Protein AF-A0A5C4THE7-F1 (afdb_monomer)

InterPro domains:
  IPR017853 Glycoside hydrolase superfamily [SSF51445] (5-187)

Radius of gyration: 26.02 Å; Cα contacts (8 Å, |Δi|>4): 575; chains: 1; bounding box: 60×61×73 Å

Solvent-accessible surface area (backbone atoms only — not comparable to full-atom values): 21462 Å² total; per-residue (Å²): 113,66,68,63,52,52,50,52,44,38,70,70,71,20,55,83,73,74,45,37,65,47,76,75,45,65,53,82,79,84,79,77,60,72,74,55,55,74,79,37,54,74,47,53,51,51,51,51,48,51,51,58,52,42,51,52,42,43,78,68,67,31,66,34,37,31,32,39,34,66,41,48,40,76,58,48,67,68,35,74,68,53,34,48,52,29,52,78,68,72,32,43,72,24,34,32,41,33,43,68,53,85,57,80,79,68,77,89,83,78,79,45,72,49,41,43,39,27,31,21,29,31,29,43,85,58,61,51,54,77,60,50,52,28,56,68,45,32,52,50,39,51,51,52,30,53,78,59,69,36,82,46,76,43,68,60,34,68,89,26,79,67,24,40,68,27,51,51,45,46,53,48,46,71,74,52,64,66,92,71,58,69,70,58,50,37,43,52,54,22,50,63,35,18,69,43,60,24,70,54,34,27,53,20,50,55,45,47,33,74,52,26,39,98,42,73,55,40,55,56,52,33,61,67,50,53,89,38,69,42,72,48,75,93,50,31,46,58,31,59,59,44,50,51,38,71,74,31,70,64,53,47,49,48,53,53,50,53,36,50,48,30,51,55,24,34,66,36,52,71,76,39,47,55,18,93,96,18,58,67,62,48,48,39,57,44,45,49,27,51,50,54,33,45,54,48,50,38,51,49,45,48,43,52,41,52,54,50,49,55,50,34,65,77,44,60,42,81,51,37,72,53,34,38,65,45,16,58,51,38,46,52,38,44,52,54,42,51,53,51,56,54,49,40,60,74,69,41,59,75,90,33,34,59,52,39,49,60,26,46,45,47,56,52,48,42,40,49,53,42,22,53,53,25,46,53,51,49,70,33,64,50,47,40,71,47,80,41,82,76,75,80,61,59,46,76,66,32,74,57,126

Structure (mmCIF, N/CA/C/O backbone):
data_AF-A0A5C4THE7-F1
#
_entry.id   AF-A0A5C4THE7-F1
#
loop_
_atom_site.group_PDB
_atom_site.id
_atom_site.type_symbol
_atom_site.label_atom_id
_atom_site.label_alt_id
_atom_site.label_comp_id
_atom_site.label_asym_id
_atom_site.label_entity_id
_atom_site.label_seq_id
_atom_site.pdbx_PDB_ins_code
_atom_site.Cartn_x
_atom_site.Cartn_y
_atom_site.Cartn_z
_atom_site.occupancy
_atom_site.B_iso_or_equiv
_atom_site.auth_seq_id
_atom_site.auth_comp_id
_atom_site.auth_asym_id
_atom_site.auth_atom_id
_atom_site.pdbx_PDB_model_num
ATOM 1 N N . MET A 1 1 ? -30.396 13.763 2.940 1.00 87.69 1 MET A N 1
ATOM 2 C CA . MET A 1 1 ? -29.861 12.734 2.013 1.00 87.69 1 MET A CA 1
ATOM 3 C C . MET A 1 1 ? -28.992 11.703 2.733 1.00 87.69 1 MET A C 1
ATOM 5 O O . MET A 1 1 ? -29.326 10.529 2.650 1.00 87.69 1 MET A O 1
ATOM 9 N N . LEU A 1 2 ? -27.951 12.119 3.471 1.00 93.69 2 LEU A N 1
ATOM 10 C CA . LEU A 1 2 ? -27.031 11.221 4.189 1.00 93.69 2 LEU A CA 1
ATOM 11 C C . LEU A 1 2 ? -27.734 10.240 5.143 1.00 93.69 2 LEU A C 1
ATOM 13 O O . LEU A 1 2 ? -27.579 9.039 4.975 1.00 93.69 2 LEU A O 1
ATOM 17 N N . LYS A 1 3 ? -28.597 10.717 6.053 1.00 96.69 3 LYS A N 1
ATOM 18 C CA . LYS A 1 3 ? -29.376 9.861 6.977 1.00 96.69 3 LYS A CA 1
ATOM 19 C C . LYS A 1 3 ? -30.116 8.710 6.273 1.00 96.69 3 LYS A C 1
ATOM 21 O O . LYS A 1 3 ? -30.054 7.569 6.707 1.00 96.69 3 LYS A O 1
ATOM 26 N N . ARG A 1 4 ? -30.728 8.977 5.112 1.00 97.06 4 ARG A N 1
ATOM 27 C CA . ARG A 1 4 ? -31.394 7.950 4.287 1.00 97.06 4 ARG A CA 1
ATOM 28 C C . ARG A 1 4 ? -30.413 6.904 3.746 1.00 97.06 4 ARG A C 1
ATOM 30 O O . ARG A 1 4 ? -30.766 5.732 3.669 1.00 97.06 4 ARG A O 1
ATOM 37 N N . ILE A 1 5 ? -29.210 7.324 3.347 1.00 96.81 5 ILE A N 1
ATOM 38 C CA . ILE A 1 5 ? -28.146 6.411 2.905 1.00 96.81 5 ILE A CA 1
ATOM 39 C C . ILE A 1 5 ? -27.699 5.550 4.086 1.00 96.81 5 ILE A C 1
ATOM 41 O O . ILE A 1 5 ? -27.717 4.330 3.964 1.00 96.81 5 ILE A O 1
ATOM 45 N N . LEU A 1 6 ? -27.393 6.172 5.230 1.00 97.31 6 LEU A N 1
ATOM 46 C CA . LEU A 1 6 ? -26.984 5.476 6.453 1.00 97.31 6 LEU A CA 1
ATOM 47 C C . LEU A 1 6 ? -28.017 4.428 6.867 1.00 97.31 6 LEU A C 1
ATOM 49 O O . LEU A 1 6 ? -27.664 3.266 7.030 1.00 97.31 6 LEU A O 1
ATOM 53 N N . LYS A 1 7 ? -29.302 4.795 6.922 1.00 97.56 7 LYS A N 1
ATOM 54 C CA . LYS A 1 7 ? -30.376 3.850 7.242 1.00 97.56 7 LYS A CA 1
ATOM 55 C C . LYS A 1 7 ? -30.423 2.667 6.281 1.00 97.56 7 LYS A C 1
ATOM 57 O O . LYS A 1 7 ? -30.523 1.528 6.714 1.00 97.56 7 LYS A O 1
ATOM 62 N N . ARG A 1 8 ? -30.306 2.915 4.974 1.00 97.94 8 ARG A N 1
ATOM 63 C CA . ARG A 1 8 ? -30.285 1.832 3.983 1.00 97.94 8 ARG A CA 1
ATOM 64 C C . ARG A 1 8 ? -29.081 0.907 4.173 1.00 97.94 8 ARG A C 1
ATOM 66 O O . ARG A 1 8 ? -29.224 -0.291 3.954 1.00 97.94 8 ARG A O 1
ATOM 73 N N . VAL A 1 9 ? -27.918 1.450 4.538 1.00 97.69 9 VAL A N 1
ATOM 74 C CA . VAL A 1 9 ? -26.720 0.649 4.831 1.00 97.69 9 VAL A CA 1
ATOM 75 C C . VAL A 1 9 ? -26.940 -0.201 6.079 1.00 97.69 9 VAL A C 1
ATOM 77 O O . VAL A 1 9 ? -26.742 -1.412 6.021 1.00 97.69 9 VAL A O 1
ATOM 80 N N . ILE A 1 10 ? -27.428 0.415 7.156 1.00 98.06 10 ILE A N 1
ATOM 81 C CA . ILE A 1 10 ? -27.739 -0.246 8.426 1.00 98.06 10 ILE A CA 1
ATOM 82 C C . ILE A 1 10 ? -28.718 -1.408 8.216 1.00 98.06 10 ILE A C 1
ATOM 84 O O . ILE A 1 10 ? -28.388 -2.556 8.519 1.00 98.06 10 ILE A O 1
ATOM 88 N N . ASP A 1 11 ? -29.883 -1.118 7.631 1.00 98.06 11 ASP A N 1
ATOM 89 C CA . ASP A 1 11 ? -30.988 -2.071 7.501 1.00 98.06 11 ASP A CA 1
ATOM 90 C C . ASP A 1 11 ? -30.642 -3.241 6.565 1.00 98.06 11 ASP A C 1
ATOM 92 O O . ASP A 1 11 ? -31.133 -4.351 6.752 1.00 98.06 11 ASP A O 1
ATOM 96 N N . ARG A 1 12 ? -29.822 -3.005 5.529 1.00 98.00 12 ARG A N 1
ATOM 97 C CA . ARG A 1 12 ? -29.560 -4.001 4.476 1.00 98.00 12 ARG A CA 1
ATOM 98 C C . ARG A 1 12 ? -28.246 -4.756 4.640 1.00 98.00 12 ARG A C 1
ATOM 100 O O . ARG A 1 12 ? -28.171 -5.906 4.212 1.00 98.00 12 ARG A O 1
ATOM 107 N N . TYR A 1 13 ? -27.213 -4.115 5.181 1.00 96.94 13 TYR A N 1
ATOM 108 C CA . TYR A 1 13 ? -25.845 -4.640 5.134 1.00 96.94 13 TYR A CA 1
ATOM 109 C C . TYR A 1 13 ? -25.183 -4.780 6.500 1.00 96.94 13 TYR A C 1
ATOM 111 O O . TYR A 1 13 ? -24.126 -5.397 6.564 1.00 96.94 13 TYR A O 1
ATOM 119 N N . MET A 1 14 ? -25.770 -4.247 7.576 1.00 97.38 14 MET A N 1
ATOM 120 C CA . MET A 1 14 ? -25.144 -4.300 8.901 1.00 97.38 14 MET A CA 1
ATOM 121 C C . MET A 1 14 ? -25.952 -5.129 9.892 1.00 97.38 14 MET A C 1
ATOM 123 O O . MET A 1 14 ? -25.526 -6.228 10.246 1.00 97.38 14 MET A O 1
ATOM 127 N N . LEU A 1 15 ? -27.145 -4.667 10.276 1.00 97.44 15 LEU A N 1
ATOM 128 C CA . LEU A 1 15 ? -27.967 -5.357 11.277 1.00 97.44 15 LEU A CA 1
ATOM 129 C C . LEU A 1 15 ? -28.300 -6.811 10.904 1.00 97.44 15 LEU A C 1
ATOM 131 O O . LEU A 1 15 ? -28.173 -7.665 11.782 1.00 97.44 15 LEU A O 1
ATOM 135 N N . PRO A 1 16 ? -28.633 -7.153 9.637 1.00 97.94 16 PRO A N 1
ATOM 136 C CA . PRO A 1 16 ? -28.879 -8.548 9.260 1.00 97.94 16 PRO A CA 1
ATOM 137 C C . PRO A 1 16 ? -27.679 -9.483 9.469 1.00 97.94 16 PRO A C 1
ATOM 139 O O . PRO A 1 16 ? -27.857 -10.696 9.516 1.00 97.94 16 PRO A O 1
ATOM 142 N N . TYR A 1 17 ? -26.471 -8.928 9.589 1.00 97.19 17 TYR A N 1
ATOM 143 C CA . TYR A 1 17 ? -25.219 -9.662 9.767 1.00 97.19 17 TYR A CA 1
ATOM 144 C C . TYR A 1 17 ? -24.620 -9.469 11.170 1.00 97.19 17 TYR A C 1
ATOM 146 O O . TYR A 1 17 ? -23.460 -9.804 11.392 1.00 97.19 17 TYR A O 1
ATOM 154 N N . GLY A 1 18 ? -25.389 -8.918 12.120 1.00 96.88 18 GLY A N 1
ATOM 155 C CA . GLY A 1 18 ? -24.949 -8.706 13.504 1.00 96.88 18 GLY A CA 1
ATOM 156 C C . GLY A 1 18 ? -23.956 -7.554 13.695 1.00 96.88 18 GLY A C 1
ATOM 157 O O . GLY A 1 18 ? -23.421 -7.385 14.786 1.00 96.88 18 GLY A O 1
ATOM 158 N N . GLN A 1 19 ? -23.709 -6.745 12.663 1.00 96.38 19 GLN A N 1
ATOM 159 C CA . GLN A 1 19 ? -22.846 -5.574 12.754 1.00 96.38 19 GLN A CA 1
ATOM 160 C C . GLN A 1 19 ? -23.631 -4.406 13.370 1.00 96.38 19 GLN A C 1
ATOM 162 O O . GLN A 1 19 ? -24.532 -3.849 12.742 1.00 96.38 19 GLN A O 1
ATOM 167 N N . ASN A 1 20 ? -23.266 -4.016 14.589 1.00 96.69 20 ASN A N 1
ATOM 168 C CA . ASN A 1 20 ? -23.919 -2.955 15.366 1.00 96.69 20 ASN A CA 1
ATOM 169 C C . ASN A 1 20 ? -22.995 -1.751 15.650 1.00 96.69 20 ASN A C 1
ATOM 171 O O . ASN A 1 20 ? -23.292 -0.921 16.499 1.00 96.69 20 ASN A O 1
ATOM 175 N N . TRP A 1 21 ? -21.872 -1.623 14.951 1.00 96.06 21 TRP A N 1
ATOM 176 C CA . TRP A 1 21 ? -20.915 -0.525 15.102 1.00 96.06 21 TRP A CA 1
ATOM 177 C C . TRP A 1 21 ? -20.669 0.127 13.740 1.00 96.06 21 TRP A C 1
ATOM 179 O O . TRP A 1 21 ? -20.548 -0.575 12.733 1.00 96.06 21 TRP A O 1
ATOM 189 N N . PHE A 1 22 ? -20.638 1.462 13.693 1.00 97.56 22 PHE A N 1
ATOM 190 C CA . PHE A 1 22 ? -20.592 2.228 12.443 1.00 97.56 22 PHE A CA 1
ATOM 191 C C . PHE A 1 22 ? -19.452 3.250 12.462 1.00 97.56 22 PHE A C 1
ATOM 193 O O . PHE A 1 22 ? -19.413 4.123 13.327 1.00 97.56 22 PHE A O 1
ATOM 200 N N . HIS A 1 23 ? -18.557 3.174 11.476 1.00 96.00 23 HIS A N 1
ATOM 201 C CA . HIS A 1 23 ? -17.497 4.161 11.282 1.00 96.00 23 HIS A CA 1
ATOM 202 C C . HIS A 1 23 ? -17.986 5.326 10.419 1.00 96.00 23 HIS A C 1
ATOM 204 O O . HIS A 1 23 ? -18.378 5.118 9.271 1.00 96.00 23 HIS A O 1
ATOM 210 N N . ILE A 1 24 ? -17.968 6.550 10.950 1.00 95.94 24 ILE A N 1
ATOM 211 C CA . ILE A 1 24 ? -18.461 7.745 10.237 1.00 95.94 24 ILE A CA 1
ATOM 212 C C . ILE A 1 24 ? -17.351 8.580 9.590 1.00 95.94 24 ILE A C 1
ATOM 214 O O . ILE A 1 24 ? -17.648 9.583 8.942 1.00 95.94 24 ILE A O 1
ATOM 218 N N . GLY A 1 25 ? -16.097 8.143 9.722 1.00 93.31 25 GLY A N 1
ATOM 219 C CA . GLY A 1 25 ? -14.932 8.789 9.119 1.00 93.31 25 GLY A CA 1
ATOM 220 C C . GLY A 1 25 ? -14.508 9.981 9.959 1.00 93.31 25 GLY A C 1
ATOM 221 O O . GLY A 1 25 ? -14.128 9.807 11.117 1.00 93.31 25 GLY A O 1
ATOM 222 N N . MET A 1 26 ? -14.685 11.168 9.376 1.00 93.50 26 MET A N 1
ATOM 223 C CA . MET A 1 26 ? -14.333 12.479 9.930 1.00 93.50 26 MET A CA 1
ATOM 224 C C . MET A 1 26 ? -12.835 12.806 9.910 1.00 93.50 26 MET A C 1
ATOM 226 O O . MET A 1 26 ? -12.445 13.758 10.567 1.00 93.50 26 MET A O 1
ATOM 230 N N . ASP A 1 27 ? -12.029 12.085 9.138 1.00 93.12 27 ASP A N 1
ATOM 231 C CA . ASP A 1 27 ? -10.605 12.339 8.890 1.00 93.12 27 ASP A CA 1
ATOM 232 C C . ASP A 1 27 ? -10.353 13.410 7.813 1.00 93.12 27 ASP A C 1
ATOM 234 O O . ASP A 1 27 ? -11.219 13.713 6.989 1.00 93.12 27 ASP A O 1
ATOM 238 N N . GLU A 1 28 ? -9.153 13.998 7.846 1.00 90.56 28 GLU A N 1
ATOM 239 C CA . GLU A 1 28 ? -8.559 14.844 6.793 1.00 90.56 28 GLU A CA 1
ATOM 240 C C . GLU A 1 28 ? -9.470 15.945 6.186 1.00 90.56 28 GLU A C 1
ATOM 242 O O . GLU A 1 28 ? -9.392 16.286 4.996 1.00 90.56 28 GLU A O 1
ATOM 247 N N . ILE A 1 29 ? -10.335 16.565 6.999 1.00 90.19 29 ILE A N 1
ATOM 248 C CA . ILE A 1 29 ? -11.268 17.606 6.543 1.00 90.19 29 ILE A CA 1
ATOM 249 C C . ILE A 1 29 ? -10.504 18.898 6.214 1.00 90.19 29 ILE A C 1
ATOM 251 O O . ILE A 1 29 ? -10.285 19.774 7.050 1.00 90.19 29 ILE A O 1
ATOM 255 N N . SER A 1 30 ? -10.143 19.048 4.941 1.00 85.75 30 SER A N 1
ATOM 256 C CA . SER A 1 30 ? -9.389 20.201 4.429 1.00 85.75 30 SER A CA 1
ATOM 257 C C . SER A 1 30 ? -10.259 21.365 3.939 1.00 85.75 30 SER A C 1
ATOM 259 O O . SER A 1 30 ? -9.752 22.464 3.701 1.00 85.75 30 SER A O 1
ATOM 261 N N . ARG A 1 31 ? -11.570 21.156 3.749 1.00 88.94 31 ARG A N 1
ATOM 262 C CA . ARG A 1 31 ? -12.488 22.170 3.207 1.00 88.94 31 ARG A CA 1
ATOM 263 C C . ARG A 1 31 ? -13.805 22.199 3.966 1.00 88.94 31 ARG A C 1
ATOM 265 O O . ARG A 1 31 ? -14.532 21.213 4.001 1.00 88.94 31 ARG A O 1
ATOM 272 N N . TRP A 1 32 ? -14.139 23.379 4.472 1.00 91.38 32 TRP A N 1
ATOM 273 C CA . TRP A 1 32 ? -15.380 23.657 5.188 1.00 91.38 32 TRP A CA 1
ATOM 274 C C . TRP A 1 32 ? -16.281 24.576 4.363 1.00 91.38 32 TRP A C 1
ATOM 276 O O . TRP A 1 32 ? -15.811 25.385 3.555 1.00 91.38 32 TRP A O 1
ATOM 286 N N . CYS A 1 33 ? -17.591 24.464 4.567 1.00 93.44 33 CYS A N 1
ATOM 287 C CA . CYS A 1 33 ? -18.556 25.354 3.938 1.00 93.44 33 CYS A CA 1
ATOM 288 C C . CYS A 1 33 ? -18.364 26.789 4.449 1.00 93.44 33 CYS A C 1
ATOM 290 O O . CYS A 1 33 ? -18.455 27.051 5.647 1.00 93.44 33 CYS A O 1
ATOM 292 N N . LYS A 1 34 ? -18.144 27.742 3.535 1.00 94.94 34 LYS A N 1
ATOM 293 C CA . LYS A 1 34 ? -17.938 29.157 3.891 1.00 94.94 34 LYS A CA 1
ATOM 294 C C . LYS A 1 34 ? -19.119 29.753 4.656 1.00 94.94 34 LYS A C 1
ATOM 296 O O . LYS A 1 34 ? -18.906 30.582 5.528 1.00 94.94 34 LYS A O 1
ATOM 301 N N . THR A 1 35 ? -20.344 29.354 4.320 1.00 96.38 35 THR A N 1
ATOM 302 C CA . THR A 1 35 ? -21.560 29.854 4.976 1.00 96.38 35 THR A CA 1
ATOM 303 C C . THR A 1 35 ? -21.694 29.320 6.397 1.00 96.38 35 THR A C 1
ATOM 305 O O . THR A 1 35 ? -22.093 30.063 7.287 1.00 96.38 35 THR A O 1
ATOM 308 N N . ASP A 1 36 ? -21.316 28.065 6.634 1.00 95.62 36 ASP A N 1
ATOM 309 C CA . ASP A 1 36 ? -21.368 27.475 7.974 1.00 95.62 36 ASP A CA 1
ATOM 310 C C . ASP A 1 36 ? -20.295 28.084 8.883 1.00 95.62 36 ASP A C 1
ATOM 312 O O . ASP A 1 36 ? -20.573 28.407 10.037 1.00 95.62 36 ASP A O 1
ATOM 316 N N . LEU A 1 37 ? -19.116 28.378 8.321 1.00 96.12 37 LEU A N 1
ATOM 317 C CA . LEU A 1 37 ? -18.036 29.082 9.018 1.00 96.12 37 LEU A CA 1
ATOM 318 C C . LEU A 1 37 ? -18.382 30.518 9.449 1.00 96.12 37 LEU A C 1
ATOM 320 O O . LEU A 1 37 ? -17.659 31.103 10.249 1.00 96.12 37 LEU A O 1
ATOM 324 N N . GLN A 1 38 ? -19.472 31.106 8.947 1.00 96.56 38 GLN A N 1
ATOM 325 C CA . GLN A 1 38 ? -19.956 32.403 9.438 1.00 96.56 38 GLN A CA 1
ATOM 326 C C . GLN A 1 38 ? -20.675 32.291 10.790 1.00 96.56 38 GLN A C 1
ATOM 328 O O . GLN A 1 38 ? -20.899 33.309 11.439 1.00 96.56 38 GLN A O 1
ATOM 333 N N . LYS A 1 39 ? -21.080 31.079 11.187 1.00 97.19 39 LYS A N 1
ATOM 334 C CA . LYS A 1 39 ? -21.905 30.819 12.377 1.00 97.19 39 LYS A CA 1
ATOM 335 C C . LYS A 1 39 ? -21.227 29.905 13.387 1.00 97.19 39 LYS A C 1
ATOM 337 O O . LYS A 1 39 ? -21.520 30.007 14.571 1.00 97.19 39 LYS A O 1
ATOM 342 N N . HIS A 1 40 ? -20.366 29.015 12.908 1.00 97.62 40 HIS A N 1
ATOM 343 C CA . HIS A 1 40 ? -19.728 27.981 13.703 1.00 97.62 40 HIS A CA 1
ATOM 344 C C . HIS A 1 40 ? -18.247 27.890 13.352 1.00 97.62 40 HIS A C 1
ATOM 346 O O . HIS A 1 40 ? -17.852 27.966 12.189 1.00 97.62 40 HIS A O 1
ATOM 352 N N . SER A 1 41 ? -17.423 27.675 14.363 1.00 96.62 41 SER A N 1
ATOM 353 C CA . SER A 1 41 ? -16.040 27.253 14.203 1.00 96.62 41 SER A CA 1
ATOM 354 C C . SER A 1 41 ? -15.960 25.833 13.611 1.00 96.62 41 SER A C 1
ATOM 356 O O . SER A 1 41 ? -16.900 25.046 13.747 1.00 96.62 41 SER A O 1
ATOM 358 N N . PRO A 1 42 ? -14.828 25.447 12.989 1.00 95.81 42 PRO A N 1
ATOM 359 C CA . PRO A 1 42 ? -14.604 24.068 12.544 1.00 95.81 42 PRO A CA 1
ATOM 360 C C . PRO A 1 42 ? -14.816 23.028 13.651 1.00 95.81 42 PRO A C 1
ATOM 362 O O . PRO A 1 42 ? -15.391 21.972 13.400 1.00 95.81 42 PRO A O 1
ATOM 365 N N . ARG A 1 43 ? -14.407 23.352 14.886 1.00 96.00 43 ARG A N 1
ATOM 366 C CA . ARG A 1 43 ? -14.645 22.520 16.069 1.00 96.00 43 ARG A CA 1
ATOM 367 C C . ARG A 1 43 ? -16.139 22.305 16.309 1.00 96.00 43 ARG A C 1
ATOM 369 O O . ARG A 1 43 ? -16.579 21.164 16.389 1.00 96.00 43 ARG A O 1
ATOM 376 N N . GLU A 1 44 ? -16.919 23.383 16.369 1.00 96.50 44 GLU A N 1
ATOM 377 C CA . GLU A 1 44 ? -18.370 23.292 16.575 1.00 96.50 44 GLU A CA 1
ATOM 378 C C . GLU A 1 44 ? -19.049 22.513 15.446 1.00 96.50 44 GLU A C 1
ATOM 380 O O . GLU A 1 44 ? -19.946 21.721 15.706 1.00 96.50 44 GLU A O 1
ATOM 385 N N . LEU A 1 45 ? -18.611 22.679 14.194 1.00 96.38 45 LEU A N 1
ATOM 386 C CA . LEU A 1 45 ? -19.142 21.904 13.069 1.00 96.38 45 LEU A CA 1
ATOM 387 C C . LEU A 1 45 ? -18.839 20.407 13.198 1.00 96.38 45 LEU A C 1
ATOM 389 O O . LEU A 1 45 ? -19.714 19.585 12.920 1.00 96.38 45 LEU A O 1
ATOM 393 N N . LEU A 1 46 ? -17.627 20.053 13.636 1.00 96.00 46 LEU A N 1
ATOM 394 C CA . LEU A 1 46 ? -17.234 18.671 13.904 1.00 96.00 46 LEU A CA 1
ATOM 395 C C . LEU A 1 46 ? -18.097 18.057 15.017 1.00 96.00 46 LEU A C 1
ATOM 397 O O . LEU A 1 46 ? -18.650 16.970 14.843 1.00 96.00 46 LEU A O 1
ATOM 401 N N . GLU A 1 47 ? -18.252 18.767 16.134 1.00 96.94 47 GLU A N 1
ATOM 402 C CA . GLU A 1 47 ? -19.047 18.329 17.286 1.00 96.94 47 GLU A CA 1
ATOM 403 C C . GLU A 1 47 ? -20.540 18.217 16.937 1.00 96.94 47 GLU A C 1
ATOM 405 O O . GLU A 1 47 ? -21.169 17.204 17.243 1.00 96.94 47 GLU A O 1
ATOM 410 N N . LEU A 1 48 ? -21.105 19.197 16.220 1.00 96.50 48 LEU A N 1
ATOM 411 C CA . LEU A 1 48 ? -22.489 19.156 15.735 1.00 96.50 48 LEU A CA 1
ATOM 412 C C . LEU A 1 48 ? -22.730 17.949 14.828 1.00 96.50 48 LEU A C 1
ATOM 414 O O . LEU A 1 48 ? -23.743 17.264 14.975 1.00 96.50 48 LEU A O 1
ATOM 418 N N . TYR A 1 49 ? -21.804 17.661 13.910 1.00 96.19 49 TYR A N 1
ATOM 419 C CA . TYR A 1 49 ? -21.908 16.496 13.036 1.00 96.19 49 TYR A CA 1
ATOM 420 C C . TYR A 1 49 ? -21.842 15.184 13.828 1.00 96.19 49 TYR A C 1
ATOM 422 O O . TYR A 1 49 ? -22.688 14.309 13.621 1.00 96.19 49 TYR A O 1
ATOM 430 N N . LEU A 1 50 ? -20.891 15.060 14.763 1.00 97.50 50 LEU A N 1
ATOM 431 C CA . LEU A 1 50 ? -20.764 13.891 15.636 1.00 97.50 50 LEU A CA 1
ATOM 432 C C . LEU A 1 50 ? -22.043 13.653 16.444 1.00 97.50 50 LEU A C 1
ATOM 434 O O . LEU A 1 50 ? -22.524 12.523 16.508 1.00 97.50 50 LEU A O 1
ATOM 438 N N . VAL A 1 51 ? -22.624 14.706 17.023 1.00 98.19 51 VAL A N 1
ATOM 439 C CA . VAL A 1 51 ? -23.862 14.611 17.807 1.00 98.19 51 VAL A CA 1
ATOM 440 C C . VAL A 1 51 ? -25.048 14.219 16.932 1.00 98.19 51 VAL A C 1
ATOM 442 O O . VAL A 1 51 ? -25.760 13.264 17.247 1.00 98.19 51 VAL A O 1
ATOM 445 N N . GLU A 1 52 ? -25.250 14.917 15.817 1.00 97.88 52 GLU A N 1
ATOM 446 C CA . GLU A 1 52 ? -26.399 14.719 14.932 1.00 97.88 52 GLU A CA 1
ATOM 447 C C . GLU A 1 52 ? -26.393 13.331 14.277 1.00 97.88 52 GLU A C 1
ATOM 449 O O . GLU A 1 52 ? -27.414 12.635 14.249 1.00 97.88 52 GLU A O 1
ATOM 454 N N . ILE A 1 53 ? -25.246 12.911 13.736 1.00 98.12 53 ILE A N 1
ATOM 455 C CA . ILE A 1 53 ? -25.107 11.606 13.085 1.00 98.12 53 ILE A CA 1
ATOM 456 C C . ILE A 1 53 ? -24.980 10.496 14.120 1.00 98.12 53 ILE A C 1
ATOM 458 O O . ILE A 1 53 ? -25.609 9.453 13.952 1.00 98.12 53 ILE A O 1
ATOM 462 N N . GLY A 1 54 ? -24.237 10.717 15.204 1.00 98.00 54 GLY A N 1
ATOM 463 C CA . GLY A 1 54 ? -24.065 9.724 16.255 1.00 98.00 54 GLY A CA 1
ATOM 464 C C . GLY A 1 54 ? -25.398 9.318 16.872 1.00 98.00 54 GLY A C 1
ATOM 465 O O . GLY A 1 54 ? -25.729 8.135 16.883 1.00 98.00 54 GLY A O 1
ATOM 466 N N . ARG A 1 55 ? -26.227 10.288 17.279 1.00 97.88 55 ARG A N 1
ATOM 467 C CA . ARG A 1 55 ? -27.574 10.005 17.803 1.00 97.88 55 ARG A CA 1
ATOM 468 C C . ARG A 1 55 ? -28.452 9.305 16.776 1.00 97.88 55 ARG A C 1
ATOM 470 O O . ARG A 1 55 ? -29.096 8.317 17.104 1.00 97.88 55 ARG A O 1
ATOM 477 N N . TYR A 1 56 ? -28.418 9.757 15.522 1.00 98.31 56 TYR A N 1
ATOM 478 C CA . TYR A 1 56 ? -29.178 9.109 14.457 1.00 98.31 56 TYR A CA 1
ATOM 479 C C . TYR A 1 56 ? -28.811 7.628 14.285 1.00 98.31 56 TYR A C 1
ATOM 481 O O . TYR A 1 56 ? -29.697 6.799 14.089 1.00 98.31 56 TYR A O 1
ATOM 489 N N . LEU A 1 57 ? -27.523 7.284 14.352 1.00 98.31 57 LEU A N 1
ATOM 490 C CA . LEU A 1 57 ? -27.059 5.899 14.254 1.00 98.31 57 LEU A CA 1
ATOM 491 C C . LEU A 1 57 ? -27.517 5.065 15.455 1.00 98.31 57 LEU A C 1
ATOM 493 O O . LEU A 1 57 ? -28.004 3.951 15.258 1.00 98.31 57 LEU A O 1
ATOM 497 N N . LEU A 1 58 ? -27.422 5.617 16.669 1.00 98.12 58 LEU A N 1
ATOM 498 C CA . LEU A 1 58 ? -27.894 4.961 17.892 1.00 98.12 58 LEU A CA 1
ATOM 499 C C . LEU A 1 58 ? -29.405 4.687 17.844 1.00 98.12 58 LEU A C 1
ATOM 501 O O . LEU A 1 58 ? -29.838 3.561 18.085 1.00 98.12 58 LEU A O 1
ATOM 505 N N . ASP A 1 59 ? -30.201 5.673 17.423 1.00 97.75 59 ASP A N 1
ATOM 506 C CA . ASP A 1 59 ? -31.656 5.544 17.260 1.00 97.75 59 ASP A CA 1
ATOM 507 C C . ASP A 1 59 ? -32.048 4.507 16.188 1.00 97.75 59 ASP A C 1
ATOM 509 O O . ASP A 1 59 ? -33.185 4.037 16.153 1.00 97.75 59 ASP A O 1
ATOM 513 N N . ASN A 1 60 ? -31.117 4.136 15.300 1.00 97.88 60 ASN A N 1
ATOM 514 C CA . ASN A 1 60 ? -31.307 3.117 14.263 1.00 97.88 60 ASN A CA 1
ATOM 515 C C . ASN A 1 60 ? -30.603 1.788 14.595 1.00 97.88 60 ASN A C 1
ATOM 517 O O . ASN A 1 60 ? -30.334 0.994 13.696 1.00 97.88 60 ASN A O 1
ATOM 521 N N . GLY A 1 61 ? -30.332 1.520 15.875 1.00 97.00 61 GLY A N 1
ATOM 522 C CA . GLY A 1 61 ? -29.888 0.207 16.349 1.00 97.00 61 GLY A CA 1
ATOM 523 C C . GLY A 1 61 ? -28.379 -0.027 16.302 1.00 97.00 61 GLY A C 1
ATOM 524 O O . GLY A 1 61 ? -27.943 -1.154 16.524 1.00 97.00 61 GLY A O 1
ATOM 525 N N . MET A 1 62 ? -27.573 1.003 16.029 1.00 98.31 62 MET A N 1
ATOM 526 C CA . MET A 1 62 ? -26.131 0.922 16.269 1.00 98.31 62 MET A CA 1
ATOM 527 C C . MET A 1 62 ? -25.840 1.103 17.764 1.00 98.31 62 MET A C 1
ATOM 529 O O . MET A 1 62 ? -26.499 1.866 18.461 1.00 98.31 62 MET A O 1
ATOM 533 N N . GLU A 1 63 ? -24.821 0.422 18.266 1.00 97.62 63 GLU A N 1
ATOM 534 C CA . GLU A 1 63 ? -24.332 0.515 19.640 1.00 97.62 63 GLU A CA 1
ATOM 535 C C . GLU A 1 63 ? -23.112 1.425 19.766 1.00 97.62 63 GLU A C 1
ATOM 537 O O . GLU A 1 63 ? -22.920 2.040 20.819 1.00 97.62 63 GLU A O 1
ATOM 542 N N . LYS A 1 64 ? -22.290 1.503 18.709 1.00 97.62 64 LYS A N 1
ATOM 543 C CA . LYS A 1 64 ? -21.049 2.284 18.682 1.00 97.62 64 LYS A CA 1
ATOM 544 C C . LYS A 1 64 ? -20.933 3.147 17.432 1.00 97.62 64 LYS A C 1
ATOM 546 O O . LYS A 1 64 ? -21.266 2.712 16.328 1.00 97.62 64 LYS A O 1
ATOM 551 N N . VAL A 1 65 ? -20.388 4.343 17.621 1.00 98.06 65 VAL A N 1
ATOM 552 C CA . VAL A 1 65 ? -20.058 5.304 16.563 1.00 98.06 65 VAL A CA 1
ATOM 553 C C . VAL A 1 65 ? -18.555 5.516 16.586 1.00 98.06 65 VAL A C 1
ATOM 555 O O . VAL A 1 65 ? -18.009 5.920 17.608 1.00 98.06 65 VAL A O 1
ATOM 558 N N . ILE A 1 66 ? -17.885 5.222 15.480 1.00 97.69 66 ILE A N 1
ATOM 559 C CA . ILE A 1 66 ? -16.426 5.252 15.397 1.00 97.69 66 ILE A CA 1
ATOM 560 C C . ILE A 1 66 ? -15.998 6.437 14.547 1.00 97.69 66 ILE A C 1
ATOM 562 O O . ILE A 1 66 ? -16.574 6.682 13.481 1.00 97.69 66 ILE A O 1
ATOM 566 N N . VAL A 1 67 ? -14.983 7.143 15.022 1.00 97.25 67 VAL A N 1
ATOM 567 C CA . VAL A 1 67 ? -14.359 8.266 14.328 1.00 97.25 67 VAL A CA 1
ATOM 568 C C . VAL A 1 67 ? -12.857 8.065 14.272 1.00 97.25 67 VAL A C 1
ATOM 570 O O . VAL A 1 67 ? -12.270 7.493 15.195 1.00 97.25 67 VAL A O 1
ATOM 573 N N . TRP A 1 68 ? -12.229 8.587 13.225 1.00 96.94 68 TRP A N 1
ATOM 574 C CA . TRP A 1 68 ? -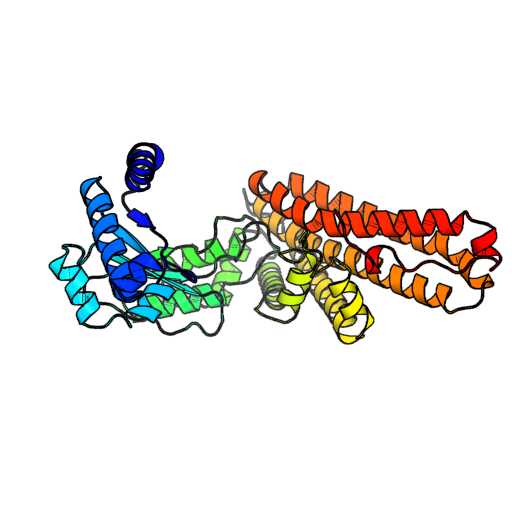10.780 8.698 13.207 1.00 96.94 68 TRP A CA 1
ATOM 575 C C . TRP A 1 68 ? -10.304 9.781 14.179 1.00 96.94 68 TRP A C 1
ATOM 577 O O . TRP A 1 68 ? -10.967 10.801 14.378 1.00 96.94 68 TRP A O 1
ATOM 587 N N . HIS A 1 69 ? -9.157 9.538 14.811 1.00 95.50 69 HIS A N 1
ATOM 588 C CA . HIS A 1 69 ? -8.616 10.439 15.825 1.00 95.50 69 HIS A CA 1
ATOM 589 C C . HIS A 1 69 ? -8.116 11.782 15.268 1.00 95.50 69 HIS A C 1
ATOM 591 O O . HIS A 1 69 ? -8.231 12.779 15.962 1.00 95.50 69 HIS A O 1
ATOM 597 N N . ASP A 1 70 ? -7.571 11.835 14.053 1.00 93.62 70 ASP A N 1
ATOM 598 C CA . ASP A 1 70 ? -6.690 12.907 13.563 1.00 93.62 70 ASP A CA 1
ATOM 599 C C . ASP A 1 70 ? -7.364 14.288 13.534 1.00 93.62 70 ASP A C 1
ATOM 601 O O . ASP A 1 70 ? -6.866 15.264 14.108 1.00 93.62 70 ASP A O 1
ATOM 605 N N . MET A 1 71 ? -8.546 14.391 12.927 1.00 92.69 71 MET A N 1
ATOM 606 C CA . MET A 1 71 ? -9.290 15.654 12.916 1.00 92.69 71 MET A CA 1
ATOM 607 C C . MET A 1 71 ? -9.907 15.988 14.271 1.00 92.69 71 MET A C 1
ATOM 609 O O . MET A 1 71 ? -10.004 17.160 14.632 1.00 92.69 71 MET A O 1
ATOM 613 N N . ALA A 1 72 ? -10.342 14.973 15.019 1.00 90.88 72 ALA A N 1
ATOM 614 C CA . ALA A 1 72 ? -10.947 15.187 16.324 1.00 90.88 72 ALA A CA 1
ATOM 615 C C . ALA A 1 72 ? -9.902 15.700 17.328 1.00 90.88 72 ALA A C 1
ATOM 617 O O . ALA A 1 72 ? -10.157 16.683 18.022 1.00 90.88 72 ALA A O 1
ATOM 618 N N . ASP A 1 73 ? -8.708 15.115 17.342 1.00 93.44 73 ASP A N 1
ATOM 619 C CA . ASP A 1 73 ? -7.582 15.542 18.167 1.00 93.44 73 ASP A CA 1
ATOM 620 C C . ASP A 1 73 ? -7.119 16.948 17.774 1.00 93.44 73 ASP A C 1
ATOM 622 O O . ASP A 1 73 ? -7.059 17.841 18.615 1.00 93.44 73 ASP A O 1
ATOM 626 N N . SER A 1 74 ? -6.906 17.208 16.479 1.00 93.31 74 SER A N 1
ATOM 627 C CA . SER A 1 74 ? -6.419 18.519 16.024 1.00 93.31 74 SER A CA 1
ATOM 628 C C . SER A 1 74 ? -7.370 19.687 16.323 1.00 93.31 74 SER A C 1
ATOM 630 O O . SER A 1 74 ? -6.903 20.808 16.528 1.00 93.31 74 SER A O 1
ATOM 632 N N . LEU A 1 75 ? -8.689 19.457 16.362 1.00 93.94 75 LEU A N 1
ATOM 633 C CA . LEU A 1 75 ? -9.680 20.512 16.611 1.00 93.94 75 LEU A CA 1
ATOM 634 C C . LEU A 1 75 ? -10.137 20.619 18.067 1.00 93.94 75 LEU A C 1
ATOM 636 O O . LEU A 1 75 ? -10.551 21.699 18.490 1.00 93.94 75 LEU A O 1
ATOM 640 N N . THR A 1 76 ? -10.107 19.521 18.822 1.00 92.88 76 THR A N 1
ATOM 641 C CA . THR A 1 76 ? -10.646 19.481 20.193 1.00 92.88 76 THR A CA 1
ATOM 642 C C . THR A 1 76 ? -9.571 19.284 21.254 1.00 92.88 76 THR A C 1
ATOM 644 O O . THR A 1 76 ? -9.831 19.516 22.433 1.00 92.88 76 THR A O 1
ATOM 647 N N . GLY A 1 77 ? -8.388 18.796 20.867 1.00 92.62 77 GLY A N 1
ATOM 648 C CA . GLY A 1 77 ? -7.341 18.321 21.774 1.00 92.62 77 GLY A CA 1
ATOM 649 C C . GLY A 1 77 ? -7.800 17.210 22.721 1.00 92.62 77 GLY A C 1
ATOM 650 O O . GLY A 1 77 ? -7.120 16.931 23.713 1.00 92.62 77 GLY A O 1
ATOM 651 N N . PHE A 1 78 ? -8.989 16.640 22.490 1.00 94.81 78 PHE A N 1
ATOM 652 C CA . PHE A 1 78 ? -9.730 15.823 23.445 1.00 94.81 78 PHE A CA 1
ATOM 653 C C . PHE A 1 78 ? -9.734 16.428 24.858 1.00 94.81 78 PHE A C 1
ATOM 655 O O . PHE A 1 78 ? -9.351 15.776 25.834 1.00 94.81 78 PHE A O 1
ATOM 662 N N . ASP A 1 79 ? -10.046 17.719 24.951 1.00 95.81 79 ASP A N 1
ATOM 663 C CA . ASP A 1 79 ? -10.147 18.434 26.221 1.00 95.81 79 ASP A CA 1
ATOM 664 C C . ASP A 1 79 ? -11.439 18.095 26.991 1.00 95.81 79 ASP A C 1
ATOM 666 O O . ASP A 1 79 ? -12.351 17.440 26.482 1.00 95.81 79 ASP A O 1
ATOM 670 N N . GLU A 1 80 ? -11.541 18.574 28.234 1.00 97.25 80 GLU A N 1
ATOM 671 C CA . GLU A 1 80 ? -12.714 18.346 29.092 1.00 97.25 80 GLU A CA 1
ATOM 672 C C . GLU A 1 80 ? -14.025 18.837 28.458 1.00 97.25 80 GLU A C 1
ATOM 674 O O . GLU A 1 80 ? -15.095 18.287 28.724 1.00 97.25 80 GLU A O 1
ATOM 679 N N . SER A 1 81 ? -13.971 19.867 27.609 1.00 96.88 81 SER A N 1
ATOM 680 C CA . SER A 1 81 ? -15.175 20.390 26.966 1.00 96.88 81 SER A CA 1
ATOM 681 C C . SER A 1 81 ? -15.695 19.459 25.871 1.00 96.88 81 SER A C 1
ATOM 683 O O . SER A 1 81 ? -16.909 19.295 25.758 1.00 96.88 81 SER A O 1
ATOM 685 N N . PHE A 1 82 ? -14.814 18.758 25.149 1.00 97.06 82 PHE A N 1
ATOM 686 C CA . PHE A 1 82 ? -15.217 17.682 24.242 1.00 97.06 82 PHE A CA 1
ATOM 687 C C . PHE A 1 82 ? -15.844 16.505 25.003 1.00 97.06 82 PHE A C 1
ATOM 689 O O . PHE A 1 82 ? -16.891 15.991 24.608 1.00 97.06 82 PHE A O 1
ATOM 696 N N . GLU A 1 83 ? -15.268 16.115 26.142 1.00 97.38 83 GLU A N 1
ATOM 697 C CA . GLU A 1 83 ? -15.840 15.062 26.996 1.00 97.38 83 GLU A CA 1
ATOM 698 C C . GLU A 1 83 ? -17.255 15.430 27.473 1.00 97.38 83 GLU A C 1
ATOM 700 O O . GLU A 1 83 ? -18.176 14.611 27.415 1.00 97.38 83 GLU A O 1
ATOM 705 N N . LEU A 1 84 ? -17.467 16.692 27.864 1.00 97.69 84 LEU A N 1
ATOM 706 C CA . LEU A 1 84 ? -18.787 17.208 28.234 1.00 97.69 84 LEU A CA 1
ATOM 707 C C . LEU A 1 84 ? -19.784 17.179 27.069 1.00 97.69 84 LEU A C 1
ATOM 709 O O . LEU A 1 84 ? -20.974 16.953 27.305 1.00 97.69 84 LEU A O 1
ATOM 713 N N . VAL A 1 85 ? -19.339 17.388 25.824 1.00 97.62 85 VAL A N 1
ATOM 714 C CA . VAL A 1 85 ? -20.197 17.225 24.637 1.00 97.62 85 VAL A CA 1
ATOM 715 C C . VAL A 1 85 ? -20.676 15.779 24.527 1.00 97.62 85 VAL A C 1
ATOM 717 O O . VAL A 1 85 ? -21.872 15.560 24.306 1.00 97.62 85 VAL A O 1
ATOM 720 N N . LEU A 1 86 ? -19.792 14.797 24.738 1.00 98.00 86 LEU A N 1
ATOM 721 C CA . LEU A 1 86 ? -20.166 13.380 24.715 1.00 98.00 86 LEU A CA 1
ATOM 722 C C . LEU A 1 86 ? -21.176 13.044 25.818 1.00 98.00 86 LEU A C 1
ATOM 724 O O . LEU A 1 86 ? -22.200 12.413 25.546 1.00 98.00 86 LEU A O 1
ATOM 728 N N . GLU A 1 87 ? -20.923 13.491 27.049 1.00 97.81 87 GLU A N 1
ATOM 729 C CA . GLU A 1 87 ? -21.810 13.259 28.194 1.00 97.81 87 GLU A CA 1
ATOM 730 C C . GLU A 1 87 ? -23.195 13.884 27.976 1.00 97.81 87 GLU A C 1
ATOM 732 O O . GLU A 1 87 ? -24.211 13.186 28.022 1.00 97.81 87 GLU A O 1
ATOM 737 N N . ARG A 1 88 ? -23.256 15.186 27.669 1.00 97.50 88 ARG A N 1
ATOM 738 C CA . ARG A 1 88 ? -24.523 15.930 27.522 1.00 97.50 88 ARG A CA 1
ATOM 739 C C . ARG A 1 88 ? -25.357 15.475 26.332 1.00 97.50 88 ARG A C 1
ATOM 741 O O . ARG A 1 88 ? -26.576 15.633 26.343 1.00 97.50 88 ARG A O 1
ATOM 748 N N . SER A 1 89 ? -24.712 14.910 25.317 1.00 97.12 89 SER A N 1
ATOM 749 C CA . SER A 1 89 ? -25.385 14.440 24.106 1.00 97.12 89 SER A CA 1
ATOM 750 C C . SER A 1 89 ? -25.801 12.969 24.176 1.00 97.12 89 SER A C 1
ATOM 752 O O . SER A 1 89 ? -26.347 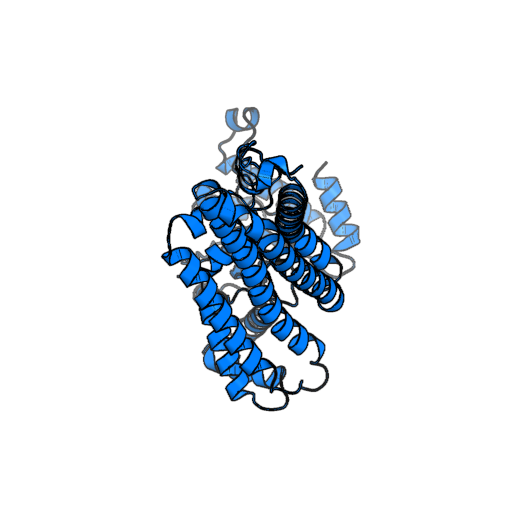12.456 23.200 1.00 97.12 89 SER A O 1
ATOM 754 N N . GLY A 1 90 ? -25.556 12.285 25.303 1.00 96.44 90 GLY A N 1
ATOM 755 C CA . GLY A 1 90 ? -25.859 10.859 25.466 1.00 96.44 90 GLY A CA 1
ATOM 756 C C . GLY A 1 90 ? -24.940 9.936 24.657 1.00 96.44 90 GLY A C 1
ATOM 757 O O . GLY A 1 90 ? -25.308 8.801 24.366 1.00 96.44 90 GLY A O 1
ATOM 758 N N . LEU A 1 91 ? -23.758 10.423 24.274 1.00 98.06 91 LEU A N 1
ATOM 759 C CA . LEU A 1 91 ? -22.758 9.693 23.491 1.00 98.06 91 LEU A CA 1
ATOM 760 C C . LEU A 1 91 ? -21.640 9.084 24.349 1.00 98.06 91 LEU A C 1
ATOM 762 O O . LEU A 1 91 ? -20.828 8.310 23.835 1.00 98.06 91 LEU A O 1
ATOM 766 N N . ALA A 1 92 ? -21.596 9.397 25.646 1.00 97.81 92 ALA A N 1
ATOM 767 C CA . ALA A 1 92 ? -20.643 8.797 26.571 1.00 97.81 92 ALA A CA 1
ATOM 768 C C . ALA A 1 92 ? -20.753 7.258 26.567 1.00 97.81 92 ALA A C 1
ATOM 770 O O . ALA A 1 92 ? -21.834 6.682 26.692 1.00 97.81 92 ALA A O 1
ATOM 771 N N . GLY A 1 93 ? -19.620 6.581 26.378 1.00 96.62 93 GLY A N 1
ATOM 772 C CA . GLY A 1 93 ? -19.524 5.130 26.226 1.00 96.62 93 GLY A CA 1
ATOM 773 C C . GLY A 1 93 ? -20.052 4.594 24.890 1.00 96.62 93 GLY A C 1
ATOM 774 O O . GLY A 1 93 ? -20.087 3.377 24.703 1.00 96.62 93 GLY A O 1
ATOM 775 N N . LYS A 1 94 ? -20.473 5.458 23.959 1.00 98.19 94 LYS A N 1
ATOM 776 C CA . LYS A 1 94 ? -20.967 5.090 22.620 1.00 98.19 94 LYS A CA 1
ATOM 777 C C . LYS A 1 94 ? -19.993 5.465 21.511 1.00 98.19 94 LYS A C 1
ATOM 779 O O . LYS A 1 94 ? -19.997 4.822 20.465 1.00 98.19 94 LYS A O 1
ATOM 784 N N . VAL A 1 95 ? -19.148 6.466 21.740 1.00 98.25 95 VAL A N 1
ATOM 785 C CA . VAL A 1 95 ? -18.111 6.864 20.785 1.00 98.25 95 VAL A CA 1
ATOM 786 C C . VAL A 1 95 ? -16.856 6.016 20.963 1.00 98.25 95 VAL A C 1
ATOM 788 O O . VAL A 1 95 ? -16.419 5.752 22.085 1.00 98.25 95 VAL A O 1
ATOM 791 N N . VAL A 1 96 ? -16.285 5.604 19.837 1.00 98.25 96 VAL A N 1
ATOM 792 C CA . VAL A 1 96 ? -14.970 4.979 19.731 1.00 98.25 96 VAL A CA 1
ATOM 793 C C . VAL A 1 96 ? -14.058 5.935 18.967 1.00 98.25 96 VAL A C 1
ATOM 795 O O . VAL A 1 96 ? -14.373 6.327 17.845 1.00 98.25 96 VAL A O 1
ATOM 798 N N . ILE A 1 97 ? -12.925 6.291 19.563 1.00 97.81 97 ILE A N 1
ATOM 799 C CA . ILE A 1 97 ? -11.863 7.044 18.900 1.00 97.81 97 ILE A CA 1
ATOM 800 C C . ILE A 1 97 ? -10.859 6.032 18.365 1.00 97.81 97 ILE A C 1
ATOM 802 O O . ILE A 1 97 ? -10.228 5.294 19.127 1.00 97.81 97 ILE A O 1
ATOM 806 N N . GLN A 1 98 ? -10.742 5.984 17.044 1.00 97.25 98 GLN A N 1
ATOM 807 C CA . GLN A 1 98 ? -9.870 5.064 16.342 1.00 97.25 98 GLN A CA 1
ATOM 808 C C . GLN A 1 98 ? -8.565 5.760 15.946 1.00 97.25 98 GLN A C 1
ATOM 810 O O . GLN A 1 98 ? -8.534 6.680 15.125 1.00 97.25 98 GLN A O 1
ATOM 815 N N . TRP A 1 99 ? -7.471 5.301 16.543 1.00 97.00 99 TRP A N 1
ATOM 816 C CA . TRP A 1 99 ? -6.135 5.856 16.367 1.00 97.00 99 TRP A CA 1
ATOM 817 C C . TRP A 1 99 ? -5.407 5.112 15.256 1.00 97.00 99 TRP A C 1
ATOM 819 O O . TRP A 1 99 ? -5.098 3.933 15.414 1.00 97.00 99 TRP A O 1
ATOM 829 N N . TRP A 1 100 ? -5.143 5.779 14.134 1.00 94.25 100 TRP A N 1
ATOM 830 C CA . TRP A 1 100 ? -4.445 5.201 12.985 1.00 94.25 100 TRP A CA 1
ATOM 831 C C . TRP A 1 100 ? -3.050 5.799 12.846 1.00 94.25 100 TRP A C 1
ATOM 833 O O . TRP A 1 100 ? -2.860 6.986 13.086 1.00 94.25 100 TRP A O 1
ATOM 843 N N . ASN A 1 101 ? -2.073 4.990 12.442 1.00 89.19 101 ASN A N 1
ATOM 844 C CA . ASN A 1 101 ? -0.753 5.483 12.069 1.00 89.19 101 ASN A CA 1
ATOM 845 C C . ASN A 1 101 ? -0.102 4.554 11.045 1.00 89.19 101 ASN A C 1
ATOM 847 O O . ASN A 1 101 ? -0.183 3.330 11.162 1.00 89.19 101 ASN A O 1
ATOM 851 N N . TYR A 1 102 ? 0.607 5.137 10.083 1.00 84.69 102 TYR A N 1
ATOM 852 C CA . TYR A 1 102 ? 1.423 4.389 9.125 1.00 84.69 102 TYR A CA 1
ATOM 853 C C . TYR A 1 102 ? 2.915 4.474 9.436 1.00 84.69 102 TYR A C 1
ATOM 855 O O . TYR A 1 102 ? 3.694 3.731 8.858 1.00 84.69 102 TYR A O 1
ATOM 863 N N . THR A 1 103 ? 3.343 5.397 10.295 1.00 80.62 103 THR A N 1
ATOM 864 C CA . THR A 1 103 ? 4.761 5.716 10.461 1.00 80.62 103 THR A CA 1
ATOM 865 C C . THR A 1 103 ? 5.374 5.049 11.685 1.00 80.62 103 THR A C 1
ATOM 867 O O . THR A 1 103 ? 4.686 4.516 12.560 1.00 80.62 103 THR A O 1
ATOM 870 N N . MET A 1 104 ? 6.706 5.081 11.711 1.00 83.56 104 MET A N 1
ATOM 871 C CA . MET A 1 104 ? 7.531 4.721 12.854 1.00 83.56 104 MET A CA 1
ATOM 872 C C . MET A 1 104 ? 8.438 5.909 13.231 1.00 83.56 104 MET A C 1
ATOM 874 O O . MET A 1 104 ? 8.935 6.580 12.321 1.00 83.56 104 MET A O 1
ATOM 878 N N . PRO A 1 105 ? 8.702 6.154 14.532 1.00 86.56 105 PRO A N 1
ATOM 879 C CA . PRO A 1 105 ? 8.055 5.519 15.687 1.00 86.56 105 PRO A CA 1
ATOM 880 C C . PRO A 1 105 ? 6.553 5.843 15.754 1.00 86.56 105 PRO A C 1
ATOM 882 O O . PRO A 1 105 ? 6.100 6.827 15.170 1.00 86.56 105 PRO A O 1
ATOM 885 N N . VAL A 1 106 ? 5.780 4.998 16.441 1.00 86.88 106 VAL A N 1
ATOM 886 C CA . VAL A 1 106 ? 4.352 5.270 16.660 1.00 86.88 106 VAL A CA 1
ATOM 887 C C . VAL A 1 106 ? 4.189 6.496 17.563 1.00 86.88 106 VAL A C 1
ATOM 889 O O . VAL A 1 106 ? 5.011 6.717 18.453 1.00 86.88 106 VAL A O 1
ATOM 892 N N . PHE A 1 107 ? 3.166 7.316 17.316 1.00 88.06 107 PHE A N 1
ATOM 893 C CA . PHE A 1 107 ? 2.846 8.435 18.201 1.00 88.06 107 PHE A CA 1
ATOM 894 C C . PHE A 1 107 ? 2.177 7.927 19.492 1.00 88.06 107 PHE A C 1
ATOM 896 O O . PHE A 1 107 ? 1.554 6.861 19.463 1.00 88.06 107 PHE A O 1
ATOM 903 N N . PRO A 1 108 ? 2.259 8.687 20.599 1.00 90.69 108 PRO A N 1
ATOM 904 C CA . PRO A 1 108 ? 1.549 8.344 21.823 1.00 90.69 108 PRO A CA 1
ATOM 905 C C . PRO A 1 108 ? 0.036 8.519 21.658 1.00 90.69 108 PRO A C 1
ATOM 907 O O . PRO A 1 108 ? -0.416 9.518 21.090 1.00 90.69 108 PRO A O 1
ATOM 910 N N . VAL A 1 109 ? -0.755 7.577 22.171 1.00 94.12 109 VAL A N 1
ATOM 911 C CA . VAL A 1 109 ? -2.226 7.674 22.139 1.00 94.12 109 VAL A CA 1
ATOM 912 C C . VAL A 1 109 ? -2.765 8.365 23.393 1.00 94.12 109 VAL A C 1
ATOM 914 O O . VAL A 1 109 ? -2.118 8.418 24.438 1.00 94.12 109 VAL A O 1
ATOM 917 N N . LYS A 1 110 ? -3.993 8.890 23.320 1.00 94.06 110 LYS A N 1
ATOM 918 C CA . LYS A 1 110 ? -4.668 9.523 24.462 1.00 94.06 110 LYS A CA 1
ATOM 919 C C . LYS A 1 110 ? -5.974 8.808 24.801 1.00 94.06 110 LYS A C 1
ATOM 921 O O . LYS A 1 110 ? -6.827 8.594 23.943 1.00 94.06 110 LYS A O 1
ATOM 926 N N . ALA A 1 111 ? -6.156 8.475 26.078 1.00 95.56 111 ALA A N 1
ATOM 927 C CA . ALA A 1 111 ? -7.452 8.048 26.596 1.00 95.56 111 ALA A CA 1
ATOM 928 C C . ALA A 1 111 ? -8.361 9.271 26.796 1.00 95.56 111 ALA A C 1
ATOM 930 O O . ALA A 1 111 ? -7.925 10.288 27.334 1.00 95.56 111 ALA A O 1
ATOM 931 N N . VAL A 1 112 ? -9.621 9.161 26.376 1.00 96.44 112 VAL A N 1
ATOM 932 C CA . VAL A 1 112 ? -10.607 10.250 26.433 1.00 96.44 112 VAL A CA 1
ATOM 933 C C . VAL A 1 112 ? -11.792 9.791 27.264 1.00 96.44 112 VAL A C 1
ATOM 935 O O . VAL A 1 112 ? -12.376 8.738 26.989 1.00 96.44 112 VAL A O 1
ATOM 938 N N . ARG A 1 113 ? -12.159 10.549 28.299 1.00 96.44 113 ARG A N 1
ATOM 939 C CA . ARG A 1 113 ? -13.264 10.152 29.173 1.00 96.44 113 ARG A CA 1
ATOM 940 C C . ARG A 1 113 ? -14.573 10.156 28.386 1.00 96.44 113 ARG A C 1
ATOM 942 O O . ARG A 1 113 ? -14.864 11.063 27.614 1.00 96.44 113 ARG A O 1
ATOM 949 N N . GLY A 1 114 ? -15.374 9.112 28.581 1.00 95.56 114 GLY A N 1
ATOM 950 C CA . GLY A 1 114 ? -16.629 8.944 27.849 1.00 95.56 114 GLY A CA 1
ATOM 951 C C . GLY A 1 114 ? -16.464 8.409 26.421 1.00 95.56 114 GLY A C 1
ATOM 952 O O . GLY A 1 114 ? -17.477 8.203 25.759 1.00 95.56 114 GLY A O 1
ATOM 953 N N . ALA A 1 115 ? -15.252 8.100 25.958 1.00 97.38 115 ALA A N 1
ATOM 954 C CA . ALA A 1 115 ? -15.026 7.380 24.707 1.00 97.38 115 ALA A CA 1
ATOM 955 C C . ALA A 1 115 ? -14.201 6.107 24.942 1.00 97.38 115 ALA A C 1
ATOM 957 O O . ALA A 1 115 ? -13.440 5.996 25.901 1.00 97.38 115 ALA A O 1
ATOM 958 N N . GLU A 1 116 ? -14.356 5.125 24.059 1.00 97.50 116 GLU A N 1
ATOM 959 C CA . GLU A 1 116 ? -13.433 3.993 23.986 1.00 97.50 116 GLU A CA 1
ATOM 960 C C . GLU A 1 116 ? -12.298 4.310 23.011 1.00 97.50 116 GLU A C 1
ATOM 962 O O . GLU A 1 116 ? -12.534 4.888 21.954 1.00 97.50 116 GLU A O 1
ATOM 967 N N . GLY A 1 117 ? -11.071 3.910 23.341 1.00 97.31 117 GLY A N 1
ATOM 968 C CA . GLY A 1 117 ? -9.936 3.994 22.425 1.00 97.31 117 GLY A CA 1
ATOM 969 C C . GLY A 1 117 ? -9.703 2.662 21.727 1.00 97.31 117 GLY A C 1
ATOM 970 O O . GLY A 1 117 ? -9.652 1.622 22.394 1.00 97.31 117 GLY A O 1
ATOM 971 N N . TRP A 1 118 ? -9.584 2.689 20.401 1.00 97.56 118 TRP A N 1
ATOM 972 C CA . TRP A 1 118 ? -9.183 1.552 19.572 1.00 97.56 118 TRP A CA 1
ATOM 973 C C . TRP A 1 118 ? -7.967 1.941 18.728 1.00 97.56 118 TRP A C 1
ATOM 975 O O . TRP A 1 118 ? -7.836 3.094 18.322 1.00 97.56 118 TRP A O 1
ATOM 985 N N . VAL A 1 119 ? -7.098 0.980 18.422 1.00 96.75 119 VAL A N 1
ATOM 986 C CA . VAL A 1 119 ? -5.971 1.194 17.501 1.00 96.75 119 VAL A CA 1
ATOM 987 C C . VAL A 1 119 ? -6.273 0.649 16.110 1.00 96.75 119 VAL A C 1
ATOM 989 O O . VAL A 1 119 ? -6.978 -0.344 15.941 1.00 96.75 119 VAL A O 1
ATOM 992 N N . ALA A 1 120 ? -5.720 1.296 15.095 1.00 96.12 120 ALA A N 1
ATOM 993 C CA . ALA A 1 120 ? -5.819 0.904 13.701 1.00 96.12 120 ALA A CA 1
ATOM 994 C C . ALA A 1 120 ? -4.435 0.920 13.048 1.00 96.12 120 ALA A C 1
ATOM 996 O O . ALA A 1 120 ? -4.129 1.834 12.276 1.00 96.12 120 ALA A O 1
ATOM 997 N N . PRO A 1 121 ? -3.567 -0.053 13.375 1.00 94.50 121 PRO A N 1
ATOM 998 C CA . PRO A 1 121 ? -2.272 -0.136 12.733 1.00 94.50 121 PRO A CA 1
ATOM 999 C C . PRO A 1 121 ? -2.387 -0.421 11.244 1.00 94.50 121 PRO A C 1
ATOM 1001 O O . PRO A 1 121 ? -3.345 -1.039 10.755 1.00 94.50 121 PRO A O 1
ATOM 1004 N N . SER A 1 122 ? -1.353 0.001 10.524 1.00 91.62 122 SER A N 1
ATOM 1005 C CA . SER A 1 122 ? -1.235 -0.257 9.101 1.00 91.62 122 SER A CA 1
ATOM 1006 C C . SER A 1 122 ? -1.066 -1.751 8.869 1.00 91.62 122 SER A C 1
ATOM 1008 O O . SER A 1 122 ? -0.016 -2.326 9.128 1.00 91.62 122 SER A O 1
ATOM 1010 N N . THR A 1 123 ? -2.082 -2.410 8.318 1.00 91.81 123 THR A N 1
ATOM 1011 C CA . THR A 1 123 ? -1.886 -3.744 7.728 1.00 91.81 123 THR A CA 1
ATOM 1012 C C . THR A 1 123 ? -1.383 -3.655 6.289 1.00 91.81 123 THR A C 1
ATOM 1014 O O . THR A 1 123 ? -1.070 -4.667 5.679 1.00 91.81 123 THR A O 1
ATOM 1017 N N . GLY A 1 124 ? -1.229 -2.443 5.768 1.00 87.56 124 GLY A N 1
ATOM 1018 C CA . GLY A 1 124 ? -0.925 -2.101 4.388 1.00 87.56 124 GLY A CA 1
ATOM 1019 C C . GLY A 1 124 ? -1.602 -0.770 4.073 1.00 87.56 124 GLY A C 1
ATOM 1020 O O . GLY A 1 124 ? -2.527 -0.373 4.779 1.00 87.56 124 GLY A O 1
ATOM 1021 N N . TRP A 1 125 ? -1.147 -0.065 3.040 1.00 81.38 125 TRP A N 1
ATOM 1022 C CA . TRP A 1 125 ? -1.707 1.245 2.700 1.00 81.38 125 TRP A CA 1
ATOM 1023 C C . TRP A 1 125 ? -2.853 1.152 1.690 1.00 81.38 125 TRP A C 1
ATOM 1025 O O . TRP A 1 125 ? -3.977 1.543 1.998 1.00 81.38 125 TRP A O 1
ATOM 1035 N N . LEU A 1 126 ? -2.601 0.590 0.502 1.00 81.19 126 LEU A N 1
ATOM 1036 C CA . LEU A 1 126 ? -3.640 0.329 -0.496 1.00 81.19 126 LEU A CA 1
ATOM 1037 C C . LEU A 1 126 ? -3.604 -1.147 -0.927 1.00 81.19 126 LEU A C 1
ATOM 1039 O O . LEU A 1 126 ? -2.532 -1.651 -1.263 1.00 81.19 126 LEU A O 1
ATOM 1043 N N . PRO A 1 127 ? -4.753 -1.846 -0.984 1.00 76.50 127 PRO A N 1
ATOM 1044 C CA . PRO A 1 127 ? -4.799 -3.303 -1.169 1.00 76.50 127 PRO A CA 1
ATOM 1045 C C . PRO A 1 127 ? -4.159 -3.838 -2.459 1.00 76.50 127 PRO A C 1
ATOM 1047 O O . PRO A 1 127 ? -3.782 -5.006 -2.501 1.00 76.50 127 PRO A O 1
ATOM 1050 N N . GLY A 1 128 ? -4.047 -3.005 -3.503 1.00 77.19 128 GLY A N 1
ATOM 1051 C CA . GLY A 1 128 ? -3.437 -3.363 -4.791 1.00 77.19 128 GLY A CA 1
ATOM 1052 C C . GLY A 1 128 ? -1.924 -3.118 -4.882 1.00 77.19 128 GLY A C 1
ATOM 1053 O O . GLY A 1 128 ? -1.305 -3.477 -5.884 1.00 77.19 128 GLY A O 1
ATOM 1054 N N . MET A 1 129 ? -1.305 -2.511 -3.866 1.00 81.94 129 MET A N 1
ATOM 1055 C CA . MET A 1 129 ? 0.131 -2.212 -3.887 1.00 81.94 129 MET A CA 1
ATOM 1056 C C . MET A 1 129 ? 0.975 -3.461 -3.675 1.00 81.94 129 MET A C 1
ATOM 1058 O O . MET A 1 129 ? 0.480 -4.473 -3.182 1.00 81.94 129 MET A O 1
ATOM 1062 N N . PHE A 1 130 ? 2.259 -3.358 -4.026 1.00 84.25 130 PHE A N 1
ATOM 1063 C CA . PHE A 1 130 ? 3.308 -4.286 -3.595 1.00 84.25 130 PHE A CA 1
ATOM 1064 C C . PHE A 1 130 ? 3.291 -4.473 -2.075 1.00 84.25 130 PHE A C 1
ATOM 1066 O O . PHE A 1 130 ? 2.882 -3.571 -1.339 1.00 84.25 130 PHE A O 1
ATOM 1073 N N . TYR A 1 131 ? 3.723 -5.652 -1.622 1.00 87.12 131 TYR A N 1
ATOM 1074 C CA . TYR A 1 131 ? 3.822 -5.978 -0.201 1.00 87.12 131 TYR A CA 1
ATOM 1075 C C . TYR A 1 131 ? 4.505 -4.870 0.619 1.00 87.12 131 TYR A C 1
ATOM 1077 O O . TYR A 1 131 ? 5.461 -4.247 0.173 1.00 87.12 131 TYR A O 1
ATOM 1085 N N . GLN A 1 132 ? 4.015 -4.640 1.834 1.00 86.12 132 GLN A N 1
ATOM 1086 C CA . GLN A 1 132 ? 4.588 -3.718 2.812 1.00 86.12 132 GLN A CA 1
ATOM 1087 C C . GLN A 1 132 ? 4.788 -4.489 4.110 1.00 86.12 132 GLN A C 1
ATOM 1089 O O . GLN A 1 132 ? 3.867 -5.187 4.530 1.00 86.12 132 GLN A O 1
ATOM 1094 N N . ASP A 1 133 ? 5.953 -4.382 4.747 1.00 87.75 133 ASP A N 1
ATOM 1095 C CA . ASP A 1 133 ? 6.150 -4.984 6.067 1.00 87.75 133 ASP A CA 1
ATOM 1096 C C . ASP A 1 133 ? 5.806 -3.956 7.146 1.00 87.75 133 ASP A C 1
ATOM 1098 O O . ASP A 1 133 ? 6.542 -2.993 7.337 1.00 87.75 133 ASP A O 1
ATOM 1102 N N . ASN A 1 134 ? 4.685 -4.174 7.835 1.00 89.69 134 ASN A N 1
ATOM 1103 C CA . ASN A 1 134 ? 4.205 -3.294 8.902 1.00 89.69 134 ASN A CA 1
ATOM 1104 C C . ASN A 1 134 ? 4.131 -4.010 10.256 1.00 89.69 134 ASN A C 1
ATOM 1106 O O . ASN A 1 134 ? 3.444 -3.545 11.163 1.00 89.69 134 ASN A O 1
ATOM 1110 N N . VAL A 1 135 ? 4.819 -5.144 10.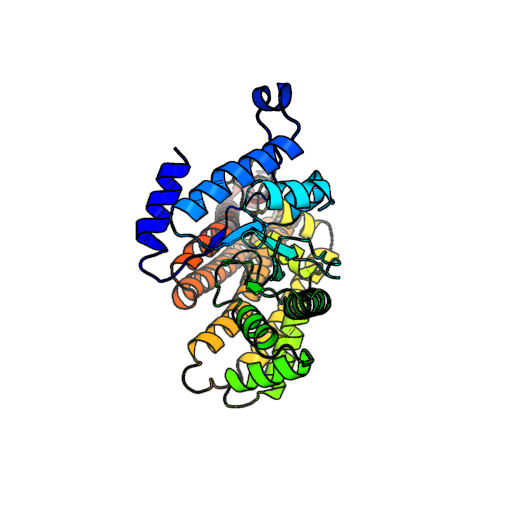413 1.00 90.38 135 VAL A N 1
ATOM 1111 C CA . VAL A 1 135 ? 4.773 -5.926 11.658 1.00 90.38 135 VAL A CA 1
ATOM 1112 C C . VAL A 1 135 ? 5.266 -5.111 12.858 1.00 90.38 135 VAL A C 1
ATOM 1114 O O . VAL A 1 135 ? 4.634 -5.154 13.911 1.00 90.38 135 VAL A O 1
ATOM 1117 N N . ASP A 1 136 ? 6.308 -4.292 12.682 1.00 89.44 136 ASP A N 1
ATOM 1118 C CA . ASP A 1 136 ? 6.784 -3.369 13.720 1.00 89.44 136 ASP A CA 1
ATOM 1119 C C . ASP A 1 136 ? 5.722 -2.320 14.095 1.00 89.44 136 ASP A C 1
ATOM 1121 O O . ASP A 1 136 ? 5.462 -2.095 15.276 1.00 89.44 136 ASP A O 1
ATOM 1125 N N . ASN A 1 137 ? 5.070 -1.690 13.112 1.00 91.44 137 ASN A N 1
ATOM 1126 C CA . ASN A 1 137 ? 4.004 -0.712 13.364 1.00 91.44 137 ASN A CA 1
ATOM 1127 C C . ASN A 1 137 ? 2.826 -1.353 14.114 1.00 91.44 137 ASN A C 1
ATOM 1129 O O . ASN A 1 137 ? 2.349 -0.796 15.101 1.00 91.44 137 ASN A O 1
ATOM 1133 N N . ILE A 1 138 ? 2.409 -2.550 13.693 1.00 93.62 138 ILE A N 1
ATOM 1134 C CA . ILE A 1 138 ? 1.329 -3.310 14.327 1.00 93.62 138 ILE A CA 1
ATOM 1135 C C . ILE A 1 138 ? 1.652 -3.621 15.782 1.00 93.62 138 ILE A C 1
ATOM 1137 O O . ILE A 1 138 ? 0.825 -3.368 16.659 1.00 93.62 138 ILE A O 1
ATOM 1141 N N . GLU A 1 139 ? 2.846 -4.148 16.052 1.00 92.19 139 GLU A N 1
ATOM 1142 C CA . GLU A 1 139 ? 3.245 -4.456 17.418 1.00 92.19 139 GLU A CA 1
ATOM 1143 C C . GLU A 1 139 ? 3.266 -3.199 18.293 1.00 92.19 139 GLU A C 1
ATOM 1145 O O . GLU A 1 139 ? 2.677 -3.205 19.378 1.00 92.19 139 GLU A O 1
ATOM 1150 N N . ASN A 1 140 ? 3.915 -2.132 17.826 1.00 91.94 140 ASN A N 1
ATOM 1151 C CA . ASN A 1 140 ? 4.082 -0.919 18.616 1.00 91.94 140 ASN A CA 1
ATOM 1152 C C . ASN A 1 140 ? 2.744 -0.219 18.878 1.00 91.94 140 ASN A C 1
ATOM 1154 O O . ASN A 1 140 ? 2.483 0.150 20.017 1.00 91.94 140 ASN A O 1
ATOM 1158 N N . MET A 1 141 ? 1.855 -0.114 17.885 1.00 94.06 141 MET A N 1
ATOM 1159 C CA . MET A 1 141 ? 0.533 0.482 18.102 1.00 94.06 141 MET A CA 1
ATOM 1160 C C . MET A 1 141 ? -0.339 -0.349 19.041 1.00 94.06 141 MET A C 1
ATOM 1162 O O . MET A 1 141 ? -1.056 0.219 19.858 1.00 94.06 141 MET A O 1
ATOM 1166 N N . ILE A 1 142 ? -0.300 -1.684 18.959 1.00 94.19 142 ILE A N 1
ATOM 1167 C CA . ILE A 1 142 ? -1.066 -2.509 19.901 1.00 94.19 142 ILE A CA 1
ATOM 1168 C C . ILE A 1 142 ? -0.517 -2.353 21.319 1.00 94.19 142 ILE A C 1
ATOM 1170 O O . ILE A 1 142 ? -1.309 -2.201 22.245 1.00 94.19 142 ILE A O 1
ATOM 1174 N N . ASN A 1 143 ? 0.807 -2.368 21.500 1.00 92.62 143 ASN A N 1
ATOM 1175 C CA . ASN A 1 143 ? 1.415 -2.160 22.816 1.00 92.62 143 ASN A CA 1
ATOM 1176 C C . ASN A 1 143 ? 1.017 -0.794 23.398 1.00 92.62 143 ASN A C 1
ATOM 1178 O O . ASN A 1 143 ? 0.546 -0.740 24.529 1.00 92.62 143 ASN A O 1
ATOM 1182 N N . GLU A 1 144 ? 1.110 0.265 22.595 1.00 94.25 144 GLU A N 1
ATOM 1183 C CA . GLU A 1 144 ? 0.698 1.622 22.962 1.00 94.25 144 GLU A CA 1
ATOM 1184 C C . GLU A 1 144 ? -0.781 1.670 23.393 1.00 94.25 144 GLU A C 1
ATOM 1186 O O . GLU A 1 144 ? -1.120 2.142 24.476 1.00 94.25 144 GLU A O 1
ATOM 1191 N N . GLY A 1 145 ? -1.688 1.080 22.607 1.00 94.94 145 GLY A N 1
ATOM 1192 C CA . GLY A 1 145 ? -3.102 0.996 22.981 1.00 94.94 145 GLY A CA 1
ATOM 1193 C C . GLY A 1 145 ? -3.327 0.253 24.304 1.00 94.94 145 GLY A C 1
ATOM 1194 O O . GLY A 1 145 ? -4.147 0.665 25.124 1.00 94.94 145 GLY A O 1
ATOM 1195 N N . VAL A 1 146 ? -2.591 -0.831 24.541 1.00 93.31 146 VAL A N 1
ATOM 1196 C CA . VAL A 1 146 ? -2.705 -1.646 25.761 1.00 93.31 146 VAL A CA 1
ATOM 1197 C C . VAL A 1 146 ? -2.243 -0.880 26.991 1.00 93.31 146 VAL A C 1
ATOM 1199 O O . VAL A 1 146 ? -2.909 -0.952 28.026 1.00 93.31 146 VAL A O 1
ATOM 1202 N N . GLU A 1 147 ? -1.159 -0.113 26.878 1.00 93.50 147 GLU A N 1
ATOM 1203 C CA . GLU A 1 147 ? -0.683 0.778 27.942 1.00 93.50 147 GLU A CA 1
ATOM 1204 C C . GLU A 1 147 ? -1.757 1.804 28.343 1.00 93.50 147 GLU A C 1
ATOM 1206 O O . GLU A 1 147 ? -1.908 2.123 29.523 1.00 93.50 147 GLU A O 1
ATOM 1211 N N . HIS A 1 148 ? -2.600 2.211 27.390 1.00 94.44 148 HIS A N 1
ATOM 1212 C CA . HIS A 1 148 ? -3.727 3.122 27.593 1.00 94.44 148 HIS A CA 1
ATOM 1213 C C . HIS A 1 148 ? -5.090 2.431 27.793 1.00 94.44 148 HIS A C 1
ATOM 1215 O O . HIS A 1 148 ? -6.132 3.090 27.764 1.00 94.44 148 HIS A O 1
ATOM 1221 N N . SER A 1 149 ? -5.113 1.116 28.050 1.00 94.19 149 SER A N 1
ATOM 1222 C CA . SER A 1 149 ? -6.341 0.330 28.281 1.00 94.19 149 SER A CA 1
ATOM 1223 C C . SER A 1 149 ? -7.357 0.367 27.125 1.00 94.19 149 SER A C 1
ATOM 1225 O O . SER A 1 149 ? -8.570 0.261 27.342 1.00 94.19 149 SER A O 1
ATOM 1227 N N . PHE A 1 150 ? -6.878 0.511 25.889 1.00 95.62 150 PHE A N 1
ATOM 1228 C CA . PHE A 1 150 ? -7.710 0.454 24.688 1.00 95.62 150 PHE A CA 1
ATOM 1229 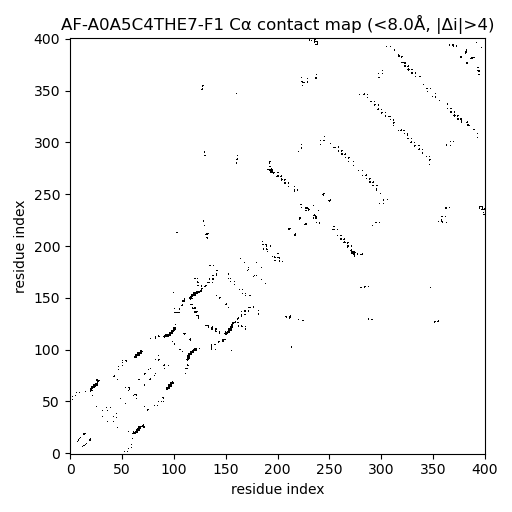C C . PHE A 1 150 ? -8.307 -0.943 24.503 1.00 95.62 150 PHE A C 1
ATOM 1231 O O . PHE A 1 150 ? -7.716 -1.956 24.877 1.00 95.62 150 PHE A O 1
ATOM 1238 N N . ARG A 1 151 ? -9.518 -0.993 23.941 1.00 91.94 151 ARG A N 1
ATOM 1239 C CA . ARG A 1 151 ? -10.355 -2.209 23.925 1.00 91.94 151 ARG A CA 1
ATOM 1240 C C . ARG A 1 151 ? -10.499 -2.866 22.560 1.00 91.94 151 ARG A C 1
ATOM 1242 O O . ARG A 1 151 ? -11.104 -3.929 22.469 1.00 91.94 151 ARG A O 1
ATOM 1249 N N . GLY A 1 152 ? -9.973 -2.243 21.513 1.00 93.50 152 GLY A N 1
ATOM 1250 C CA . GLY A 1 152 ? -10.140 -2.727 20.152 1.00 93.50 152 GLY A CA 1
ATOM 1251 C C . GLY A 1 152 ? -8.915 -2.478 19.292 1.00 93.50 152 GLY A C 1
ATOM 1252 O O . GLY A 1 152 ? -8.158 -1.529 19.502 1.00 93.50 152 GLY A O 1
ATOM 1253 N N . ALA A 1 153 ? -8.752 -3.349 18.305 1.00 94.75 153 ALA A N 1
ATOM 1254 C CA . ALA A 1 153 ? -7.779 -3.215 17.242 1.00 94.75 153 ALA A CA 1
ATOM 1255 C C . ALA A 1 153 ? -8.462 -3.545 15.913 1.00 94.75 153 ALA A C 1
ATOM 1257 O O . ALA A 1 153 ? -9.268 -4.474 15.837 1.00 94.75 153 ALA A O 1
ATOM 1258 N N . VAL A 1 154 ? -8.155 -2.781 14.872 1.00 94.50 154 VAL A N 1
ATOM 1259 C CA . VAL A 1 154 ? -8.769 -2.931 13.549 1.00 94.50 154 VAL A CA 1
ATOM 1260 C C . VAL A 1 154 ? -7.684 -2.838 12.487 1.00 94.50 154 VAL A C 1
ATOM 1262 O O . VAL A 1 154 ? -6.749 -2.054 12.601 1.00 94.50 154 VAL A O 1
ATOM 1265 N N . ALA A 1 155 ? -7.799 -3.635 11.431 1.00 93.94 155 ALA A N 1
ATOM 1266 C CA . ALA A 1 155 ? -6.930 -3.485 10.274 1.00 93.94 155 ALA A CA 1
ATOM 1267 C C . ALA A 1 155 ? -7.258 -2.165 9.569 1.00 93.94 155 ALA A C 1
ATOM 1269 O O . ALA A 1 155 ? -8.394 -1.980 9.144 1.00 93.94 155 ALA A O 1
ATOM 1270 N N . TYR A 1 156 ? -6.275 -1.271 9.424 1.00 91.25 156 TYR A N 1
ATOM 1271 C CA . TYR A 1 156 ? -6.497 0.003 8.735 1.00 91.25 156 TYR A CA 1
ATOM 1272 C C . TYR A 1 156 ? -7.012 -0.177 7.292 1.00 91.25 156 TYR A C 1
ATOM 1274 O O . TYR A 1 156 ? -7.963 0.482 6.877 1.00 91.25 156 TYR A O 1
ATOM 1282 N N . ALA A 1 157 ? -6.399 -1.082 6.525 1.00 87.56 157 ALA A N 1
ATOM 1283 C CA . ALA A 1 157 ? -6.725 -1.279 5.118 1.00 87.56 157 ALA A CA 1
ATOM 1284 C C . ALA A 1 157 ? -7.665 -2.464 4.875 1.00 87.56 157 ALA A C 1
ATOM 1286 O O . ALA A 1 157 ? -7.724 -3.429 5.640 1.00 87.56 157 ALA A O 1
ATOM 1287 N N . LEU A 1 158 ? -8.351 -2.412 3.729 1.00 86.88 158 LEU A N 1
ATOM 1288 C CA . LEU A 1 158 ? -9.066 -3.560 3.178 1.00 86.88 158 LEU A CA 1
ATOM 1289 C C . LEU A 1 158 ? -8.100 -4.741 2.999 1.00 86.88 158 LEU A C 1
ATOM 1291 O O . LEU A 1 158 ? -6.955 -4.577 2.571 1.00 86.88 158 LEU A O 1
ATOM 1295 N N . TYR A 1 159 ? -8.598 -5.943 3.289 1.00 88.94 159 TYR A N 1
ATOM 1296 C CA . TYR A 1 159 ? -7.812 -7.164 3.191 1.00 88.94 159 TYR A CA 1
ATOM 1297 C C . TYR A 1 159 ? -7.179 -7.347 1.804 1.00 88.94 159 TYR A C 1
ATOM 1299 O O . TYR A 1 159 ? -7.869 -7.314 0.777 1.00 88.94 159 TYR A O 1
ATOM 1307 N N . SER A 1 160 ? -5.871 -7.616 1.817 1.00 90.38 160 SER A N 1
ATOM 1308 C CA . SER A 1 160 ? -5.083 -8.051 0.668 1.00 90.38 160 SER A CA 1
ATOM 1309 C C . SER A 1 160 ? -4.352 -9.350 0.968 1.00 90.38 160 SER A C 1
ATOM 1311 O O . SER A 1 160 ? -3.677 -9.419 1.999 1.00 90.38 160 SER A O 1
ATOM 1313 N N . PRO A 1 161 ? -4.405 -10.359 0.076 1.00 92.56 161 PRO A N 1
ATOM 1314 C CA . PRO A 1 161 ? -3.560 -11.542 0.196 1.00 92.56 161 PRO A CA 1
ATOM 1315 C C . PRO A 1 161 ? -2.075 -11.184 0.271 1.00 92.56 161 PRO A C 1
ATOM 1317 O O . PRO A 1 161 ? -1.351 -11.785 1.063 1.00 92.56 161 PRO A O 1
ATOM 1320 N N . SER A 1 162 ? -1.640 -10.154 -0.464 1.00 90.06 162 SER A N 1
ATOM 1321 C CA . SER A 1 162 ? -0.266 -9.649 -0.411 1.00 90.06 162 SER A CA 1
ATOM 1322 C C . SER A 1 162 ? 0.107 -9.206 1.004 1.00 90.06 162 SER A C 1
ATOM 1324 O O . SER A 1 162 ? 1.222 -9.441 1.445 1.00 90.06 162 SER A O 1
ATOM 1326 N N . PHE A 1 163 ? -0.837 -8.642 1.762 1.00 91.56 163 PHE A N 1
ATOM 1327 C CA . PHE A 1 163 ? -0.640 -8.159 3.131 1.00 91.56 163 PHE A CA 1
ATOM 1328 C C . PHE A 1 163 ? -1.003 -9.167 4.222 1.00 91.56 163 PHE A C 1
ATOM 1330 O O . PHE A 1 163 ? -1.030 -8.824 5.405 1.00 91.56 163 PHE A O 1
ATOM 1337 N N . ARG A 1 164 ? -1.262 -10.428 3.867 1.00 92.69 164 ARG A N 1
ATOM 1338 C CA . ARG A 1 164 ? -1.756 -11.428 4.818 1.00 92.69 164 ARG A CA 1
ATOM 1339 C C . ARG A 1 164 ? -0.885 -11.574 6.062 1.00 92.69 164 ARG A C 1
ATOM 1341 O O . ARG A 1 164 ? -1.432 -11.757 7.146 1.00 92.69 164 ARG A O 1
ATOM 1348 N N . ARG A 1 165 ? 0.442 -11.476 5.931 1.00 92.94 165 ARG A N 1
ATOM 1349 C CA . ARG A 1 165 ? 1.353 -11.534 7.084 1.00 92.94 165 ARG A CA 1
ATOM 1350 C C . ARG A 1 165 ? 1.058 -10.428 8.097 1.00 92.94 165 ARG A C 1
ATOM 1352 O O . ARG A 1 165 ? 1.024 -10.706 9.289 1.00 92.94 165 ARG A O 1
ATOM 1359 N N . ASN A 1 166 ? 0.773 -9.214 7.634 1.00 93.69 166 ASN A N 1
ATOM 1360 C CA . ASN A 1 166 ? 0.395 -8.103 8.503 1.00 93.69 166 ASN A CA 1
ATOM 1361 C C . ASN A 1 166 ? -0.965 -8.361 9.163 1.00 93.69 166 ASN A C 1
ATOM 1363 O O . ASN A 1 166 ? -1.110 -8.175 10.365 1.00 93.69 166 ASN A O 1
ATOM 1367 N N . THR A 1 167 ? -1.958 -8.855 8.416 1.00 94.94 167 THR A N 1
ATOM 1368 C CA . THR A 1 167 ? -3.264 -9.219 8.996 1.00 94.94 167 THR A CA 1
ATOM 1369 C C . THR A 1 167 ? -3.138 -10.336 10.037 1.00 94.94 167 THR A C 1
ATOM 1371 O O . THR A 1 167 ? -3.778 -10.272 11.083 1.00 94.94 167 THR A O 1
ATOM 1374 N N . ALA A 1 168 ? -2.290 -11.338 9.786 1.00 94.38 168 ALA A N 1
ATOM 1375 C CA . ALA A 1 168 ? -2.006 -12.410 10.733 1.00 94.38 168 ALA A CA 1
ATOM 1376 C C . ALA A 1 168 ? -1.271 -11.890 11.976 1.00 94.38 168 ALA A C 1
ATOM 1378 O O . ALA A 1 168 ? -1.610 -12.288 13.083 1.00 94.38 168 ALA A O 1
ATOM 1379 N N . CYS A 1 169 ? -0.317 -10.969 11.805 1.00 93.94 169 CYS A N 1
ATOM 1380 C CA . CYS A 1 169 ? 0.362 -10.302 12.913 1.00 93.94 169 CYS A CA 1
ATOM 1381 C C . CYS A 1 169 ? -0.619 -9.512 13.781 1.00 93.94 169 CYS A C 1
ATOM 1383 O O . CYS A 1 169 ? -0.608 -9.670 14.997 1.00 93.94 169 CYS A O 1
ATOM 1385 N N . LEU A 1 170 ? -1.507 -8.724 13.164 1.00 95.25 170 LEU A N 1
ATOM 1386 C CA . LEU A 1 170 ? -2.554 -7.994 13.875 1.00 95.25 170 LEU A CA 1
ATOM 1387 C C . LEU A 1 170 ? -3.436 -8.959 14.669 1.00 95.25 170 LEU A C 1
ATOM 1389 O O . LEU A 1 170 ? -3.593 -8.777 15.869 1.00 95.25 170 LEU A O 1
ATOM 1393 N N . ALA A 1 171 ? -3.963 -10.006 14.029 1.00 94.06 171 ALA A N 1
ATOM 1394 C CA . ALA A 1 171 ? -4.814 -10.986 14.700 1.00 94.06 171 ALA A CA 1
ATOM 1395 C C . ALA A 1 171 ? -4.096 -11.647 15.887 1.00 94.06 171 ALA A C 1
ATOM 1397 O O . ALA A 1 171 ? -4.635 -11.695 16.992 1.00 94.06 171 ALA A O 1
ATOM 1398 N N . GLU A 1 172 ? -2.860 -12.098 15.673 1.00 92.31 172 GLU A N 1
ATOM 1399 C CA . GLU A 1 172 ? -2.059 -12.750 16.702 1.00 92.31 172 GLU A CA 1
ATOM 1400 C C . GLU A 1 172 ? -1.760 -11.803 17.866 1.00 92.31 172 GLU A C 1
ATOM 1402 O O . GLU A 1 172 ? -1.985 -12.150 19.022 1.00 92.31 172 GLU A O 1
ATOM 1407 N N . LYS A 1 173 ? -1.298 -10.585 17.578 1.00 92.69 173 LYS A N 1
ATOM 1408 C CA . LYS A 1 173 ? -0.924 -9.599 18.594 1.00 92.69 173 LYS A CA 1
ATOM 1409 C C . LYS A 1 173 ? -2.143 -9.052 19.343 1.00 92.69 173 LYS A C 1
ATOM 1411 O O . LYS A 1 173 ? -2.052 -8.800 20.542 1.00 92.69 173 LYS A O 1
ATOM 1416 N N . SER A 1 174 ? -3.288 -8.899 18.680 1.00 92.81 174 SER A N 1
ATOM 1417 C CA . SER A 1 174 ? -4.533 -8.468 19.324 1.00 92.81 174 SER A CA 1
ATOM 1418 C C . SER A 1 174 ? -5.135 -9.548 20.221 1.00 92.81 174 SER A C 1
ATOM 1420 O O . SER A 1 174 ? -5.695 -9.212 21.258 1.00 92.81 174 SER A O 1
ATOM 1422 N N . TRP A 1 175 ? -5.003 -10.830 19.864 1.00 89.94 175 TRP A N 1
ATOM 1423 C CA . TRP A 1 175 ? -5.535 -11.940 20.664 1.00 89.94 175 TRP A CA 1
ATOM 1424 C C . TRP A 1 175 ? -4.581 -12.383 21.782 1.00 89.94 175 TRP A C 1
ATOM 1426 O O . TRP A 1 175 ? -4.999 -12.690 22.896 1.00 89.94 175 TRP A O 1
ATOM 1436 N N . ASN A 1 176 ? -3.280 -12.392 21.491 1.00 86.69 176 ASN A N 1
ATOM 1437 C CA . ASN A 1 176 ? -2.211 -12.840 22.378 1.00 86.69 176 ASN A CA 1
ATOM 1438 C C . ASN A 1 176 ? -1.302 -11.669 22.758 1.00 86.69 176 ASN A C 1
ATOM 1440 O O . ASN A 1 176 ? -0.091 -11.701 22.561 1.00 86.69 176 ASN A O 1
ATOM 1444 N N . THR A 1 177 ? -1.898 -10.634 23.342 1.00 81.31 177 THR A N 1
ATOM 1445 C CA . THR A 1 177 ? -1.267 -9.334 23.619 1.00 81.31 177 THR A CA 1
ATOM 1446 C C . THR A 1 177 ? -0.014 -9.392 24.497 1.00 81.31 177 THR A C 1
ATOM 1448 O O . THR A 1 177 ? 0.824 -8.490 24.455 1.00 81.31 177 THR A O 1
ATOM 1451 N N . ARG A 1 178 ? 0.153 -10.453 25.298 1.00 77.12 178 ARG A N 1
ATOM 1452 C CA . ARG A 1 178 ? 1.365 -10.645 26.108 1.00 77.12 178 ARG A CA 1
ATOM 1453 C C . ARG A 1 178 ? 2.591 -10.715 25.195 1.00 77.12 178 ARG A C 1
ATOM 1455 O O . ARG A 1 178 ? 2.575 -11.438 24.207 1.00 77.12 178 ARG A O 1
ATOM 1462 N N . LYS A 1 179 ? 3.643 -9.967 25.558 1.00 59.84 179 LYS A N 1
ATOM 1463 C CA . LYS A 1 179 ? 4.886 -9.777 24.788 1.00 59.84 179 LYS A CA 1
ATOM 1464 C C . LYS A 1 179 ? 5.352 -11.067 24.100 1.00 59.84 179 LYS A C 1
ATOM 1466 O O . LYS A 1 179 ? 5.922 -11.944 24.745 1.00 59.84 179 LYS A O 1
ATOM 1471 N N . ARG A 1 180 ? 5.135 -11.136 22.787 1.00 67.31 180 ARG A N 1
ATOM 1472 C CA . ARG A 1 180 ? 5.915 -11.956 21.864 1.00 67.31 180 ARG A CA 1
ATOM 1473 C C . ARG A 1 180 ? 6.702 -11.004 21.000 1.00 67.31 180 ARG A C 1
ATOM 1475 O O . ARG A 1 180 ? 6.125 -10.041 20.506 1.00 67.31 180 ARG A O 1
ATOM 1482 N N . ASP A 1 181 ? 7.991 -11.271 20.871 1.00 76.25 181 ASP A N 1
ATOM 1483 C CA . ASP A 1 181 ? 8.807 -10.527 19.932 1.00 76.25 181 ASP A CA 1
ATOM 1484 C C . ASP A 1 181 ? 8.466 -10.928 18.488 1.00 76.25 181 ASP A C 1
ATOM 1486 O O . ASP A 1 181 ? 7.920 -12.000 18.198 1.00 76.25 181 ASP A O 1
ATOM 1490 N N . ILE A 1 182 ? 8.806 -10.037 17.568 1.00 82.88 182 ILE A N 1
ATOM 1491 C CA . ILE A 1 182 ? 8.584 -10.208 16.134 1.00 82.88 182 ILE A CA 1
ATOM 1492 C C . ILE A 1 182 ? 9.286 -11.452 15.580 1.00 82.88 182 ILE A C 1
ATOM 1494 O O . ILE A 1 182 ? 8.780 -12.083 14.653 1.00 82.88 182 ILE A O 1
ATOM 1498 N N . ALA A 1 183 ? 10.446 -11.820 16.129 1.00 84.31 183 ALA A N 1
ATOM 1499 C CA . ALA A 1 183 ? 11.195 -12.976 15.651 1.00 84.31 183 ALA A CA 1
ATOM 1500 C C . ALA A 1 183 ? 10.454 -14.285 15.957 1.00 84.31 183 ALA A C 1
ATOM 1502 O O . ALA A 1 183 ? 10.493 -15.222 15.157 1.00 84.31 183 ALA A O 1
ATOM 1503 N N . ASP A 1 184 ? 9.755 -14.354 17.088 1.00 86.75 184 ASP A N 1
ATOM 1504 C CA . ASP A 1 184 ? 8.885 -15.470 17.419 1.00 86.75 184 ASP A CA 1
ATOM 1505 C C . ASP A 1 184 ? 7.673 -15.538 16.490 1.00 86.75 184 ASP A C 1
ATOM 1507 O O . ASP A 1 184 ? 7.386 -16.608 15.946 1.00 86.75 184 ASP A O 1
ATOM 1511 N N . PHE A 1 185 ? 7.028 -14.398 16.215 1.00 89.75 185 PHE A N 1
ATOM 1512 C CA . PHE A 1 185 ? 5.966 -14.329 15.207 1.00 89.75 185 PHE A CA 1
ATOM 1513 C C . PHE A 1 185 ? 6.453 -14.815 13.833 1.00 89.75 185 PHE A C 1
ATOM 1515 O O . PHE A 1 185 ? 5.791 -15.647 13.215 1.00 89.75 185 PHE A O 1
ATOM 1522 N N . ASP A 1 186 ? 7.626 -14.369 13.374 1.00 88.56 186 ASP A N 1
ATOM 1523 C CA . ASP A 1 186 ? 8.191 -14.776 12.083 1.00 88.56 186 ASP A CA 1
ATOM 1524 C C . ASP A 1 186 ? 8.403 -16.291 11.991 1.00 88.56 186 ASP A C 1
ATOM 1526 O O . ASP A 1 186 ? 8.085 -16.899 10.966 1.00 88.56 186 ASP A O 1
ATOM 1530 N N . ARG A 1 187 ? 8.902 -16.926 13.061 1.00 89.19 187 ARG A N 1
ATOM 1531 C CA . ARG A 1 187 ? 9.067 -18.387 13.109 1.00 89.19 187 ARG A CA 1
ATOM 1532 C C . ARG A 1 187 ? 7.727 -19.115 13.043 1.00 89.19 187 ARG A C 1
ATOM 1534 O O . ARG A 1 187 ? 7.601 -20.073 12.281 1.00 89.19 187 ARG A O 1
ATOM 1541 N N . GLN A 1 188 ? 6.738 -18.674 13.821 1.00 91.00 188 GLN A N 1
ATOM 1542 C CA . GLN A 1 188 ? 5.414 -19.301 13.849 1.00 91.00 188 GLN A CA 1
ATOM 1543 C C . GLN A 1 188 ? 4.687 -19.134 12.514 1.00 91.00 188 GLN A C 1
ATOM 1545 O O . GLN A 1 188 ? 4.183 -20.108 11.956 1.00 91.00 188 GLN A O 1
ATOM 1550 N N . TYR A 1 189 ? 4.684 -17.919 11.964 1.00 93.19 189 TYR A N 1
ATOM 1551 C CA . TYR A 1 189 ? 4.072 -17.636 10.672 1.00 93.19 189 TYR A CA 1
ATOM 1552 C C . TYR A 1 189 ? 4.762 -18.422 9.550 1.00 93.19 189 TYR A C 1
ATOM 1554 O O . TYR A 1 189 ? 4.083 -18.992 8.701 1.00 93.19 189 TYR A O 1
ATOM 1562 N N . ALA A 1 190 ? 6.095 -18.549 9.571 1.00 93.56 190 ALA A N 1
ATOM 1563 C CA . ALA A 1 190 ? 6.808 -19.415 8.634 1.00 93.56 190 ALA A CA 1
ATOM 1564 C C . ALA A 1 190 ? 6.367 -20.882 8.752 1.00 93.56 190 ALA A C 1
ATOM 1566 O O . ALA A 1 190 ? 5.986 -21.473 7.745 1.00 93.56 190 ALA A O 1
ATOM 1567 N N . GLY A 1 191 ? 6.343 -21.451 9.962 1.00 94.38 191 GLY A N 1
ATOM 1568 C CA . GLY A 1 191 ? 5.877 -22.826 10.189 1.00 94.38 191 GLY A CA 1
ATOM 1569 C C . GLY A 1 191 ? 4.399 -23.053 9.849 1.00 94.38 191 GLY A C 1
ATOM 1570 O O . GLY A 1 191 ? 3.995 -24.179 9.577 1.00 94.38 191 GLY A O 1
ATOM 1571 N N . TRP A 1 192 ? 3.591 -21.991 9.827 1.00 94.50 192 TRP A N 1
ATOM 1572 C CA . TRP A 1 192 ? 2.203 -22.050 9.374 1.00 94.50 192 TRP A CA 1
ATOM 1573 C C . TRP A 1 192 ? 2.065 -22.069 7.851 1.00 94.50 192 TRP A C 1
ATOM 1575 O O . TRP A 1 192 ? 1.098 -22.637 7.356 1.00 94.50 192 TRP A O 1
ATOM 1585 N N . ILE A 1 193 ? 2.991 -21.449 7.111 1.00 95.38 193 ILE A N 1
ATOM 1586 C CA . ILE A 1 193 ? 2.943 -21.373 5.643 1.00 95.38 193 ILE A CA 1
ATOM 1587 C C . ILE A 1 193 ? 3.661 -22.554 4.984 1.00 95.38 193 ILE A C 1
ATOM 1589 O O . ILE A 1 193 ? 3.182 -23.059 3.968 1.00 95.38 193 ILE A O 1
ATOM 1593 N N . VAL A 1 194 ? 4.788 -23.007 5.539 1.00 95.38 194 VAL A N 1
ATOM 1594 C CA . VAL A 1 194 ? 5.616 -24.059 4.933 1.00 95.38 194 VAL A CA 1
ATOM 1595 C C . VAL A 1 194 ? 5.755 -25.295 5.815 1.00 95.38 194 VAL A C 1
ATOM 1597 O O . VAL A 1 194 ? 5.929 -25.200 7.026 1.00 95.38 194 VAL A O 1
ATOM 1600 N N . ALA A 1 195 ? 5.722 -26.473 5.187 1.00 94.56 195 ALA A N 1
ATOM 1601 C CA . ALA A 1 195 ? 5.889 -27.767 5.855 1.00 94.56 195 ALA A CA 1
ATOM 1602 C C . ALA A 1 195 ? 7.357 -28.089 6.196 1.00 94.56 195 ALA A C 1
ATOM 1604 O O . ALA A 1 195 ? 7.639 -28.939 7.037 1.00 94.56 195 ALA A O 1
ATOM 1605 N N . ASN A 1 196 ? 8.301 -27.435 5.521 1.00 91.94 196 ASN A N 1
ATOM 1606 C CA . ASN A 1 196 ? 9.741 -27.604 5.685 1.00 91.94 196 ASN A CA 1
ATOM 1607 C C . ASN A 1 196 ? 10.455 -26.247 5.570 1.00 91.94 196 ASN A C 1
ATOM 1609 O O . ASN A 1 196 ? 9.856 -25.255 5.167 1.00 91.94 196 ASN A O 1
ATOM 1613 N N . GLU A 1 197 ? 11.744 -26.191 5.923 1.00 90.75 197 GLU A N 1
ATOM 1614 C CA . GLU A 1 197 ? 12.581 -24.987 5.742 1.00 90.75 197 GLU A CA 1
ATOM 1615 C C . GLU A 1 197 ? 12.071 -23.727 6.483 1.00 90.75 197 GLU A C 1
ATOM 1617 O O . GLU A 1 197 ? 12.457 -22.610 6.138 1.00 90.75 197 GLU A O 1
ATOM 1622 N N . ALA A 1 198 ? 11.240 -23.872 7.527 1.00 90.38 198 ALA A N 1
ATOM 1623 C CA . ALA A 1 198 ? 10.605 -22.749 8.230 1.00 90.38 198 ALA A CA 1
ATOM 1624 C C . ALA A 1 198 ? 11.609 -21.694 8.732 1.00 90.38 198 ALA A C 1
ATOM 1626 O O . ALA A 1 198 ? 11.373 -20.496 8.598 1.00 90.38 198 ALA A O 1
ATOM 1627 N N . GLU A 1 199 ? 12.773 -22.107 9.243 1.00 88.69 199 GLU A N 1
ATOM 1628 C CA . GLU A 1 199 ? 13.803 -21.168 9.708 1.00 88.69 199 GLU A CA 1
ATOM 1629 C C . GLU A 1 199 ? 14.415 -20.352 8.557 1.00 88.69 199 GLU A C 1
ATOM 1631 O O . GLU A 1 199 ? 14.647 -19.146 8.674 1.00 88.69 199 GLU A O 1
ATOM 1636 N N . ARG A 1 200 ? 14.651 -20.991 7.408 1.00 86.50 200 ARG A N 1
ATOM 1637 C CA . ARG A 1 200 ? 15.104 -20.309 6.192 1.00 86.50 200 ARG A CA 1
ATOM 1638 C C . ARG A 1 200 ? 14.028 -19.362 5.668 1.00 86.50 200 ARG A C 1
ATOM 1640 O O . ARG A 1 200 ? 14.351 -18.259 5.231 1.00 86.50 200 ARG A O 1
ATOM 1647 N N . TRP A 1 201 ? 12.769 -19.774 5.743 1.00 89.38 201 TRP A N 1
ATOM 1648 C CA . TRP A 1 201 ? 11.618 -18.955 5.386 1.00 89.38 201 TRP A CA 1
ATOM 1649 C C . TRP A 1 201 ? 11.503 -17.711 6.270 1.00 89.38 201 TRP A C 1
ATOM 1651 O O . TRP A 1 201 ? 11.387 -16.606 5.745 1.00 89.38 201 TRP A O 1
ATOM 1661 N N . ALA A 1 202 ? 11.657 -17.857 7.588 1.00 86.94 202 ALA A N 1
ATOM 1662 C CA . ALA A 1 202 ? 11.709 -16.734 8.522 1.00 86.94 202 ALA A CA 1
ATOM 1663 C C . ALA A 1 202 ? 12.864 -15.766 8.185 1.00 86.94 202 ALA A C 1
ATOM 1665 O O . ALA A 1 202 ? 12.672 -14.551 8.161 1.00 86.94 202 ALA A O 1
ATOM 1666 N N . LYS A 1 203 ? 14.046 -16.281 7.805 1.00 83.94 203 LYS A N 1
ATOM 1667 C CA . LYS A 1 203 ? 15.157 -15.447 7.295 1.00 83.94 203 LYS A CA 1
ATOM 1668 C C . LYS A 1 203 ? 14.785 -14.720 5.993 1.00 83.94 203 LYS A C 1
ATOM 1670 O O . LYS A 1 203 ? 15.127 -13.548 5.835 1.00 83.94 203 LYS A O 1
ATOM 1675 N N . GLY A 1 204 ? 14.066 -15.382 5.084 1.00 83.75 204 GLY A N 1
ATOM 1676 C CA . GLY A 1 204 ? 13.515 -14.782 3.864 1.00 83.75 204 GLY A CA 1
ATOM 1677 C C . GLY A 1 204 ? 12.523 -13.650 4.154 1.00 83.75 204 GLY A C 1
ATOM 1678 O O . GLY A 1 204 ? 12.601 -12.595 3.527 1.00 83.75 204 GLY A O 1
ATOM 1679 N N . MET A 1 205 ? 11.658 -13.808 5.161 1.00 84.00 205 MET A N 1
ATOM 1680 C CA . MET A 1 205 ? 10.768 -12.735 5.627 1.00 84.00 205 MET A CA 1
ATOM 1681 C C . MET A 1 205 ? 11.545 -11.559 6.213 1.00 84.00 205 MET A C 1
ATOM 1683 O O . MET A 1 205 ? 11.223 -10.418 5.908 1.00 84.00 205 MET A O 1
ATOM 1687 N N . GLY A 1 206 ? 12.613 -11.809 6.974 1.00 80.19 206 GLY A N 1
ATOM 1688 C CA . GLY A 1 206 ? 13.509 -10.743 7.430 1.00 80.19 206 GLY A CA 1
ATOM 1689 C C . GLY A 1 206 ? 14.188 -9.991 6.274 1.00 80.19 206 GLY A C 1
ATOM 1690 O O . GLY A 1 206 ? 14.403 -8.783 6.358 1.00 80.19 206 GLY A O 1
ATOM 1691 N N . ALA A 1 207 ? 14.498 -10.670 5.164 1.00 77.81 207 ALA A N 1
ATOM 1692 C CA . ALA A 1 207 ? 14.994 -10.018 3.949 1.00 77.81 207 ALA A CA 1
ATOM 1693 C C . ALA A 1 207 ? 13.901 -9.198 3.240 1.00 77.81 207 ALA A C 1
ATOM 1695 O O . ALA A 1 207 ? 14.182 -8.088 2.790 1.00 77.81 207 ALA A O 1
ATOM 1696 N N . MET A 1 208 ? 12.662 -9.703 3.197 1.00 79.31 208 MET A N 1
ATOM 1697 C CA . MET A 1 208 ? 11.495 -8.935 2.748 1.00 79.31 208 MET A CA 1
ATOM 1698 C C . MET A 1 208 ? 11.267 -7.702 3.625 1.00 79.31 208 MET A C 1
ATOM 1700 O O . MET A 1 208 ? 11.033 -6.629 3.088 1.00 79.31 208 MET A O 1
ATOM 1704 N N . ARG A 1 209 ? 11.425 -7.791 4.950 1.00 80.06 209 ARG A N 1
ATOM 1705 C CA . ARG A 1 209 ? 11.320 -6.619 5.831 1.00 80.06 209 ARG A CA 1
ATOM 1706 C C . ARG A 1 209 ? 12.256 -5.505 5.387 1.00 80.06 209 ARG A C 1
ATOM 1708 O O . ARG A 1 209 ? 11.810 -4.392 5.167 1.00 80.06 209 ARG A O 1
ATOM 1715 N N . LYS A 1 210 ? 13.524 -5.822 5.119 1.00 75.25 210 LYS A N 1
ATOM 1716 C CA . LYS A 1 210 ? 14.517 -4.842 4.637 1.00 75.25 210 LYS A CA 1
ATOM 1717 C C . LYS A 1 210 ? 14.161 -4.198 3.291 1.00 75.25 210 LYS A C 1
ATOM 1719 O O . LYS A 1 210 ? 14.679 -3.130 2.980 1.00 75.25 210 LYS A O 1
ATOM 1724 N N . LEU A 1 211 ? 13.333 -4.850 2.471 1.00 74.06 211 LEU A N 1
ATOM 1725 C CA . LEU A 1 211 ? 12.834 -4.275 1.218 1.00 74.06 211 LEU A CA 1
ATOM 1726 C C . LEU A 1 211 ? 11.756 -3.217 1.459 1.00 74.06 211 LEU A C 1
ATOM 1728 O O . LEU A 1 211 ? 11.663 -2.272 0.681 1.00 74.06 211 LEU A O 1
ATOM 1732 N N . PHE A 1 212 ? 10.935 -3.394 2.494 1.00 68.81 212 PHE A N 1
ATOM 1733 C CA . PHE A 1 212 ? 9.658 -2.692 2.627 1.00 68.81 212 PHE A CA 1
ATOM 1734 C C . PHE A 1 212 ? 9.472 -1.925 3.932 1.00 68.81 212 PHE A C 1
ATOM 1736 O O . PHE A 1 212 ? 8.498 -1.188 4.049 1.00 68.81 212 PHE A O 1
ATOM 1743 N N . GLU A 1 213 ? 10.397 -2.054 4.882 1.00 66.06 213 GLU A N 1
ATOM 1744 C CA . GLU A 1 213 ? 10.552 -1.117 5.990 1.00 66.06 213 GLU A CA 1
ATOM 1745 C C . GLU A 1 213 ? 10.623 0.292 5.394 1.00 66.06 213 GLU A C 1
ATOM 1747 O O . GLU A 1 213 ? 11.296 0.471 4.372 1.00 66.06 213 GLU A O 1
ATOM 1752 N N . TYR A 1 214 ? 9.882 1.247 5.974 1.00 57.06 214 TYR A N 1
ATOM 1753 C CA . TYR A 1 214 ? 9.699 2.632 5.512 1.00 57.06 214 TYR A CA 1
ATOM 1754 C C . TYR A 1 214 ? 11.038 3.314 5.179 1.00 57.06 214 TYR A C 1
ATOM 1756 O O . TYR A 1 214 ? 11.631 4.037 5.973 1.00 57.06 214 TYR A O 1
ATOM 1764 N N . SER A 1 215 ? 11.524 3.055 3.970 1.00 61.50 215 SER A N 1
ATOM 1765 C CA . SER A 1 215 ? 12.868 3.367 3.499 1.00 61.50 215 SER A CA 1
ATOM 1766 C C . SER A 1 215 ? 12.791 3.962 2.099 1.00 61.50 215 SER A C 1
ATOM 1768 O O . SER A 1 215 ? 11.742 3.971 1.448 1.00 61.50 215 SER A O 1
ATOM 1770 N N . SER A 1 216 ? 13.930 4.432 1.596 1.00 67.50 216 SER A N 1
ATOM 1771 C CA . SER A 1 216 ? 14.069 4.873 0.207 1.00 67.50 216 SER A CA 1
ATOM 1772 C C . SER A 1 216 ? 13.542 3.841 -0.800 1.00 67.50 216 SER A C 1
ATOM 1774 O O . SER A 1 216 ? 12.993 4.235 -1.823 1.00 67.50 216 SER A O 1
ATOM 1776 N N . THR A 1 217 ? 13.610 2.539 -0.498 1.00 74.19 217 THR A N 1
ATOM 1777 C CA . THR A 1 217 ? 13.065 1.474 -1.353 1.00 74.19 217 THR A CA 1
ATOM 1778 C C . THR A 1 217 ? 11.551 1.565 -1.527 1.00 74.19 217 THR A C 1
ATOM 1780 O O . THR A 1 217 ? 11.056 1.422 -2.643 1.00 74.19 217 THR A O 1
ATOM 1783 N N . PHE A 1 218 ? 10.810 1.843 -0.451 1.00 77.19 218 PHE A N 1
ATOM 1784 C CA . PHE A 1 218 ? 9.359 2.009 -0.511 1.00 77.19 218 PHE A CA 1
ATOM 1785 C C . PHE A 1 218 ? 8.975 3.163 -1.442 1.00 77.19 218 PHE A C 1
ATOM 1787 O O . PHE A 1 218 ? 8.135 2.997 -2.325 1.00 77.19 218 PHE A O 1
ATOM 1794 N N . VAL A 1 219 ? 9.650 4.308 -1.297 1.00 78.75 219 VAL A N 1
ATOM 1795 C CA . VAL A 1 219 ? 9.438 5.480 -2.158 1.00 78.75 219 VAL A CA 1
ATOM 1796 C C . VAL A 1 219 ? 9.755 5.145 -3.615 1.00 78.75 219 VAL A C 1
ATOM 1798 O O . VAL A 1 219 ? 8.969 5.468 -4.496 1.00 78.75 219 VAL A O 1
ATOM 1801 N N . LEU A 1 220 ? 10.853 4.437 -3.882 1.00 81.38 220 LEU A N 1
ATOM 1802 C CA . LEU A 1 220 ? 11.217 4.018 -5.238 1.00 81.38 220 LEU A CA 1
ATOM 1803 C C . LEU A 1 220 ? 10.152 3.118 -5.883 1.00 81.38 220 LEU A C 1
ATOM 1805 O O . LEU A 1 220 ? 9.818 3.297 -7.052 1.00 81.38 220 LEU A O 1
ATOM 1809 N N . LEU A 1 221 ? 9.597 2.168 -5.128 1.00 82.38 221 LEU A N 1
ATOM 1810 C CA . LEU A 1 221 ? 8.536 1.286 -5.618 1.00 82.38 221 LEU A CA 1
ATOM 1811 C C . LEU A 1 221 ? 7.197 2.020 -5.789 1.00 82.38 221 LEU A C 1
ATOM 1813 O O . LEU A 1 221 ? 6.466 1.739 -6.742 1.00 82.38 221 LEU A O 1
ATOM 1817 N N . LEU A 1 222 ? 6.893 2.996 -4.925 1.00 81.56 222 LEU A N 1
ATOM 1818 C CA . LEU A 1 222 ? 5.759 3.905 -5.109 1.00 81.56 222 LEU A CA 1
ATOM 1819 C C . LEU A 1 222 ? 5.863 4.668 -6.428 1.00 81.56 222 LEU A C 1
ATOM 1821 O O . LEU A 1 222 ? 4.883 4.742 -7.167 1.00 81.56 222 LEU A O 1
ATOM 1825 N N . GLU A 1 223 ? 7.049 5.195 -6.746 1.00 80.19 223 GLU A N 1
ATOM 1826 C CA . GLU A 1 223 ? 7.256 5.932 -7.992 1.00 80.19 223 GLU A CA 1
ATOM 1827 C C . GLU A 1 223 ? 7.029 5.069 -9.232 1.00 80.19 223 GLU A C 1
ATOM 1829 O O . GLU A 1 223 ? 6.685 5.629 -10.266 1.00 80.19 223 GLU A O 1
ATOM 1834 N N . ILE A 1 224 ? 7.180 3.741 -9.145 1.00 82.19 224 ILE A N 1
ATOM 1835 C CA . ILE A 1 224 ? 6.846 2.832 -10.247 1.00 82.19 224 ILE A CA 1
ATOM 1836 C C . ILE A 1 224 ? 5.336 2.631 -10.362 1.00 82.19 224 ILE A C 1
ATOM 1838 O O . ILE A 1 224 ? 4.820 2.621 -11.474 1.00 82.19 224 ILE A O 1
ATOM 1842 N N . GLY A 1 225 ? 4.638 2.405 -9.250 1.00 67.38 225 GLY A N 1
ATOM 1843 C CA . GLY A 1 225 ? 3.386 1.651 -9.294 1.00 67.38 225 GLY A CA 1
ATOM 1844 C C . GLY A 1 225 ? 2.157 2.265 -8.649 1.00 67.38 225 GLY A C 1
ATOM 1845 O O . GLY A 1 225 ? 1.130 1.605 -8.675 1.00 67.38 225 GLY A O 1
ATOM 1846 N N . VAL A 1 226 ? 2.235 3.414 -7.972 1.00 61.88 226 VAL A N 1
ATOM 1847 C CA . VAL A 1 226 ? 1.082 3.922 -7.207 1.00 61.88 226 VAL A CA 1
ATOM 1848 C C . VAL A 1 226 ? 1.123 5.448 -7.158 1.00 61.88 226 VAL A C 1
ATOM 1850 O O . VAL A 1 226 ? 2.141 6.028 -6.787 1.00 61.88 226 VAL A O 1
ATOM 1853 N N . PHE A 1 227 ? 0.028 6.113 -7.542 1.00 59.94 227 PHE A N 1
ATOM 1854 C CA . PHE A 1 227 ? -0.150 7.583 -7.561 1.00 59.94 227 PHE A CA 1
ATOM 1855 C C . PHE A 1 227 ? 0.672 8.372 -8.587 1.00 59.94 227 PHE A C 1
ATOM 1857 O O . PHE A 1 227 ? 0.407 9.558 -8.792 1.00 59.94 227 PHE A O 1
ATOM 1864 N N . SER A 1 228 ? 1.661 7.752 -9.231 1.00 53.72 228 SER A N 1
ATOM 1865 C CA . SER A 1 228 ? 2.440 8.419 -10.278 1.00 53.72 228 SER A CA 1
ATOM 1866 C C . SER A 1 228 ? 1.838 8.219 -11.669 1.00 53.72 228 SER A C 1
ATOM 1868 O O . SER A 1 228 ? 2.012 9.097 -12.503 1.00 53.72 228 SER A O 1
ATOM 1870 N N . GLY A 1 229 ? 1.075 7.144 -11.901 1.00 51.94 229 GLY A N 1
ATOM 1871 C CA . GLY A 1 229 ? 0.239 6.972 -13.091 1.00 51.94 229 GLY A CA 1
ATOM 1872 C C . GLY A 1 229 ? -0.973 7.902 -13.044 1.00 51.94 229 GLY A C 1
ATOM 1873 O O . GLY A 1 229 ? -2.089 7.472 -12.775 1.00 51.94 229 GLY A O 1
ATOM 1874 N N . ASN A 1 230 ? -0.745 9.202 -13.203 1.00 51.59 230 ASN A N 1
ATOM 1875 C CA . ASN A 1 230 ? -1.797 10.203 -13.269 1.00 51.59 230 ASN A CA 1
ATOM 1876 C C . ASN A 1 230 ? -1.848 10.763 -14.696 1.00 51.59 230 ASN A C 1
ATOM 1878 O O . ASN A 1 230 ? -0.806 11.080 -15.267 1.00 51.59 230 ASN A O 1
ATOM 1882 N N . SER A 1 231 ? -3.054 10.933 -15.240 1.00 48.53 231 SER A N 1
ATOM 1883 C CA . SER A 1 231 ? -3.300 11.690 -16.478 1.00 48.53 231 SER A CA 1
ATOM 1884 C C . SER A 1 231 ? -3.039 13.195 -16.298 1.00 48.53 231 SER A C 1
ATOM 1886 O O . SER A 1 231 ? -3.221 13.990 -17.218 1.00 48.53 231 SER A O 1
ATOM 1888 N N . ASP A 1 232 ? -2.655 13.615 -15.088 1.00 57.53 232 ASP A N 1
ATOM 1889 C CA . ASP A 1 232 ? -2.234 14.971 -14.785 1.00 57.53 232 ASP A CA 1
ATOM 1890 C C . ASP A 1 232 ? -1.024 15.372 -15.641 1.00 57.53 232 ASP A C 1
ATOM 1892 O O . ASP A 1 232 ? 0.122 14.979 -15.402 1.00 57.53 232 ASP A O 1
ATOM 1896 N N . SER A 1 233 ? -1.294 16.244 -16.612 1.00 55.62 233 SER A N 1
ATOM 1897 C CA . SER A 1 233 ? -0.310 16.867 -17.493 1.00 55.62 233 SER A CA 1
ATOM 1898 C C . SER A 1 233 ? 0.857 17.541 -16.760 1.00 55.62 233 SER A C 1
ATOM 1900 O O . SER A 1 233 ? 1.920 17.715 -17.353 1.00 55.62 233 SER A O 1
ATOM 1902 N N . TYR A 1 234 ? 0.689 17.912 -15.484 1.00 57.34 234 TYR A N 1
ATOM 1903 C CA . TYR A 1 234 ? 1.740 18.528 -14.674 1.00 57.34 234 TYR A CA 1
ATOM 1904 C C . TYR A 1 234 ? 2.741 17.510 -14.102 1.00 57.34 234 TYR A C 1
ATOM 1906 O O . TYR A 1 234 ? 3.828 17.899 -13.664 1.00 57.34 234 TYR A O 1
ATOM 1914 N N . ARG A 1 235 ? 2.419 16.208 -14.105 1.00 65.06 235 ARG A N 1
ATOM 1915 C CA . ARG A 1 235 ? 3.272 15.127 -13.579 1.00 65.06 235 ARG A CA 1
ATOM 1916 C C . ARG A 1 235 ? 3.351 13.955 -14.567 1.00 65.06 235 ARG A C 1
ATOM 1918 O O . ARG A 1 235 ? 2.901 12.860 -14.242 1.00 65.06 235 ARG A O 1
ATOM 1925 N N . PRO A 1 236 ? 3.971 14.153 -15.745 1.00 71.56 236 PRO A N 1
ATOM 1926 C CA . PRO A 1 236 ? 4.023 13.133 -16.783 1.00 71.56 236 PRO A CA 1
ATOM 1927 C C . PRO A 1 236 ? 4.762 11.883 -16.292 1.00 71.56 236 PRO A C 1
ATOM 1929 O O . PRO A 1 236 ? 5.940 11.939 -15.904 1.00 71.56 236 PRO A O 1
ATOM 1932 N N . TYR A 1 237 ? 4.070 10.751 -16.320 1.00 77.50 237 TYR A N 1
ATOM 1933 C CA . TYR A 1 237 ? 4.616 9.439 -15.997 1.00 77.50 237 TYR A CA 1
ATOM 1934 C C . TYR A 1 237 ? 4.859 8.624 -17.274 1.00 77.50 237 TYR A C 1
ATOM 1936 O O . TYR A 1 237 ? 4.030 8.678 -18.180 1.00 77.50 237 TYR A O 1
ATOM 1944 N N . PRO A 1 238 ? 5.973 7.868 -17.373 1.00 85.50 238 PRO A N 1
ATOM 1945 C CA . PRO A 1 238 ? 7.055 7.692 -16.392 1.00 85.50 238 PRO A CA 1
ATOM 1946 C C . PRO A 1 238 ? 8.189 8.733 -16.508 1.00 85.50 238 PRO A C 1
ATOM 1948 O O . PRO A 1 238 ? 9.277 8.540 -15.965 1.00 85.50 238 PRO A O 1
ATOM 1951 N N . ALA A 1 239 ? 7.982 9.861 -17.193 1.00 85.50 239 ALA A N 1
ATOM 1952 C CA . ALA A 1 239 ? 9.049 10.826 -17.483 1.00 85.50 239 ALA A CA 1
ATOM 1953 C C . ALA A 1 239 ? 9.800 11.323 -16.228 1.00 85.50 239 ALA A C 1
ATOM 1955 O O . ALA A 1 239 ? 11.024 11.467 -16.247 1.00 85.50 239 ALA A O 1
ATOM 1956 N N . ARG A 1 240 ? 9.087 11.580 -15.119 1.00 84.56 240 ARG A N 1
ATOM 1957 C CA . ARG A 1 240 ? 9.702 12.034 -13.855 1.00 84.56 240 ARG A CA 1
ATOM 1958 C C . ARG A 1 240 ? 10.684 11.011 -13.280 1.00 84.56 240 ARG A C 1
ATOM 1960 O O . ARG A 1 240 ? 11.805 11.385 -12.935 1.00 84.56 240 ARG A O 1
ATOM 1967 N N . ILE A 1 241 ? 10.272 9.746 -13.192 1.00 86.69 241 ILE A N 1
ATOM 1968 C CA . ILE A 1 241 ? 11.103 8.677 -12.628 1.00 86.69 241 ILE A CA 1
ATOM 1969 C C . ILE A 1 241 ? 12.290 8.379 -13.548 1.00 86.69 241 ILE A C 1
ATOM 1971 O O . ILE A 1 241 ? 13.417 8.306 -13.066 1.00 86.69 241 ILE A O 1
ATOM 1975 N N . ILE A 1 242 ? 12.086 8.354 -14.872 1.00 89.94 242 ILE A N 1
ATOM 1976 C CA . ILE A 1 242 ? 13.178 8.190 -15.844 1.00 89.94 242 ILE A CA 1
ATOM 1977 C C . ILE A 1 242 ? 14.234 9.281 -15.654 1.00 89.94 242 ILE A C 1
ATOM 1979 O O . ILE A 1 242 ? 15.415 8.971 -15.509 1.00 89.94 242 ILE A O 1
ATOM 1983 N N . ARG A 1 243 ? 13.825 10.556 -15.577 1.00 88.56 243 ARG A N 1
ATOM 1984 C CA . ARG A 1 243 ? 14.760 11.667 -15.337 1.00 88.56 243 ARG A CA 1
ATOM 1985 C C . ARG A 1 243 ? 15.524 11.514 -14.022 1.00 88.56 243 ARG A C 1
ATOM 1987 O O . ARG A 1 243 ? 16.722 11.769 -14.005 1.00 88.56 243 ARG A O 1
ATOM 1994 N N . SER A 1 244 ? 14.865 11.080 -12.947 1.00 87.50 244 SER A N 1
ATOM 1995 C CA . SER A 1 244 ? 15.519 10.855 -11.649 1.00 87.50 244 SER A CA 1
ATOM 1996 C C . SER A 1 244 ? 16.589 9.756 -11.723 1.00 87.50 244 SER A C 1
ATOM 1998 O O . SER A 1 244 ? 17.704 9.934 -11.228 1.00 87.50 244 SER A O 1
ATOM 2000 N N . VAL A 1 245 ? 16.291 8.644 -12.409 1.00 89.69 245 VAL A N 1
ATOM 2001 C CA . VAL A 1 245 ? 17.241 7.534 -12.609 1.00 89.69 245 VAL A CA 1
ATOM 2002 C C . VAL A 1 245 ? 18.392 7.930 -13.543 1.00 89.69 245 VAL A C 1
ATOM 2004 O O . VAL A 1 245 ? 19.525 7.500 -13.334 1.00 89.69 245 VAL A O 1
ATOM 2007 N N . LEU A 1 246 ? 18.135 8.753 -14.563 1.00 89.25 246 LEU A N 1
ATOM 2008 C CA . LEU A 1 246 ? 19.173 9.245 -15.475 1.00 89.25 246 LEU A CA 1
ATOM 2009 C C . LEU A 1 246 ? 20.073 10.309 -14.836 1.00 89.25 246 LEU A C 1
ATOM 2011 O O . LEU A 1 246 ? 21.253 10.371 -15.170 1.00 89.25 246 LEU A O 1
ATOM 2015 N N . ALA A 1 247 ? 19.535 11.134 -13.933 1.00 88.25 247 ALA A N 1
ATOM 2016 C CA . ALA A 1 247 ? 20.269 12.229 -13.304 1.00 88.25 247 ALA A CA 1
ATOM 2017 C C . ALA A 1 247 ? 21.311 11.755 -12.283 1.00 88.25 247 ALA A C 1
ATOM 2019 O O . ALA A 1 247 ? 22.310 12.441 -12.074 1.00 88.25 247 ALA A O 1
ATOM 2020 N N . THR A 1 248 ? 21.090 10.606 -11.631 1.00 82.62 248 THR A N 1
ATOM 2021 C CA . THR A 1 248 ? 22.009 10.091 -10.609 1.00 82.62 248 THR A CA 1
ATOM 2022 C C . THR A 1 248 ? 22.204 8.580 -10.718 1.00 82.62 248 THR A C 1
ATOM 2024 O O . THR A 1 248 ? 21.249 7.801 -10.722 1.00 82.62 248 THR A O 1
ATOM 2027 N N . ASP A 1 249 ? 23.463 8.135 -10.689 1.00 82.88 249 ASP A N 1
ATOM 2028 C CA . ASP A 1 249 ? 23.782 6.703 -10.591 1.00 82.88 249 ASP A CA 1
ATOM 2029 C C . ASP A 1 249 ? 23.279 6.087 -9.274 1.00 82.88 249 ASP A C 1
ATOM 2031 O O . ASP A 1 249 ? 23.038 4.880 -9.197 1.00 82.88 249 ASP A O 1
ATOM 2035 N N . GLY A 1 250 ? 23.076 6.916 -8.242 1.00 85.75 250 GLY A N 1
ATOM 2036 C CA . GLY A 1 250 ? 22.533 6.515 -6.945 1.00 85.75 250 GLY A CA 1
ATOM 2037 C C . GLY A 1 250 ? 21.147 5.879 -7.053 1.00 85.75 250 GLY A C 1
ATOM 2038 O O . GLY A 1 250 ? 20.963 4.756 -6.582 1.00 85.75 250 GLY A O 1
ATOM 2039 N N . THR A 1 251 ? 20.197 6.537 -7.728 1.00 85.56 251 THR A N 1
ATOM 2040 C CA . THR A 1 251 ? 18.831 6.013 -7.912 1.00 85.56 251 THR A CA 1
ATOM 2041 C C . THR A 1 251 ? 18.835 4.719 -8.728 1.00 85.56 251 THR A C 1
ATOM 2043 O O . THR A 1 251 ? 18.194 3.735 -8.358 1.00 85.56 251 THR A O 1
ATOM 2046 N N . HIS A 1 252 ? 19.629 4.663 -9.801 1.00 88.50 252 HIS A N 1
ATOM 2047 C CA . HIS A 1 252 ? 19.770 3.450 -10.605 1.00 88.50 252 HIS A CA 1
ATOM 2048 C C . HIS A 1 252 ? 20.354 2.278 -9.798 1.00 88.50 252 HIS A C 1
ATOM 2050 O O . HIS A 1 252 ? 19.910 1.128 -9.924 1.00 88.50 252 HIS A O 1
ATOM 2056 N N . LYS A 1 253 ? 21.373 2.542 -8.973 1.00 89.44 253 LYS A N 1
ATOM 2057 C CA . LYS A 1 253 ? 21.973 1.542 -8.087 1.00 89.44 253 LYS A CA 1
ATOM 2058 C C . LYS A 1 253 ? 20.970 1.072 -7.035 1.00 89.44 253 LYS A C 1
ATOM 2060 O O . LYS A 1 253 ? 20.907 -0.130 -6.791 1.00 89.44 253 LYS A O 1
ATOM 2065 N N . ALA A 1 254 ? 20.171 1.976 -6.469 1.00 89.38 254 ALA A N 1
ATOM 2066 C CA . ALA A 1 254 ? 19.145 1.639 -5.488 1.00 89.38 254 ALA A CA 1
ATOM 2067 C C . ALA A 1 254 ? 18.130 0.634 -6.057 1.00 89.38 254 ALA A C 1
ATOM 2069 O O . ALA A 1 254 ? 17.961 -0.432 -5.473 1.00 89.38 254 ALA A O 1
ATOM 2070 N N . PHE A 1 255 ? 17.587 0.873 -7.258 1.00 90.88 255 PHE A N 1
ATOM 2071 C CA . PHE A 1 255 ? 16.708 -0.096 -7.930 1.00 90.88 255 PHE A CA 1
ATOM 2072 C C . PHE A 1 255 ? 17.368 -1.468 -8.134 1.00 90.88 255 PHE A C 1
ATOM 2074 O O . PHE A 1 255 ? 16.758 -2.504 -7.865 1.00 90.88 255 PHE A O 1
ATOM 2081 N N . ARG A 1 256 ? 18.640 -1.513 -8.554 1.00 91.38 256 ARG A N 1
ATOM 2082 C CA . ARG A 1 256 ? 19.370 -2.787 -8.709 1.00 91.38 256 ARG A CA 1
ATOM 2083 C C . ARG A 1 256 ? 19.557 -3.520 -7.376 1.00 91.38 256 ARG A C 1
ATOM 2085 O O . ARG A 1 256 ? 19.471 -4.751 -7.347 1.00 91.38 256 ARG A O 1
ATOM 2092 N N . VAL A 1 257 ? 19.813 -2.789 -6.290 1.00 90.06 257 VAL A N 1
ATOM 2093 C CA . VAL A 1 257 ? 19.921 -3.350 -4.934 1.00 90.06 257 VAL A CA 1
ATOM 2094 C C . VAL A 1 257 ? 18.574 -3.914 -4.487 1.00 90.06 257 VAL A C 1
ATOM 2096 O O . VAL A 1 257 ? 18.520 -5.083 -4.111 1.00 90.06 257 VAL A O 1
ATOM 2099 N N . THR A 1 258 ? 17.486 -3.152 -4.621 1.00 89.44 258 THR A N 1
ATOM 2100 C CA . THR A 1 258 ? 16.118 -3.606 -4.328 1.00 89.44 258 THR A CA 1
ATOM 2101 C C . THR A 1 258 ? 15.765 -4.870 -5.107 1.00 89.44 258 THR A C 1
ATOM 2103 O O . THR A 1 258 ? 15.336 -5.862 -4.523 1.00 89.44 258 THR A O 1
ATOM 2106 N N . ARG A 1 259 ? 16.037 -4.898 -6.416 1.00 91.94 259 ARG A N 1
ATOM 2107 C CA . ARG A 1 259 ? 15.829 -6.092 -7.247 1.00 91.94 259 ARG A CA 1
ATOM 2108 C C . ARG A 1 259 ? 16.616 -7.299 -6.737 1.00 91.94 259 ARG A C 1
ATOM 2110 O O . ARG A 1 259 ? 16.105 -8.414 -6.727 1.00 91.94 259 ARG A O 1
ATOM 2117 N N . THR A 1 260 ? 17.867 -7.096 -6.327 1.00 91.31 260 THR A N 1
ATOM 2118 C CA . THR A 1 260 ? 18.731 -8.173 -5.816 1.00 91.31 260 THR A CA 1
ATOM 2119 C C . THR A 1 260 ? 18.200 -8.728 -4.497 1.00 91.31 260 THR A C 1
ATOM 2121 O O . THR A 1 260 ? 18.137 -9.941 -4.319 1.00 91.31 260 THR A O 1
ATOM 2124 N N . LEU A 1 261 ? 17.760 -7.851 -3.596 1.00 88.88 261 LEU A N 1
ATOM 2125 C CA . LEU A 1 261 ? 17.127 -8.238 -2.340 1.00 88.88 261 LEU A CA 1
ATOM 2126 C C . LEU A 1 261 ? 15.831 -9.036 -2.584 1.00 88.88 261 LEU A C 1
ATOM 2128 O O . LEU A 1 261 ? 15.652 -10.085 -1.967 1.00 88.88 261 LEU A O 1
ATOM 2132 N N . ALA A 1 262 ? 14.991 -8.620 -3.538 1.00 91.19 262 ALA A N 1
ATOM 2133 C CA . ALA A 1 262 ? 13.779 -9.353 -3.917 1.00 91.19 262 ALA A CA 1
ATOM 2134 C C . ALA A 1 262 ? 14.087 -10.736 -4.521 1.00 91.19 262 ALA A C 1
ATOM 2136 O O . ALA A 1 262 ? 13.430 -11.717 -4.177 1.00 91.19 262 ALA A O 1
ATOM 2137 N N . ARG A 1 263 ? 15.132 -10.855 -5.356 1.00 92.50 263 ARG A N 1
ATOM 2138 C CA . ARG A 1 263 ? 15.603 -12.154 -5.881 1.00 92.50 263 ARG A CA 1
ATOM 2139 C C . ARG A 1 263 ? 16.095 -13.076 -4.769 1.00 92.50 263 ARG A C 1
ATOM 2141 O O . ARG A 1 263 ? 15.762 -14.255 -4.758 1.00 92.50 263 ARG A O 1
ATOM 2148 N N . ASN A 1 264 ? 16.851 -12.543 -3.813 1.00 89.50 264 ASN A N 1
ATOM 2149 C CA . ASN A 1 264 ? 17.338 -13.326 -2.678 1.00 89.50 264 ASN A CA 1
ATOM 2150 C C . ASN A 1 264 ? 16.186 -13.820 -1.789 1.00 89.50 264 ASN A C 1
ATOM 2152 O O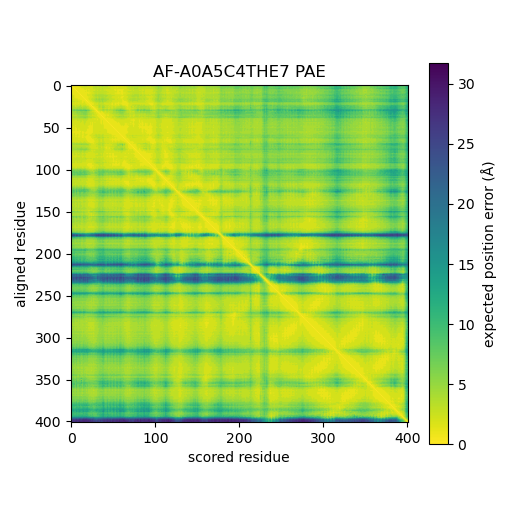 . ASN A 1 264 ? 16.223 -14.962 -1.333 1.00 89.50 264 ASN A O 1
ATOM 2156 N N . ALA A 1 265 ? 15.157 -12.990 -1.578 1.00 89.50 265 ALA A N 1
ATOM 2157 C CA . ALA A 1 265 ? 13.938 -13.397 -0.885 1.00 89.50 265 ALA A CA 1
ATOM 2158 C C . ALA A 1 265 ? 13.198 -14.508 -1.651 1.00 89.50 265 ALA A C 1
ATOM 2160 O O . ALA A 1 265 ? 12.895 -15.548 -1.069 1.00 89.50 265 ALA A O 1
ATOM 2161 N N . LEU A 1 266 ? 13.010 -14.355 -2.967 1.00 92.56 266 LEU A N 1
ATOM 2162 C CA . LEU A 1 266 ? 12.379 -15.375 -3.811 1.00 92.56 266 LEU A CA 1
ATOM 2163 C C . LEU A 1 266 ? 13.107 -16.727 -3.730 1.00 92.56 266 LEU A C 1
ATOM 2165 O O . LEU A 1 266 ? 12.473 -17.749 -3.489 1.00 92.56 266 LEU A O 1
ATOM 2169 N N . LEU A 1 267 ? 14.441 -16.734 -3.818 1.00 90.56 267 LEU A N 1
ATOM 2170 C CA . LEU A 1 267 ? 15.260 -17.949 -3.686 1.00 90.56 267 LEU A CA 1
ATOM 2171 C C . LEU A 1 267 ? 15.150 -18.615 -2.304 1.00 90.56 267 LEU A C 1
ATOM 2173 O O . LEU A 1 267 ? 15.407 -19.816 -2.156 1.00 90.56 267 LEU A O 1
ATOM 2177 N N . ALA A 1 268 ? 14.833 -17.849 -1.257 1.00 87.38 268 ALA A N 1
ATOM 2178 C CA . ALA A 1 268 ? 14.508 -18.418 0.045 1.00 87.38 268 ALA A CA 1
ATOM 2179 C C . ALA A 1 268 ? 13.126 -19.087 0.017 1.00 87.38 268 ALA A C 1
ATOM 2181 O O . ALA A 1 268 ? 12.966 -20.168 0.583 1.00 87.38 268 ALA A O 1
ATOM 2182 N N . PHE A 1 269 ? 12.168 -18.486 -0.690 1.00 90.62 269 PHE A N 1
ATOM 2183 C CA . PHE A 1 269 ? 10.780 -18.930 -0.746 1.00 90.62 269 PHE A CA 1
ATOM 2184 C C . PHE A 1 269 ? 10.507 -20.103 -1.697 1.00 90.62 269 PHE A C 1
ATOM 2186 O O . PHE A 1 269 ? 9.619 -20.915 -1.426 1.00 90.62 269 PHE A O 1
ATOM 2193 N N . GLU A 1 270 ? 11.276 -20.253 -2.774 1.00 90.56 270 GLU A N 1
ATOM 2194 C CA . GLU A 1 270 ? 11.119 -21.332 -3.765 1.00 90.56 270 GLU A CA 1
ATOM 2195 C C . GLU A 1 270 ? 11.406 -22.732 -3.208 1.00 90.56 270 GLU A C 1
ATOM 2197 O O . GLU A 1 270 ? 10.828 -23.707 -3.675 1.00 90.56 270 GLU A O 1
ATOM 2202 N N . ARG A 1 271 ? 12.260 -22.853 -2.186 1.00 85.69 271 ARG A N 1
ATOM 2203 C CA . ARG A 1 271 ? 12.645 -24.163 -1.627 1.00 85.69 271 ARG A CA 1
ATOM 2204 C C . ARG A 1 271 ? 11.661 -24.732 -0.603 1.00 85.69 271 ARG A C 1
ATOM 2206 O O . ARG A 1 271 ? 11.750 -25.912 -0.278 1.00 85.69 271 ARG A O 1
ATOM 2213 N N . GLY A 1 272 ? 10.749 -23.907 -0.089 1.00 87.81 272 GLY A N 1
ATOM 2214 C CA . GLY A 1 272 ? 9.714 -24.345 0.847 1.00 87.81 272 GLY A CA 1
ATOM 2215 C C . GLY A 1 272 ? 8.571 -25.056 0.125 1.00 87.81 272 GLY A C 1
ATOM 2216 O O . GLY A 1 272 ? 8.101 -24.596 -0.914 1.00 87.81 272 GLY A O 1
ATOM 2217 N N . SER A 1 273 ? 8.106 -26.169 0.676 1.00 93.62 273 SER A N 1
ATOM 2218 C CA . SER A 1 273 ? 6.846 -26.802 0.286 1.00 93.62 273 SER A CA 1
ATOM 2219 C C . SER A 1 273 ? 5.712 -26.232 1.137 1.00 93.62 273 SER A C 1
ATOM 2221 O O . SER A 1 273 ? 5.929 -25.990 2.330 1.00 93.62 273 SER A O 1
ATOM 2223 N N . PRO A 1 274 ? 4.520 -26.001 0.562 1.00 95.94 274 PRO A N 1
ATOM 2224 C CA . PRO A 1 274 ? 3.399 -25.467 1.322 1.00 95.94 274 PRO A CA 1
ATOM 2225 C C . PRO A 1 274 ? 3.018 -26.433 2.443 1.00 95.94 274 PRO A C 1
ATOM 2227 O O . PRO A 1 274 ? 3.038 -27.653 2.267 1.00 95.94 274 PRO A O 1
ATOM 2230 N N . ALA A 1 275 ? 2.671 -25.885 3.604 1.00 96.75 275 ALA A N 1
ATOM 2231 C CA . ALA A 1 275 ? 1.896 -26.630 4.584 1.00 96.75 275 ALA A CA 1
ATOM 2232 C C . ALA A 1 275 ? 0.505 -26.949 4.004 1.00 96.75 275 ALA A C 1
ATOM 2234 O O . ALA A 1 275 ? 0.051 -26.301 3.060 1.00 96.75 275 ALA A O 1
ATOM 2235 N N . ALA A 1 276 ? -0.175 -27.955 4.558 1.00 96.88 276 ALA A N 1
ATOM 2236 C CA . ALA A 1 276 ? -1.467 -28.399 4.040 1.00 96.88 276 ALA A CA 1
ATOM 2237 C C . ALA A 1 276 ? -2.48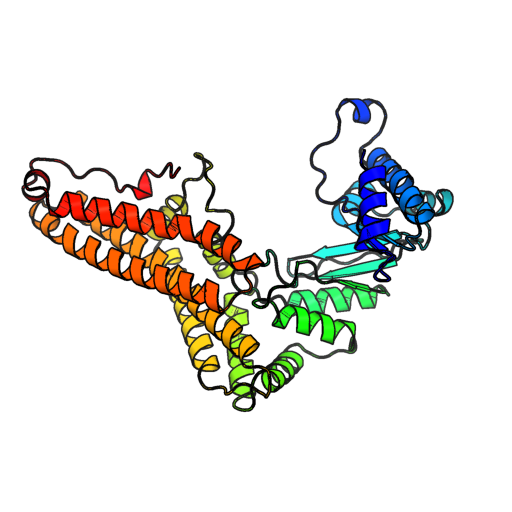0 -27.237 3.962 1.00 96.88 276 ALA A C 1
ATOM 2239 O O . ALA A 1 276 ? -2.779 -26.599 4.976 1.00 96.88 276 ALA A O 1
ATOM 2240 N N . GLY A 1 277 ? -3.008 -26.970 2.761 1.00 96.38 277 GLY A N 1
ATOM 2241 C CA . GLY A 1 277 ? -3.973 -25.892 2.524 1.00 96.38 277 GLY A CA 1
ATOM 2242 C C . GLY A 1 277 ? -3.361 -24.487 2.541 1.00 96.38 277 GLY A C 1
ATOM 2243 O O . GLY A 1 277 ? -4.056 -23.534 2.903 1.00 96.38 277 GLY A O 1
ATOM 2244 N N . LYS A 1 278 ? -2.058 -24.365 2.243 1.00 96.75 278 LYS A N 1
ATOM 2245 C CA . LYS A 1 278 ? -1.298 -23.098 2.189 1.00 96.75 278 LYS A CA 1
ATOM 2246 C C . LYS A 1 278 ? -0.650 -22.819 0.840 1.00 96.75 278 LYS A C 1
ATOM 2248 O O . LYS A 1 278 ? 0.215 -21.951 0.727 1.00 96.75 278 LYS A O 1
ATOM 2253 N N . GLU A 1 279 ? -1.053 -23.557 -0.186 1.00 96.50 279 GLU A N 1
ATOM 2254 C CA . GLU A 1 279 ? -0.541 -23.446 -1.549 1.00 96.50 279 GLU A CA 1
ATOM 2255 C C . GLU A 1 279 ? -0.735 -22.025 -2.088 1.00 96.50 279 GLU A C 1
ATOM 2257 O O . GLU A 1 279 ? 0.192 -21.436 -2.642 1.00 96.50 279 GLU A O 1
ATOM 2262 N N . TYR A 1 280 ? -1.919 -21.453 -1.863 1.00 96.12 280 TYR A N 1
ATOM 2263 C CA . TYR A 1 280 ? -2.267 -20.117 -2.333 1.00 96.12 280 TYR A CA 1
ATOM 2264 C C . TYR A 1 280 ? -1.433 -19.026 -1.655 1.00 96.12 280 TYR A C 1
ATOM 2266 O O . TYR A 1 280 ? -0.867 -18.161 -2.315 1.00 96.12 280 TYR A O 1
ATOM 2274 N N . GLU A 1 281 ? -1.325 -19.067 -0.329 1.00 94.75 281 GLU A N 1
ATOM 2275 C CA . GLU A 1 281 ? -0.585 -18.083 0.457 1.00 94.75 281 GLU A CA 1
ATOM 2276 C C . GLU A 1 281 ? 0.904 -18.097 0.121 1.00 94.75 281 GLU A C 1
ATOM 2278 O O . GLU A 1 281 ? 1.529 -17.041 -0.004 1.00 94.75 281 GLU A O 1
ATOM 2283 N N . LEU A 1 282 ? 1.464 -19.297 -0.041 1.00 93.94 282 LEU A N 1
ATOM 2284 C CA . LEU A 1 282 ? 2.835 -19.477 -0.485 1.00 93.94 282 LEU A CA 1
ATOM 2285 C C . LEU A 1 282 ? 3.046 -18.874 -1.880 1.00 93.94 282 LEU A C 1
ATOM 2287 O O . LEU A 1 282 ? 4.044 -18.186 -2.109 1.00 93.94 282 LEU A O 1
ATOM 2291 N N . GLU A 1 283 ? 2.102 -19.095 -2.794 1.00 95.94 283 GLU A N 1
ATOM 2292 C CA . GLU A 1 283 ? 2.187 -18.575 -4.155 1.00 95.94 283 GLU A CA 1
ATOM 2293 C C . GLU A 1 283 ? 2.087 -17.050 -4.209 1.00 95.94 283 GLU A C 1
ATOM 2295 O O . GLU A 1 283 ? 2.900 -16.413 -4.876 1.00 95.94 283 GLU A O 1
ATOM 2300 N N . VAL A 1 284 ? 1.186 -16.444 -3.432 1.00 94.81 284 VAL A N 1
ATOM 2301 C CA . VAL A 1 284 ? 1.090 -14.981 -3.311 1.00 94.81 284 VAL A CA 1
ATOM 2302 C C . VAL A 1 284 ? 2.417 -14.383 -2.839 1.00 94.81 284 VAL A C 1
ATOM 2304 O O . VAL A 1 284 ? 2.892 -13.413 -3.423 1.00 94.81 284 VAL A O 1
ATOM 2307 N N . ILE A 1 285 ? 3.068 -14.970 -1.830 1.00 93.25 285 ILE A N 1
ATOM 2308 C CA . ILE A 1 285 ? 4.352 -14.460 -1.315 1.00 93.25 285 ILE A CA 1
ATOM 2309 C C . ILE A 1 285 ? 5.448 -14.518 -2.388 1.00 93.25 285 ILE A C 1
ATOM 2311 O O . ILE A 1 285 ? 6.230 -13.576 -2.534 1.00 93.25 285 ILE A O 1
ATOM 2315 N N . ARG A 1 286 ? 5.505 -15.604 -3.164 1.00 94.38 286 ARG A N 1
ATOM 2316 C CA . ARG A 1 286 ? 6.463 -15.741 -4.271 1.00 94.38 286 ARG A CA 1
ATOM 2317 C C . ARG A 1 286 ? 6.173 -14.749 -5.393 1.00 94.38 286 ARG A C 1
ATOM 2319 O O . ARG A 1 286 ? 7.101 -14.112 -5.900 1.00 94.38 286 ARG A O 1
ATOM 2326 N N . PHE A 1 287 ? 4.898 -14.588 -5.735 1.00 94.94 287 PHE A N 1
ATOM 2327 C CA . PHE A 1 28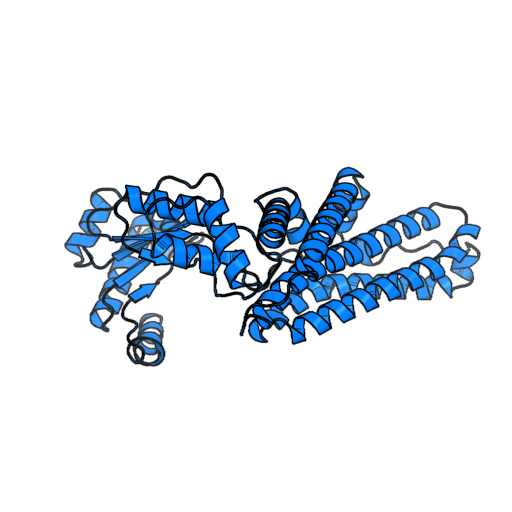7 ? 4.438 -13.620 -6.718 1.00 94.94 287 PHE A CA 1
ATOM 2328 C C . PHE A 1 287 ? 4.828 -12.194 -6.324 1.00 94.94 287 PHE A C 1
ATOM 2330 O O . PHE A 1 287 ? 5.320 -11.459 -7.169 1.00 94.94 287 PHE A O 1
ATOM 2337 N N . GLU A 1 288 ? 4.715 -11.801 -5.052 1.00 92.69 288 GLU A N 1
ATOM 2338 C CA . GLU A 1 288 ? 5.142 -10.468 -4.602 1.00 92.69 288 GLU A CA 1
ATOM 2339 C C . GLU A 1 288 ? 6.622 -10.186 -4.886 1.00 92.69 288 GLU A C 1
ATOM 2341 O O . GLU A 1 288 ? 6.975 -9.095 -5.346 1.00 92.69 288 GLU A O 1
ATOM 2346 N N . CYS A 1 289 ? 7.500 -11.173 -4.679 1.00 93.25 289 CYS A N 1
ATOM 2347 C CA . CYS A 1 289 ? 8.906 -11.025 -5.042 1.00 93.25 289 CYS A CA 1
ATOM 2348 C C . CYS A 1 289 ? 9.077 -10.869 -6.559 1.00 93.25 289 CYS A C 1
ATOM 2350 O O . CYS A 1 289 ? 9.792 -9.967 -7.000 1.00 93.25 289 CYS A O 1
ATOM 2352 N N . ARG A 1 290 ? 8.407 -11.711 -7.362 1.00 95.25 290 ARG A N 1
ATOM 2353 C CA . ARG A 1 290 ? 8.443 -11.624 -8.834 1.00 95.25 290 ARG A CA 1
ATOM 2354 C C . ARG A 1 290 ? 7.888 -10.297 -9.344 1.00 95.25 290 ARG A C 1
ATOM 2356 O O . ARG A 1 290 ? 8.497 -9.698 -10.225 1.00 95.25 290 ARG A O 1
ATOM 2363 N N . ARG A 1 291 ? 6.818 -9.787 -8.734 1.00 93.25 291 ARG A N 1
ATOM 2364 C CA . ARG A 1 291 ? 6.219 -8.484 -9.028 1.00 93.25 291 ARG A CA 1
ATOM 2365 C C . ARG A 1 291 ? 7.223 -7.359 -8.848 1.00 93.25 291 ARG A C 1
ATOM 2367 O O . ARG A 1 291 ? 7.425 -6.578 -9.771 1.00 93.25 291 ARG A O 1
ATOM 2374 N N . VAL A 1 292 ? 7.907 -7.298 -7.706 1.00 92.06 292 VAL A N 1
ATOM 2375 C CA . VAL A 1 292 ? 8.947 -6.280 -7.481 1.00 92.06 292 VAL A CA 1
ATOM 2376 C C . VAL A 1 292 ? 10.094 -6.409 -8.484 1.00 92.06 292 VAL A C 1
ATOM 2378 O O . VAL A 1 292 ? 10.555 -5.400 -9.014 1.00 92.06 292 VAL A O 1
ATOM 2381 N N . ILE A 1 293 ? 10.545 -7.631 -8.775 1.00 94.25 293 ILE A N 1
ATOM 2382 C CA . ILE A 1 293 ? 11.628 -7.872 -9.738 1.00 94.25 293 ILE A CA 1
ATOM 2383 C C . ILE A 1 293 ? 11.231 -7.392 -11.135 1.00 94.25 293 ILE A C 1
ATOM 2385 O O . ILE A 1 293 ? 11.960 -6.593 -11.719 1.00 94.25 293 ILE A O 1
ATOM 2389 N N . GLY A 1 294 ? 10.084 -7.844 -11.647 1.00 94.94 294 GLY A N 1
ATOM 2390 C CA . GLY A 1 294 ? 9.631 -7.547 -13.003 1.00 94.94 294 GLY A CA 1
ATOM 2391 C C . GLY A 1 294 ? 9.327 -6.067 -13.215 1.00 94.94 294 GLY A C 1
ATOM 2392 O O . GLY A 1 294 ? 9.715 -5.508 -14.234 1.00 94.94 294 GLY A O 1
ATOM 2393 N N . LEU A 1 295 ? 8.735 -5.392 -12.225 1.00 92.81 295 LEU A N 1
ATOM 2394 C CA . LEU A 1 295 ? 8.488 -3.949 -12.293 1.00 92.81 295 LEU A CA 1
ATOM 2395 C C . LEU A 1 295 ? 9.785 -3.130 -12.341 1.00 92.81 295 LEU A C 1
ATOM 2397 O O . LEU A 1 295 ? 9.882 -2.165 -13.101 1.00 92.81 295 LEU A O 1
ATOM 2401 N N . ILE A 1 296 ? 10.798 -3.516 -11.558 1.00 94.12 296 ILE A N 1
ATOM 2402 C CA . ILE A 1 296 ? 12.110 -2.861 -11.606 1.00 94.12 296 ILE A CA 1
ATOM 2403 C C . ILE A 1 296 ? 12.820 -3.161 -12.927 1.00 94.12 296 ILE A C 1
ATOM 2405 O O . ILE A 1 296 ? 13.418 -2.254 -13.505 1.00 94.12 296 ILE A O 1
ATOM 2409 N N . ASP A 1 297 ? 12.780 -4.409 -13.397 1.00 96.19 297 ASP A N 1
ATOM 2410 C CA . ASP A 1 297 ? 13.408 -4.800 -14.659 1.00 96.19 297 ASP A CA 1
ATOM 2411 C C . ASP A 1 297 ? 12.782 -4.039 -15.842 1.00 96.19 297 ASP A C 1
ATOM 2413 O O . ASP A 1 297 ? 13.524 -3.453 -16.627 1.00 96.19 297 ASP A O 1
ATOM 2417 N N . ALA A 1 298 ? 11.453 -3.907 -15.889 1.00 95.12 298 ALA A N 1
ATOM 2418 C CA . ALA A 1 298 ? 10.743 -3.118 -16.897 1.00 95.12 298 ALA A CA 1
ATOM 2419 C C . ALA A 1 298 ? 11.119 -1.622 -16.863 1.00 95.12 298 ALA A C 1
ATOM 2421 O O . ALA A 1 298 ? 11.438 -1.032 -17.899 1.00 95.12 298 ALA A O 1
ATOM 2422 N N . LEU A 1 299 ? 11.143 -0.996 -15.675 1.00 94.31 299 LEU A N 1
ATOM 2423 C CA . LEU A 1 299 ? 11.562 0.405 -15.538 1.00 94.31 299 LEU A CA 1
ATOM 2424 C C . LEU A 1 299 ? 13.014 0.602 -15.991 1.00 94.31 299 LEU A C 1
ATOM 2426 O O . LEU A 1 299 ? 13.308 1.532 -16.743 1.00 94.31 299 LEU A O 1
ATOM 2430 N N . LEU A 1 300 ? 13.938 -0.229 -15.500 1.00 95.19 300 LEU A N 1
ATOM 2431 C CA . LEU A 1 300 ? 15.357 -0.088 -15.818 1.00 95.19 300 LEU A CA 1
ATOM 2432 C C . LEU A 1 300 ? 15.636 -0.378 -17.296 1.00 95.19 300 LEU A C 1
ATOM 2434 O O . LEU A 1 300 ? 16.468 0.313 -17.876 1.00 95.19 300 LEU A O 1
ATOM 2438 N N . GLY A 1 301 ? 14.918 -1.323 -17.909 1.00 96.31 301 GLY A N 1
ATOM 2439 C CA . GLY A 1 301 ? 14.953 -1.570 -19.350 1.00 96.31 301 GLY A CA 1
ATOM 2440 C C . GLY A 1 301 ? 14.583 -0.322 -20.151 1.00 96.31 301 GLY A C 1
ATOM 2441 O O . GLY A 1 301 ? 15.348 0.115 -21.015 1.00 96.31 301 GLY A O 1
ATOM 2442 N N . LEU A 1 302 ? 13.481 0.340 -19.780 1.00 96.12 302 LEU A N 1
ATOM 2443 C CA . LEU A 1 302 ? 13.071 1.607 -20.392 1.00 96.12 302 LEU A CA 1
ATOM 2444 C C . LEU A 1 302 ? 14.107 2.721 -20.185 1.00 96.12 302 LEU A C 1
ATOM 2446 O O . LEU A 1 302 ? 14.448 3.434 -21.128 1.00 96.12 302 LEU A O 1
ATOM 2450 N N . VAL A 1 303 ? 14.643 2.869 -18.971 1.00 95.25 303 VAL A N 1
ATOM 2451 C CA . VAL A 1 303 ? 15.678 3.872 -18.673 1.00 95.25 303 VAL A CA 1
ATOM 2452 C C . VAL A 1 303 ? 16.944 3.631 -19.496 1.00 95.25 303 VAL A C 1
ATOM 2454 O O . VAL A 1 303 ? 17.494 4.575 -20.068 1.00 95.25 303 VAL A O 1
ATOM 2457 N N . ASP A 1 304 ? 17.414 2.387 -19.573 1.00 95.44 304 ASP A N 1
ATOM 2458 C CA . ASP A 1 304 ? 18.607 2.034 -20.338 1.00 95.44 304 ASP A CA 1
ATOM 2459 C C . ASP A 1 304 ? 18.384 2.238 -21.845 1.00 95.44 304 ASP A C 1
ATOM 2461 O O . ASP A 1 304 ? 19.295 2.715 -22.532 1.00 95.44 304 ASP A O 1
ATOM 2465 N N . ALA A 1 305 ? 17.170 1.986 -22.348 1.00 96.69 305 ALA A N 1
ATOM 2466 C CA . ALA A 1 305 ? 16.781 2.295 -23.721 1.00 96.69 305 ALA A CA 1
ATOM 2467 C C . ALA A 1 305 ? 16.817 3.806 -24.004 1.00 96.69 305 ALA A C 1
ATOM 2469 O O . ALA A 1 305 ? 17.443 4.225 -24.979 1.00 96.69 305 ALA A O 1
ATOM 2470 N N . VAL A 1 306 ? 16.240 4.638 -23.127 1.00 95.62 306 VAL A N 1
ATOM 2471 C CA . VAL A 1 306 ? 16.292 6.109 -23.251 1.00 95.62 306 VAL A CA 1
ATOM 2472 C C . VAL A 1 306 ? 17.736 6.611 -23.191 1.00 95.62 306 VAL A C 1
ATOM 2474 O O . VAL A 1 306 ? 18.153 7.402 -24.035 1.00 95.62 306 VAL A O 1
ATOM 2477 N N . ARG A 1 307 ? 18.550 6.104 -22.259 1.00 94.81 307 ARG A N 1
ATOM 2478 C CA . ARG A 1 307 ? 19.976 6.454 -22.153 1.00 94.81 307 ARG A CA 1
ATOM 2479 C C . ARG A 1 307 ? 20.754 6.082 -23.416 1.00 94.81 307 ARG A C 1
ATOM 2481 O O . ARG A 1 307 ? 21.634 6.823 -23.853 1.00 94.81 307 ARG A O 1
ATOM 2488 N N . ALA A 1 308 ? 20.499 4.904 -23.983 1.00 95.44 308 ALA A N 1
ATOM 2489 C CA . ALA A 1 308 ? 21.137 4.467 -25.220 1.00 95.44 308 ALA A CA 1
ATOM 2490 C C . ALA A 1 308 ? 20.693 5.330 -26.411 1.00 95.44 308 ALA A C 1
ATOM 2492 O O . ALA A 1 308 ? 21.544 5.782 -27.177 1.00 95.44 308 ALA A O 1
ATOM 2493 N N . TYR A 1 309 ? 19.399 5.638 -26.495 1.00 95.38 309 TYR A N 1
ATOM 2494 C CA . TYR A 1 309 ? 18.831 6.542 -27.487 1.00 95.38 309 TYR A CA 1
ATOM 2495 C C . TYR A 1 309 ? 19.469 7.936 -27.440 1.00 95.38 309 TYR A C 1
ATOM 2497 O O . TYR A 1 309 ? 19.951 8.428 -28.457 1.00 95.38 309 TYR A O 1
ATOM 2505 N N . GLU A 1 310 ? 19.557 8.557 -26.260 1.00 93.56 310 GLU A N 1
ATOM 2506 C CA . GLU A 1 310 ? 20.161 9.885 -26.094 1.00 93.56 310 GLU A CA 1
ATOM 2507 C C . GLU A 1 310 ? 21.649 9.906 -26.464 1.00 93.56 310 GLU A C 1
ATOM 2509 O O . GLU A 1 310 ? 22.128 10.878 -27.053 1.00 93.56 310 GLU A O 1
ATOM 2514 N N . ARG A 1 311 ? 22.386 8.827 -26.163 1.00 94.12 311 ARG A N 1
ATOM 2515 C CA . ARG A 1 311 ? 23.787 8.683 -26.588 1.00 94.12 311 ARG A CA 1
ATOM 2516 C C . ARG A 1 311 ? 23.914 8.599 -28.107 1.00 94.12 311 ARG A C 1
ATOM 2518 O O . ARG A 1 311 ? 24.790 9.254 -28.661 1.00 94.12 311 ARG A O 1
ATOM 2525 N N . ILE A 1 312 ? 23.044 7.841 -28.775 1.00 94.75 312 ILE A N 1
ATOM 2526 C CA . ILE A 1 312 ? 23.009 7.757 -30.242 1.00 94.75 312 ILE A CA 1
ATOM 2527 C C . ILE A 1 312 ? 22.625 9.112 -30.851 1.00 94.75 312 ILE A C 1
ATOM 2529 O O . ILE A 1 312 ? 23.257 9.550 -31.808 1.00 94.75 312 ILE A O 1
ATOM 2533 N N . ALA A 1 313 ? 21.646 9.811 -30.271 1.00 91.56 313 ALA A N 1
ATOM 2534 C CA . ALA A 1 313 ? 21.184 11.113 -30.750 1.00 91.56 313 ALA A CA 1
ATOM 2535 C C . ALA A 1 313 ? 22.268 12.199 -30.706 1.00 91.56 313 ALA A C 1
ATOM 2537 O O . ALA A 1 313 ? 22.306 13.059 -31.583 1.00 91.56 313 ALA A O 1
ATOM 2538 N N . ARG A 1 314 ? 23.152 12.154 -29.701 1.00 92.19 314 ARG A N 1
ATOM 2539 C CA . ARG A 1 314 ? 24.295 13.075 -29.557 1.00 92.19 314 ARG A CA 1
ATOM 2540 C C . ARG A 1 314 ? 25.565 12.589 -30.266 1.00 92.19 314 ARG A C 1
ATOM 2542 O O . ARG A 1 314 ? 26.546 13.325 -30.316 1.00 92.19 314 ARG A O 1
ATOM 2549 N N . GLY A 1 315 ? 25.570 11.347 -30.746 1.00 91.75 315 GLY A N 1
ATOM 2550 C CA . GLY A 1 315 ? 26.721 10.699 -31.365 1.00 91.75 315 GLY A CA 1
ATOM 2551 C C . GLY A 1 315 ? 26.730 10.783 -32.897 1.00 91.75 315 GLY A C 1
ATOM 2552 O O . GLY A 1 315 ? 25.848 11.390 -33.508 1.00 91.75 315 GLY A O 1
ATOM 2553 N N . PRO A 1 316 ? 27.729 10.156 -33.546 1.00 91.75 316 PRO A N 1
ATOM 2554 C CA . PRO A 1 316 ? 27.809 10.079 -35.003 1.00 91.75 316 PRO A CA 1
ATOM 2555 C C . PRO A 1 316 ? 26.633 9.307 -35.618 1.00 91.75 316 PRO A C 1
ATOM 2557 O O . PRO A 1 316 ? 26.157 8.328 -35.040 1.00 91.75 316 PRO A O 1
ATOM 2560 N N . ALA A 1 317 ? 26.234 9.673 -36.843 1.00 90.38 317 ALA A N 1
ATOM 2561 C CA . ALA A 1 317 ? 25.139 9.016 -37.570 1.00 90.38 317 ALA A CA 1
ATOM 2562 C C . ALA A 1 317 ? 25.333 7.494 -37.725 1.00 90.38 317 ALA A C 1
ATOM 2564 O O . ALA A 1 317 ? 24.368 6.745 -37.621 1.00 90.38 317 ALA A O 1
ATOM 2565 N N . ALA A 1 318 ? 26.579 7.019 -37.849 1.00 88.44 318 ALA A N 1
ATOM 2566 C CA . ALA A 1 318 ? 26.898 5.589 -37.920 1.00 88.44 318 ALA A CA 1
ATOM 2567 C C . ALA A 1 318 ? 26.344 4.772 -36.731 1.00 88.44 318 ALA A C 1
ATOM 2569 O O . ALA A 1 318 ? 25.988 3.603 -36.893 1.00 88.44 318 ALA A O 1
ATOM 2570 N N . GLY A 1 319 ? 26.218 5.389 -35.548 1.00 88.75 319 GLY A N 1
ATOM 2571 C CA . GLY A 1 319 ? 25.661 4.746 -34.356 1.00 88.75 319 GLY A CA 1
ATOM 2572 C C . GLY A 1 319 ? 24.145 4.525 -34.407 1.00 88.75 319 GLY A C 1
ATOM 2573 O O . GLY A 1 319 ? 23.619 3.753 -33.609 1.00 88.75 319 GLY A O 1
ATOM 2574 N N . ARG A 1 320 ? 23.429 5.160 -35.348 1.00 93.06 320 ARG A N 1
ATOM 2575 C CA . ARG A 1 320 ? 21.962 5.069 -35.475 1.00 93.06 320 ARG A CA 1
ATOM 2576 C C . ARG A 1 320 ? 21.477 3.702 -35.956 1.00 93.06 320 ARG A C 1
ATOM 2578 O O . ARG A 1 320 ? 20.344 3.333 -35.673 1.00 93.06 320 ARG A O 1
ATOM 2585 N N . SER A 1 321 ? 22.353 2.907 -36.569 1.00 91.88 321 SER A N 1
ATOM 2586 C CA . SER A 1 321 ? 22.091 1.492 -36.881 1.00 91.88 321 SER A CA 1
ATOM 2587 C C . SER A 1 321 ? 21.775 0.648 -35.634 1.00 91.88 321 SER A C 1
ATOM 2589 O O . SER A 1 321 ? 21.104 -0.375 -35.734 1.00 91.88 321 SER A O 1
ATOM 2591 N N . GLY A 1 322 ? 22.191 1.100 -34.444 1.00 93.50 322 GLY A N 1
ATOM 2592 C CA . GLY A 1 322 ? 21.900 0.440 -33.172 1.00 93.50 322 GLY A CA 1
ATOM 2593 C C . GLY A 1 322 ? 20.478 0.646 -32.633 1.00 93.50 322 GLY A C 1
ATOM 2594 O O . GLY A 1 322 ? 20.131 0.009 -31.642 1.00 93.50 322 GLY A O 1
ATOM 2595 N N . LEU A 1 323 ? 19.651 1.508 -33.244 1.00 95.19 323 LEU A N 1
ATOM 2596 C CA . LEU A 1 323 ? 18.298 1.807 -32.748 1.00 95.19 323 LEU A CA 1
ATOM 2597 C C . LEU A 1 323 ? 17.388 0.569 -32.728 1.00 95.19 323 LEU A C 1
ATOM 2599 O O . LEU A 1 323 ? 16.674 0.367 -31.747 1.00 95.19 323 LEU A O 1
ATOM 2603 N N . GLY A 1 324 ? 17.474 -0.289 -33.751 1.00 95.56 324 GLY A N 1
ATOM 2604 C CA . GLY A 1 324 ? 16.672 -1.516 -33.838 1.00 95.56 324 GLY A CA 1
ATOM 2605 C C . GLY A 1 324 ? 16.957 -2.486 -32.690 1.00 95.56 324 GLY A C 1
ATOM 2606 O O . GLY A 1 324 ? 16.037 -2.934 -32.017 1.00 95.56 324 GLY A O 1
ATOM 2607 N N . ALA A 1 325 ? 18.235 -2.707 -32.366 1.00 97.06 325 ALA A N 1
ATOM 2608 C CA . ALA A 1 325 ? 18.632 -3.591 -31.267 1.00 97.06 325 ALA A CA 1
ATOM 2609 C C . ALA A 1 325 ? 18.171 -3.086 -29.883 1.00 97.06 325 ALA A C 1
ATOM 2611 O O . ALA A 1 325 ? 17.937 -3.886 -28.972 1.00 97.06 325 ALA A O 1
ATOM 2612 N N . ILE A 1 326 ? 18.051 -1.762 -29.706 1.00 97.44 326 ILE A N 1
ATOM 2613 C CA . ILE A 1 326 ? 17.464 -1.173 -28.493 1.00 97.44 326 ILE A CA 1
ATOM 2614 C C . ILE A 1 326 ? 15.957 -1.457 -28.460 1.00 97.44 326 ILE A C 1
ATOM 2616 O O . ILE A 1 326 ? 15.458 -1.880 -27.419 1.00 97.44 326 ILE A O 1
ATOM 2620 N N . GLY A 1 327 ? 15.262 -1.271 -29.589 1.00 97.12 327 GLY A N 1
ATOM 2621 C CA . GLY A 1 327 ? 13.838 -1.581 -29.741 1.00 97.12 327 GLY A CA 1
ATOM 2622 C C . GLY A 1 327 ? 13.521 -3.040 -29.409 1.00 97.12 327 GLY A C 1
ATOM 2623 O O . GLY A 1 327 ? 12.742 -3.292 -28.499 1.00 97.12 327 GLY A O 1
ATOM 2624 N N . GLU A 1 328 ? 14.222 -3.994 -30.026 1.00 97.56 328 GLU A N 1
ATOM 2625 C CA . GLU A 1 328 ? 14.039 -5.437 -29.781 1.00 97.56 328 GLU A CA 1
ATOM 2626 C C . GLU A 1 328 ? 14.279 -5.838 -28.317 1.00 97.56 328 GLU A C 1
ATOM 2628 O O . GLU A 1 328 ? 13.662 -6.764 -27.790 1.00 97.56 328 GLU A O 1
ATOM 2633 N N . ARG A 1 329 ? 15.228 -5.185 -27.630 1.00 97.44 329 ARG A N 1
ATOM 2634 C CA . ARG A 1 329 ? 15.432 -5.421 -26.193 1.00 97.44 329 ARG A CA 1
ATOM 2635 C C . ARG A 1 329 ? 14.236 -4.928 -25.390 1.00 97.44 329 ARG A C 1
ATOM 2637 O O . ARG A 1 329 ? 13.806 -5.640 -24.491 1.00 97.44 329 ARG A O 1
ATOM 2644 N N . LEU A 1 330 ? 13.726 -3.747 -25.719 1.00 96.94 330 LEU A N 1
ATOM 2645 C CA . LEU A 1 330 ? 12.597 -3.151 -25.023 1.00 96.94 330 LEU A CA 1
ATOM 2646 C C . LEU A 1 330 ? 11.292 -3.927 -25.271 1.00 96.94 330 LEU A C 1
ATOM 2648 O O . LEU A 1 330 ? 10.483 -4.047 -24.359 1.00 96.94 330 LEU A O 1
ATOM 2652 N N . GLU A 1 331 ? 11.119 -4.521 -26.454 1.00 98.00 331 GLU A N 1
ATOM 2653 C CA . GLU A 1 331 ? 10.023 -5.456 -26.751 1.00 98.00 331 GLU A CA 1
ATOM 2654 C C . GLU A 1 331 ? 10.086 -6.711 -25.872 1.00 98.00 331 GLU A C 1
ATOM 2656 O O . GLU A 1 331 ? 9.074 -7.113 -25.309 1.00 98.00 331 GLU A O 1
ATOM 2661 N N . ARG A 1 332 ? 11.275 -7.287 -25.649 1.00 98.12 332 ARG A N 1
ATOM 2662 C CA . ARG A 1 332 ? 11.427 -8.409 -24.702 1.00 98.12 332 ARG A CA 1
ATOM 2663 C C . ARG A 1 332 ? 11.103 -8.011 -23.261 1.00 98.12 332 ARG A C 1
ATOM 2665 O O . ARG A 1 332 ? 10.509 -8.798 -22.527 1.00 98.12 332 ARG A O 1
ATOM 2672 N N . ASP A 1 333 ? 11.483 -6.802 -22.848 1.00 97.12 333 ASP A N 1
ATOM 2673 C CA . ASP A 1 333 ? 11.127 -6.277 -21.524 1.00 97.12 333 ASP A CA 1
ATOM 2674 C C . ASP A 1 333 ? 9.601 -6.050 -21.410 1.00 97.12 333 ASP A C 1
ATOM 2676 O O . ASP A 1 333 ? 9.019 -6.305 -20.353 1.00 97.12 333 ASP A O 1
ATOM 2680 N N . LEU A 1 334 ? 8.939 -5.639 -22.502 1.00 97.50 334 LEU A N 1
ATOM 2681 C CA . LEU A 1 334 ? 7.479 -5.524 -22.596 1.00 97.50 334 LEU A CA 1
ATOM 2682 C C . LEU A 1 334 ? 6.788 -6.887 -22.474 1.00 97.50 334 LEU A C 1
ATOM 2684 O O . LEU A 1 334 ? 5.855 -7.024 -21.688 1.00 97.50 334 LEU A O 1
ATOM 2688 N N . GLU A 1 335 ? 7.262 -7.898 -23.203 1.00 98.25 335 GLU A N 1
ATOM 2689 C CA . GLU A 1 335 ? 6.747 -9.271 -23.122 1.00 98.25 335 GLU A CA 1
ATOM 2690 C C . GLU A 1 335 ? 6.874 -9.833 -21.700 1.00 98.25 335 GLU A C 1
ATOM 2692 O O . GLU A 1 335 ? 5.932 -10.428 -21.175 1.00 98.25 335 GLU A O 1
ATOM 2697 N N . ALA A 1 336 ? 8.010 -9.601 -21.036 1.00 97.81 336 ALA A N 1
ATOM 2698 C CA . ALA A 1 336 ? 8.215 -10.021 -19.652 1.00 97.81 336 ALA A CA 1
ATOM 2699 C C . ALA A 1 336 ? 7.246 -9.323 -18.679 1.00 97.81 336 ALA A C 1
ATOM 2701 O O . ALA A 1 336 ? 6.735 -9.959 -17.752 1.00 97.81 336 ALA A O 1
ATOM 2702 N N . LEU A 1 337 ? 6.962 -8.032 -18.893 1.00 95.94 337 LEU A N 1
ATOM 2703 C CA . LEU A 1 337 ? 5.949 -7.309 -18.125 1.00 95.94 337 LEU A CA 1
ATOM 2704 C C . LEU A 1 337 ? 4.542 -7.867 -18.390 1.00 95.94 337 LEU A C 1
ATOM 2706 O O . LEU A 1 337 ? 3.785 -8.053 -17.440 1.00 95.94 337 LEU A O 1
ATOM 2710 N N . ASP A 1 338 ? 4.203 -8.195 -19.636 1.00 97.00 338 ASP A N 1
ATOM 2711 C CA . ASP A 1 338 ? 2.903 -8.777 -19.995 1.00 97.00 338 ASP A CA 1
ATOM 2712 C C . ASP A 1 338 ? 2.680 -10.144 -19.337 1.00 97.00 338 ASP A C 1
ATOM 2714 O O . ASP A 1 338 ? 1.597 -10.405 -18.806 1.00 97.00 338 ASP A O 1
ATOM 2718 N N . VAL A 1 339 ? 3.720 -10.982 -19.265 1.00 97.38 339 VAL A N 1
ATOM 2719 C CA . VAL A 1 339 ? 3.681 -12.244 -18.509 1.00 97.38 339 VAL A CA 1
ATOM 2720 C C . VAL A 1 339 ? 3.408 -11.991 -17.024 1.00 97.38 339 VAL A C 1
ATOM 2722 O O . VAL A 1 339 ? 2.549 -12.658 -16.445 1.00 97.38 339 VAL A O 1
ATOM 2725 N N . LEU A 1 340 ? 4.068 -11.004 -16.407 1.00 95.56 340 LEU A N 1
ATOM 2726 C CA . LEU A 1 340 ? 3.821 -10.644 -15.005 1.00 95.56 340 LEU A CA 1
ATOM 2727 C C . LEU A 1 340 ? 2.377 -10.157 -14.779 1.00 95.56 340 LEU A C 1
ATOM 2729 O O . LEU A 1 340 ? 1.751 -10.503 -13.773 1.00 95.56 340 LEU A O 1
ATOM 2733 N N . LEU A 1 341 ? 1.835 -9.348 -15.693 1.00 93.38 341 LEU A N 1
ATOM 2734 C CA . LEU A 1 341 ? 0.460 -8.847 -15.600 1.00 93.38 341 LEU A CA 1
ATOM 2735 C C . LEU A 1 341 ? -0.575 -9.970 -15.761 1.00 93.38 341 LEU A C 1
ATOM 2737 O O . LEU A 1 341 ? -1.600 -9.943 -15.075 1.00 93.38 341 LEU A O 1
ATOM 2741 N N . ALA A 1 342 ? -0.305 -10.966 -16.607 1.00 95.38 342 ALA A N 1
ATOM 2742 C CA . ALA A 1 342 ? -1.134 -12.164 -16.736 1.00 95.38 342 ALA A CA 1
ATOM 2743 C C . ALA A 1 342 ? -1.044 -13.070 -15.492 1.00 95.38 342 ALA A C 1
ATOM 2745 O O . ALA A 1 342 ? -2.056 -13.585 -15.011 1.00 95.38 342 ALA A O 1
ATOM 2746 N N . GLU A 1 343 ? 0.150 -13.224 -14.914 1.00 95.25 343 GLU A N 1
ATOM 2747 C CA . GLU A 1 343 ? 0.346 -13.955 -13.657 1.00 95.25 343 GLU A CA 1
ATOM 2748 C C . GLU A 1 343 ? -0.454 -13.314 -12.512 1.00 95.25 343 GLU A C 1
ATOM 2750 O O . GLU A 1 343 ? -1.139 -14.007 -11.760 1.00 95.25 343 GLU A O 1
ATOM 2755 N N . MET A 1 344 ? -0.467 -11.981 -12.434 1.00 92.88 344 MET A N 1
ATOM 2756 C CA . MET A 1 344 ? -1.253 -11.233 -11.449 1.00 92.88 344 MET A CA 1
ATOM 2757 C C . MET A 1 344 ? -2.744 -11.563 -11.498 1.00 92.88 344 MET A C 1
ATOM 2759 O O . MET A 1 344 ? -3.373 -11.678 -10.449 1.00 92.88 344 MET A O 1
ATOM 2763 N N . GLN A 1 345 ? -3.305 -11.744 -12.697 1.00 92.75 345 GLN A N 1
ATOM 2764 C CA . GLN A 1 345 ? -4.702 -12.144 -12.880 1.00 92.75 345 GLN A CA 1
ATOM 2765 C C . GLN A 1 345 ? -4.986 -13.546 -12.331 1.00 92.75 345 GLN A C 1
ATOM 2767 O O . GLN A 1 345 ? -6.109 -13.836 -11.924 1.00 92.75 345 GLN A O 1
ATOM 2772 N N . THR A 1 346 ? -3.971 -14.407 -12.329 1.00 94.19 346 THR A N 1
ATOM 2773 C CA . THR A 1 346 ? -4.070 -15.790 -11.856 1.00 94.19 346 THR A CA 1
ATOM 2774 C C . THR A 1 346 ? -3.898 -15.878 -10.338 1.00 94.19 346 THR A C 1
ATOM 2776 O O . THR A 1 346 ? -4.568 -16.679 -9.689 1.00 94.19 346 THR A O 1
ATOM 2779 N N . VAL A 1 347 ? -3.015 -15.056 -9.760 1.00 94.94 347 VAL A N 1
ATOM 2780 C CA . VAL A 1 347 ? -2.641 -15.127 -8.337 1.00 94.94 347 VAL A CA 1
ATOM 2781 C C . VAL A 1 347 ? -3.487 -14.205 -7.452 1.00 94.94 347 VAL A C 1
ATOM 2783 O O . VAL A 1 347 ? -3.840 -14.569 -6.328 1.00 94.94 347 VAL A O 1
ATOM 2786 N N . LEU A 1 348 ? -3.826 -12.999 -7.909 1.00 92.19 348 LEU A N 1
ATOM 2787 C CA . LEU A 1 348 ? -4.572 -12.035 -7.098 1.00 92.19 348 LEU A CA 1
ATOM 2788 C C . LEU A 1 348 ? -6.086 -12.151 -7.321 1.00 92.19 348 LEU A C 1
ATOM 2790 O O . LEU A 1 348 ? -6.541 -12.481 -8.416 1.00 92.19 348 LEU A O 1
ATOM 2794 N N . PRO A 1 349 ? -6.907 -11.834 -6.304 1.00 91.06 349 PRO A N 1
ATOM 2795 C CA . PRO A 1 349 ? -8.351 -11.830 -6.463 1.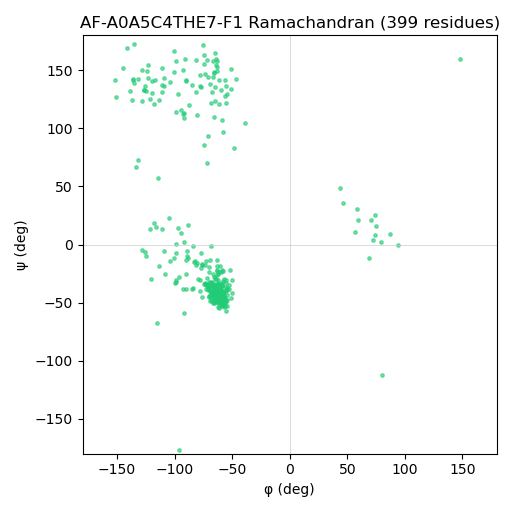00 91.06 349 PRO A CA 1
ATOM 2796 C C . PRO A 1 349 ? -8.784 -10.734 -7.444 1.00 91.06 349 PRO A C 1
ATOM 2798 O O . PRO A 1 349 ? -8.187 -9.657 -7.505 1.00 91.06 349 PRO A O 1
ATOM 2801 N N . ALA A 1 350 ? -9.876 -10.978 -8.172 1.00 88.62 350 ALA A N 1
ATOM 2802 C CA . ALA A 1 350 ? -10.325 -10.124 -9.277 1.00 88.62 350 ALA A CA 1
ATOM 2803 C C . ALA A 1 350 ? -10.460 -8.631 -8.913 1.00 88.62 350 ALA A C 1
ATOM 2805 O O . ALA A 1 350 ? -10.140 -7.763 -9.723 1.00 88.62 350 ALA A O 1
ATOM 2806 N N . TYR A 1 351 ? -10.877 -8.319 -7.681 1.00 83.25 351 TYR A N 1
ATOM 2807 C CA . TYR A 1 351 ? -11.035 -6.937 -7.213 1.00 83.25 351 TYR A CA 1
ATOM 2808 C C . TYR A 1 351 ? -9.704 -6.178 -7.036 1.00 83.25 351 TYR A C 1
ATOM 2810 O O . TYR A 1 351 ? -9.715 -4.956 -6.912 1.00 83.25 351 TYR A O 1
ATOM 2818 N N . MET A 1 352 ? -8.564 -6.875 -7.041 1.00 85.56 352 MET A N 1
ATOM 2819 C CA . MET A 1 352 ? -7.222 -6.284 -6.950 1.00 85.56 352 MET A CA 1
ATOM 2820 C C . MET A 1 352 ? -6.529 -6.145 -8.294 1.00 85.56 352 MET A C 1
ATOM 2822 O O . MET A 1 352 ? -5.778 -5.190 -8.494 1.00 85.56 352 MET A O 1
ATOM 2826 N N . VAL A 1 353 ? -6.806 -7.068 -9.218 1.00 87.06 353 VAL A N 1
ATOM 2827 C CA . VAL A 1 353 ? -6.193 -7.102 -10.553 1.00 87.06 353 VAL A CA 1
ATOM 2828 C C . VAL A 1 353 ? -6.388 -5.770 -11.275 1.00 87.06 353 VAL A C 1
ATOM 2830 O O . VAL A 1 353 ? -5.433 -5.222 -11.812 1.00 87.06 353 VAL A O 1
ATOM 2833 N N . TYR A 1 354 ? -7.593 -5.192 -11.209 1.00 81.75 354 TYR A N 1
ATOM 2834 C CA . TYR A 1 354 ? -7.899 -3.930 -11.890 1.00 81.75 354 TYR A CA 1
ATOM 2835 C C . TYR A 1 354 ? -7.033 -2.758 -11.405 1.00 81.75 354 TYR A C 1
ATOM 2837 O O . TYR A 1 354 ? -6.624 -1.916 -12.202 1.00 81.75 354 TYR A O 1
ATOM 2845 N N . VAL A 1 355 ? -6.729 -2.704 -10.103 1.00 77.12 355 VAL A N 1
ATOM 2846 C CA . VAL A 1 355 ? -5.870 -1.652 -9.541 1.00 77.12 355 VAL A CA 1
ATOM 2847 C C . VAL A 1 355 ? -4.438 -1.841 -10.030 1.00 77.12 355 VAL A C 1
ATOM 2849 O O . VAL A 1 355 ? -3.856 -0.894 -10.546 1.00 77.12 355 VAL A O 1
ATOM 2852 N N . GLY A 1 356 ? -3.897 -3.060 -9.946 1.00 77.75 356 GLY A N 1
ATOM 2853 C CA . GLY A 1 356 ? -2.550 -3.354 -10.439 1.00 77.75 356 GLY A CA 1
ATOM 2854 C C . GLY A 1 356 ? -2.399 -3.070 -11.937 1.00 77.75 356 GLY A C 1
ATOM 2855 O O . GLY A 1 356 ? -1.477 -2.371 -12.347 1.00 77.75 356 GLY A O 1
ATOM 2856 N N . TRP A 1 357 ? -3.338 -3.537 -12.759 1.00 85.44 357 TRP A N 1
ATOM 2857 C CA . TRP A 1 357 ? -3.323 -3.307 -14.205 1.00 85.44 357 TRP A CA 1
ATOM 2858 C C . TRP A 1 357 ? -3.433 -1.837 -14.588 1.00 85.44 357 TRP A C 1
ATOM 2860 O O . TRP A 1 357 ? -2.713 -1.407 -15.485 1.00 85.44 357 TRP A O 1
ATOM 2870 N N . ARG A 1 358 ? -4.287 -1.056 -13.913 1.00 81.62 358 ARG A N 1
ATOM 2871 C CA . ARG A 1 358 ? -4.367 0.390 -14.157 1.00 81.62 358 ARG A CA 1
ATOM 2872 C C . ARG A 1 358 ? -3.005 1.045 -13.951 1.00 81.62 358 ARG A C 1
ATOM 2874 O O . ARG A 1 358 ? -2.546 1.776 -14.818 1.00 81.62 358 ARG A O 1
ATOM 2881 N N . GLU A 1 359 ? -2.365 0.781 -12.816 1.00 77.69 359 GLU A N 1
ATOM 2882 C CA . GLU A 1 359 ? -1.118 1.461 -12.465 1.00 77.69 359 GLU A CA 1
ATOM 2883 C C . GLU A 1 359 ? 0.054 1.030 -13.356 1.00 77.69 359 GLU A C 1
ATOM 2885 O O . GLU A 1 359 ? 0.811 1.866 -13.846 1.00 77.69 359 GLU A O 1
ATOM 2890 N N . TYR A 1 360 ? 0.193 -0.272 -13.611 1.00 86.50 360 TYR A N 1
ATOM 2891 C CA . TYR A 1 360 ? 1.300 -0.799 -14.414 1.00 86.50 360 TYR A CA 1
ATOM 2892 C C . TYR A 1 360 ? 1.061 -0.670 -15.923 1.00 86.50 360 TYR A C 1
ATOM 2894 O O . TYR A 1 360 ? 2.017 -0.692 -16.700 1.00 86.50 360 TYR A O 1
ATOM 2902 N N . GLY A 1 361 ? -0.190 -0.465 -16.342 1.00 86.88 361 GLY A N 1
ATOM 2903 C CA . GLY A 1 361 ? -0.564 -0.193 -17.727 1.00 86.88 361 GLY A CA 1
ATOM 2904 C C . GLY A 1 361 ? 0.098 1.068 -18.281 1.00 86.88 361 GLY A C 1
ATOM 2905 O O . GLY A 1 361 ? 0.494 1.079 -19.443 1.00 86.88 361 GLY A O 1
ATOM 2906 N N . PHE A 1 362 ? 0.320 2.092 -17.451 1.00 86.50 362 PHE A N 1
ATOM 2907 C CA . PHE A 1 362 ? 1.045 3.292 -17.876 1.00 86.50 362 PHE A CA 1
ATOM 2908 C C . PHE A 1 362 ? 2.521 3.013 -18.190 1.00 86.50 362 PHE A C 1
ATOM 2910 O O . PHE A 1 362 ? 3.058 3.549 -19.159 1.00 86.50 362 PHE A O 1
ATOM 2917 N N . LEU A 1 363 ? 3.186 2.164 -17.395 1.00 89.81 363 LEU A N 1
ATOM 2918 C CA . LEU A 1 363 ? 4.575 1.772 -17.657 1.00 89.81 363 LEU A CA 1
ATOM 2919 C C . LEU A 1 363 ? 4.655 0.913 -18.915 1.00 89.81 363 LEU A C 1
ATOM 2921 O O . LEU A 1 363 ? 5.480 1.178 -19.786 1.00 89.81 363 LEU A O 1
ATOM 2925 N N . ARG A 1 364 ? 3.762 -0.077 -19.019 1.00 93.25 364 ARG A N 1
ATOM 2926 C CA . ARG A 1 364 ? 3.604 -0.920 -20.204 1.00 93.25 364 ARG A CA 1
ATOM 2927 C C . ARG A 1 364 ? 3.452 -0.069 -21.461 1.00 93.25 364 ARG A C 1
ATOM 2929 O O . ARG A 1 364 ? 4.126 -0.314 -22.457 1.00 93.25 364 ARG A O 1
ATOM 2936 N N . GLU A 1 365 ? 2.607 0.955 -21.399 1.00 91.62 365 GLU A N 1
ATOM 2937 C CA . GLU A 1 365 ? 2.352 1.811 -22.547 1.00 91.62 365 GLU A CA 1
ATOM 2938 C C . GLU A 1 365 ? 3.544 2.693 -22.918 1.00 91.62 365 GLU A C 1
ATOM 2940 O O . GLU A 1 365 ? 3.868 2.853 -24.093 1.00 91.62 365 GLU A O 1
ATOM 2945 N N . ALA A 1 366 ? 4.258 3.212 -21.923 1.00 91.69 366 ALA A N 1
ATOM 2946 C CA . ALA A 1 366 ? 5.489 3.951 -22.160 1.00 91.69 366 ALA A CA 1
ATOM 2947 C C . ALA A 1 366 ? 6.571 3.081 -22.827 1.00 91.69 366 ALA A C 1
ATOM 2949 O O . ALA A 1 366 ? 7.256 3.543 -23.741 1.00 91.69 366 ALA A O 1
ATOM 2950 N N . ILE A 1 367 ? 6.703 1.822 -22.397 1.00 95.31 367 ILE A N 1
ATOM 2951 C CA . ILE A 1 367 ? 7.612 0.839 -23.002 1.00 95.31 367 ILE A CA 1
ATOM 2952 C C . ILE A 1 367 ? 7.206 0.574 -24.455 1.00 95.31 367 ILE A C 1
ATOM 2954 O O . ILE A 1 367 ? 8.051 0.696 -25.342 1.00 95.31 367 ILE A O 1
ATOM 2958 N N . ARG A 1 368 ? 5.920 0.293 -24.710 1.00 96.44 368 ARG A N 1
ATOM 2959 C CA . ARG A 1 368 ? 5.393 0.065 -26.063 1.00 96.44 368 ARG A CA 1
ATOM 2960 C C . ARG A 1 368 ? 5.651 1.256 -26.981 1.00 96.44 368 ARG A C 1
ATOM 2962 O O . ARG A 1 368 ? 6.269 1.087 -28.026 1.00 96.44 368 ARG A O 1
ATOM 2969 N N . ALA A 1 369 ? 5.250 2.460 -26.575 1.00 94.50 369 ALA A N 1
ATOM 2970 C CA . ALA A 1 369 ? 5.420 3.665 -27.382 1.00 94.50 369 ALA A CA 1
ATOM 2971 C C . ALA A 1 369 ? 6.900 3.936 -27.707 1.00 94.50 369 ALA A C 1
ATOM 2973 O O . ALA A 1 369 ? 7.241 4.335 -28.822 1.00 94.50 369 ALA A O 1
ATOM 2974 N N . GLN A 1 370 ? 7.802 3.709 -26.745 1.00 95.88 370 GLN A N 1
ATOM 2975 C CA . GLN A 1 370 ? 9.236 3.875 -26.972 1.00 95.88 370 GLN A CA 1
ATOM 2976 C C . GLN A 1 370 ? 9.806 2.798 -27.905 1.00 95.88 370 GLN A C 1
ATOM 2978 O O . GLN A 1 370 ? 10.662 3.123 -28.729 1.00 95.88 370 GLN A O 1
ATOM 2983 N N . ALA A 1 371 ? 9.345 1.549 -27.805 1.00 97.00 371 ALA A N 1
ATOM 2984 C CA . ALA A 1 371 ? 9.739 0.469 -28.707 1.00 97.00 371 ALA A CA 1
ATOM 2985 C C . ALA A 1 371 ? 9.263 0.743 -30.143 1.00 97.00 371 ALA A C 1
ATOM 2987 O O . ALA A 1 371 ? 10.076 0.714 -31.066 1.00 97.00 371 ALA A O 1
ATOM 2988 N N . GLU A 1 372 ? 7.997 1.136 -30.320 1.00 96.50 372 GLU A N 1
ATOM 2989 C CA . GLU A 1 372 ? 7.422 1.532 -31.613 1.00 96.50 372 GLU A CA 1
ATOM 2990 C C . GLU A 1 372 ? 8.207 2.698 -32.239 1.00 96.50 372 GLU A C 1
ATOM 2992 O O . GLU A 1 372 ? 8.595 2.636 -33.408 1.00 96.50 372 GLU A O 1
ATOM 2997 N N . GLN A 1 373 ? 8.534 3.737 -31.454 1.00 95.94 373 GLN A N 1
ATOM 2998 C CA . GLN A 1 373 ? 9.368 4.849 -31.923 1.00 95.94 373 GLN A CA 1
ATOM 2999 C C . GLN A 1 373 ? 10.737 4.360 -32.422 1.00 95.94 373 GLN A C 1
ATOM 3001 O O . GLN A 1 373 ? 11.194 4.785 -33.484 1.00 95.94 373 GLN A O 1
ATOM 3006 N N . LEU A 1 374 ? 11.405 3.484 -31.667 1.00 96.69 374 LEU A N 1
ATOM 3007 C CA . LEU A 1 374 ? 12.715 2.945 -32.040 1.00 96.69 374 LEU A CA 1
ATOM 3008 C C . LEU A 1 374 ? 12.638 2.090 -33.308 1.00 96.69 374 LEU A C 1
ATOM 3010 O O . LEU A 1 374 ? 13.498 2.240 -34.175 1.00 96.69 374 LEU A O 1
ATOM 3014 N N . GLY A 1 375 ? 11.602 1.260 -33.445 1.00 96.00 375 GLY A N 1
ATOM 3015 C CA . GLY A 1 375 ? 11.355 0.453 -34.640 1.00 96.00 375 GLY A CA 1
ATOM 3016 C C . GLY A 1 375 ? 11.144 1.312 -35.888 1.00 96.00 375 GLY A C 1
ATOM 3017 O O . GLY A 1 375 ? 11.788 1.085 -36.912 1.00 96.00 375 GLY A O 1
ATOM 3018 N N . HIS A 1 376 ? 10.325 2.365 -35.787 1.00 96.19 376 HIS A N 1
ATOM 3019 C CA . HIS A 1 376 ? 10.123 3.314 -36.885 1.00 96.19 376 HIS A CA 1
ATOM 3020 C C . HIS A 1 376 ? 11.423 4.011 -37.300 1.00 96.19 376 HIS A C 1
ATOM 3022 O O . HIS A 1 376 ? 11.744 4.062 -38.486 1.00 96.19 376 HIS A O 1
ATOM 3028 N N . LEU A 1 377 ? 12.199 4.510 -36.334 1.00 95.56 377 LEU A N 1
ATOM 3029 C CA . LEU A 1 377 ? 13.461 5.203 -36.609 1.00 95.56 377 LEU A CA 1
ATOM 3030 C C . LEU A 1 377 ? 14.540 4.263 -37.166 1.00 95.56 377 LEU A C 1
ATOM 3032 O O . LEU A 1 377 ? 15.360 4.690 -37.975 1.00 95.56 377 LEU A O 1
ATOM 3036 N N . ALA A 1 378 ? 14.539 2.990 -36.763 1.00 94.94 378 ALA A N 1
ATOM 3037 C CA . ALA A 1 378 ? 15.451 1.977 -37.288 1.00 94.94 378 ALA A CA 1
ATOM 3038 C C . ALA A 1 378 ? 15.145 1.590 -38.747 1.00 94.94 378 ALA A C 1
ATOM 3040 O O . ALA A 1 378 ? 16.041 1.130 -39.451 1.00 94.94 378 ALA A O 1
ATOM 3041 N N . GLY A 1 379 ? 13.904 1.783 -39.208 1.00 93.44 379 GLY A N 1
ATOM 3042 C CA . GLY A 1 379 ? 13.493 1.548 -40.595 1.00 93.44 379 GLY A CA 1
ATOM 3043 C C . GLY A 1 379 ? 13.677 2.746 -41.537 1.00 93.44 379 GLY A C 1
ATOM 3044 O O . GLY A 1 379 ? 13.568 2.583 -42.754 1.00 93.44 379 GLY A O 1
ATOM 3045 N N . ASP A 1 380 ? 13.956 3.942 -41.011 1.00 95.56 380 ASP A N 1
ATOM 3046 C CA . ASP A 1 380 ? 14.024 5.180 -41.794 1.00 95.56 380 ASP A CA 1
ATOM 3047 C C . ASP A 1 380 ? 15.449 5.465 -42.303 1.00 95.56 380 ASP A C 1
ATOM 3049 O O . ASP A 1 380 ? 16.367 5.793 -41.547 1.00 95.56 380 ASP A O 1
ATOM 3053 N N . ARG A 1 381 ? 15.635 5.393 -43.627 1.00 93.19 381 ARG A N 1
ATOM 3054 C CA . ARG A 1 381 ? 16.933 5.639 -44.274 1.00 93.19 381 ARG A CA 1
ATOM 3055 C C . ARG A 1 381 ? 17.478 7.044 -44.025 1.00 93.19 381 ARG A C 1
ATOM 3057 O O . ARG A 1 381 ? 18.684 7.160 -43.832 1.00 93.19 381 ARG A O 1
ATOM 3064 N N . ALA A 1 382 ? 16.632 8.073 -44.012 1.00 92.19 382 ALA A N 1
ATOM 3065 C CA . ALA A 1 382 ? 17.062 9.458 -43.810 1.00 92.19 382 ALA A CA 1
ATOM 3066 C C . ALA A 1 382 ? 17.523 9.688 -42.361 1.00 92.19 382 ALA A C 1
ATOM 3068 O O . ALA A 1 382 ? 18.457 10.446 -42.082 1.00 92.19 382 ALA A O 1
ATOM 3069 N N . VAL A 1 383 ? 16.911 8.972 -41.414 1.00 92.44 383 VAL A N 1
ATOM 3070 C CA . VAL A 1 383 ? 17.386 8.927 -40.029 1.00 92.44 383 VAL A CA 1
ATOM 3071 C C . VAL A 1 383 ? 18.728 8.207 -39.947 1.00 92.44 383 VAL A C 1
ATOM 3073 O O . VAL A 1 383 ? 19.660 8.738 -39.343 1.00 92.44 383 VAL A O 1
ATOM 3076 N N . LEU A 1 384 ? 18.864 7.029 -40.555 1.00 92.06 384 LEU A N 1
ATOM 3077 C CA . LEU A 1 384 ? 20.099 6.245 -40.492 1.00 92.06 384 LEU A CA 1
ATOM 3078 C C . LEU A 1 384 ? 21.284 6.933 -41.190 1.00 92.06 384 LEU A C 1
ATOM 3080 O O . LEU A 1 384 ? 22.409 6.835 -40.700 1.00 92.06 384 LEU A O 1
ATOM 3084 N N . SER A 1 385 ? 21.045 7.653 -42.292 1.00 90.00 385 SER A N 1
ATOM 3085 C CA . SER A 1 385 ? 22.083 8.380 -43.038 1.00 90.00 385 SER A CA 1
ATOM 3086 C C . SER A 1 385 ? 22.531 9.676 -42.356 1.00 90.00 385 SER A C 1
ATOM 3088 O O . SER A 1 385 ? 23.610 10.184 -42.656 1.00 90.00 385 SER A O 1
ATOM 3090 N N . GLY A 1 386 ? 21.747 10.202 -41.409 1.00 88.69 386 GLY A N 1
ATOM 3091 C CA . GLY A 1 386 ? 22.040 11.475 -40.750 1.00 88.69 386 GLY A CA 1
ATOM 3092 C C . GLY A 1 386 ? 21.364 12.692 -41.381 1.00 88.69 386 GLY A C 1
ATOM 3093 O O . GLY A 1 386 ? 21.535 13.788 -40.854 1.00 88.69 386 GLY A O 1
ATOM 3094 N N . GLU A 1 387 ? 20.589 12.512 -42.454 1.00 91.88 387 GLU A N 1
ATOM 3095 C CA . GLU A 1 387 ? 19.864 13.588 -43.148 1.00 91.88 387 GLU A CA 1
ATOM 3096 C C . GLU A 1 387 ? 18.826 14.276 -42.252 1.00 91.88 387 GLU A C 1
ATOM 3098 O O . GLU A 1 387 ? 18.610 15.482 -42.363 1.00 91.88 387 GLU A O 1
ATOM 3103 N N . VAL A 1 388 ? 18.212 13.525 -41.333 1.00 91.06 388 VAL A N 1
ATOM 3104 C CA . VAL A 1 388 ? 17.214 14.034 -40.380 1.00 91.06 388 VAL A CA 1
ATOM 3105 C C . VAL A 1 388 ? 17.727 13.886 -38.948 1.00 91.06 388 VAL A C 1
ATOM 3107 O O . VAL A 1 388 ? 18.379 12.900 -38.601 1.00 91.06 388 VAL A O 1
ATOM 3110 N N . SER A 1 389 ? 17.457 14.865 -38.083 1.00 89.38 389 SER A N 1
ATOM 3111 C CA . SER A 1 389 ? 17.783 14.767 -36.657 1.00 89.38 389 SER A CA 1
ATOM 3112 C C . SER A 1 389 ? 16.830 13.816 -35.932 1.00 89.38 389 SER A C 1
ATOM 3114 O O . SER A 1 389 ? 15.648 13.712 -36.256 1.00 89.38 389 SER A O 1
ATOM 3116 N N . LEU A 1 390 ? 17.339 13.113 -34.918 1.00 90.94 390 LEU A N 1
ATOM 3117 C CA . LEU A 1 390 ? 16.490 12.255 -34.099 1.00 90.94 390 LEU A CA 1
ATOM 3118 C C . LEU A 1 390 ? 15.512 13.111 -33.277 1.00 90.94 390 LEU A C 1
ATOM 3120 O O . LEU A 1 390 ? 15.948 14.063 -32.619 1.00 90.94 390 LEU A O 1
ATOM 3124 N N . PRO A 1 391 ? 14.207 12.786 -33.267 1.00 91.62 391 PRO A N 1
ATOM 3125 C CA . PRO A 1 391 ? 13.255 13.478 -32.406 1.00 91.62 391 PRO A CA 1
ATOM 3126 C C . PRO A 1 391 ? 13.572 13.207 -30.923 1.00 91.62 391 PRO A C 1
ATOM 3128 O O . PRO A 1 391 ? 14.292 12.267 -30.599 1.00 91.62 391 PRO A O 1
ATOM 3131 N N . PRO A 1 392 ? 13.029 13.965 -29.960 1.00 87.38 392 PRO A N 1
ATOM 3132 C CA . PRO A 1 392 ? 13.132 13.562 -28.561 1.00 87.38 392 PRO A CA 1
ATOM 3133 C C . PRO A 1 392 ? 12.413 12.226 -28.314 1.00 87.38 392 PRO A C 1
ATOM 3135 O O . PRO A 1 392 ? 11.443 11.901 -29.008 1.00 87.38 392 PRO A O 1
ATOM 3138 N N . SER A 1 393 ? 12.868 11.480 -27.306 1.00 86.44 393 SER A N 1
ATOM 3139 C CA . SER A 1 393 ? 12.199 10.257 -26.849 1.00 86.44 393 SER A CA 1
ATOM 3140 C C . SER A 1 393 ? 10.738 10.546 -26.481 1.00 86.44 393 SER A C 1
ATOM 3142 O O . SER A 1 393 ? 10.437 11.556 -25.833 1.00 86.44 393 SER A O 1
ATOM 3144 N N . VAL A 1 394 ? 9.829 9.664 -26.903 1.00 84.94 394 VAL A N 1
ATOM 3145 C CA . VAL A 1 394 ? 8.385 9.820 -26.675 1.00 84.94 394 VAL A CA 1
ATOM 3146 C C . VAL A 1 394 ? 8.040 9.800 -25.185 1.00 84.94 394 VAL A C 1
ATOM 3148 O O . VAL A 1 394 ? 7.220 10.599 -24.733 1.00 84.94 394 VAL A O 1
ATOM 3151 N N . VAL A 1 395 ? 8.753 9.004 -24.384 1.00 81.88 395 VAL A N 1
ATOM 3152 C CA . VAL A 1 395 ? 8.533 8.929 -22.929 1.00 81.88 395 VAL A CA 1
ATOM 3153 C C . VAL A 1 395 ? 9.043 10.158 -22.178 1.00 81.88 395 VAL A C 1
ATOM 3155 O O . VAL A 1 395 ? 8.598 10.426 -21.065 1.00 81.88 395 VAL A O 1
ATOM 3158 N N . CYS A 1 396 ? 9.913 10.965 -22.793 1.00 72.69 396 CYS A N 1
ATOM 3159 C CA . CYS A 1 396 ? 10.331 12.260 -22.249 1.00 72.69 396 CYS A CA 1
ATOM 3160 C C . CYS A 1 396 ? 9.331 13.391 -22.551 1.00 72.69 396 CYS A C 1
ATOM 3162 O O . CYS A 1 396 ? 9.420 14.450 -21.928 1.00 72.69 396 CYS A O 1
ATOM 3164 N N . LYS A 1 397 ? 8.385 13.172 -23.478 1.00 66.06 397 LYS A N 1
ATOM 3165 C CA . LYS A 1 397 ? 7.341 14.132 -23.879 1.00 66.06 397 LYS A CA 1
ATOM 3166 C C . LYS A 1 397 ? 5.971 13.874 -23.242 1.00 66.06 397 LYS A C 1
ATOM 3168 O O . LYS A 1 397 ? 5.091 14.712 -23.390 1.00 66.06 397 LYS A O 1
ATOM 3173 N N . ALA A 1 398 ? 5.776 12.727 -22.595 1.00 50.94 398 ALA A N 1
ATOM 3174 C CA . ALA A 1 398 ? 4.461 12.126 -22.384 1.00 50.94 398 ALA A CA 1
ATOM 3175 C C . ALA A 1 398 ? 3.433 12.996 -21.628 1.00 50.94 398 ALA A C 1
ATOM 3177 O O . ALA A 1 398 ? 3.343 12.949 -20.407 1.00 50.94 398 ALA A O 1
ATOM 3178 N N . HIS A 1 399 ? 2.575 13.683 -22.385 1.00 46.06 399 HIS A N 1
ATOM 3179 C CA . HIS A 1 399 ? 1.130 13.660 -22.161 1.00 46.06 399 HIS A CA 1
ATOM 3180 C C . HIS A 1 399 ? 0.623 12.294 -22.656 1.00 46.06 399 HIS A C 1
ATOM 3182 O O . HIS A 1 399 ? 0.284 12.156 -23.829 1.00 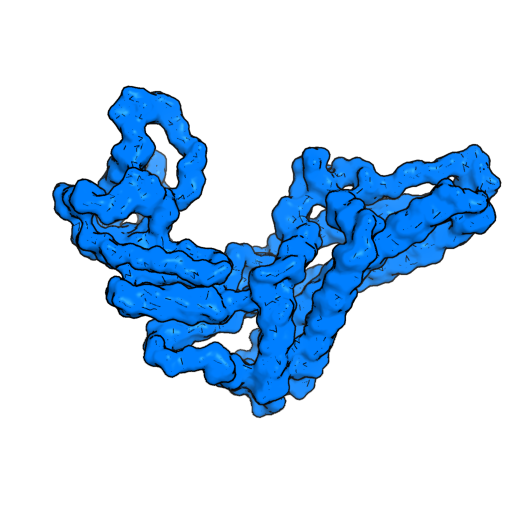46.06 399 HIS A O 1
ATOM 3188 N N . CYS A 1 400 ? 0.673 11.258 -21.816 1.00 38.38 400 CYS A N 1
ATOM 3189 C CA . CYS A 1 400 ? -0.045 10.017 -22.114 1.00 38.38 400 CYS A CA 1
ATOM 3190 C C . CYS A 1 400 ? -1.515 10.208 -21.707 1.00 38.38 400 CYS A C 1
ATOM 3192 O O . CYS A 1 400 ? -1.773 10.750 -20.634 1.00 38.38 400 CYS A O 1
ATOM 3194 N N . LEU A 1 401 ? -2.410 9.839 -22.630 1.00 37.75 401 LEU A N 1
ATOM 3195 C CA . LEU A 1 401 ? -3.860 10.088 -22.664 1.00 37.75 401 LEU A CA 1
ATOM 3196 C C . LEU A 1 401 ? -4.615 9.787 -21.363 1.00 37.75 401 LEU A C 1
ATOM 3198 O O . LEU A 1 401 ? -4.340 8.733 -20.747 1.00 37.75 401 LEU A O 1
#

Foldseek 3Di:
DVLVVLLCCCVPPAVVVPHQEDEPEQPDPPDDDPVVVVPDDPLRVSLVCCLVVLVSSVVSRHQAYEYEQHNNCVNPVLDPVSLVSCVVSVNQARYEYEYEDADPPDDADDDHGSYAYEYAYELDDEQLAFAADRLVRLLNRLLRCVVVVHDYYDHNYDDHLNSVLSVVSNVCCNVVVPDDDPLNSLLVVLVQWFVDLSVLLSVLVVLVNVQHVPDPNVVLSCLQFPPQLDLPPVRQPPQPVLCVVVVDVVSVVSLVVSLVSLVSSLVSLVPTDTDVPNPLSSVSNNLSSLVSNLSSLLSVLLSVLLVLVVCCLPDDLQSLLCLLVSLVSLVVSLVSVVVSLVVCPVNTDPVNSVSRCSRNVSSSVLSVQQSVLSVVLNPDPCSSVVVDHRDRRDSNVDSDD

pLDDT: mean 90.04, std 9.95, range [37.75, 98.31]

Organism: NCBI:txid1172614

Secondary structure (DSSP, 8-state):
-HHHHHHHHIIIIIGGGT--EEE----------TTGGGTS-HHHHHHHHHHHHHHHHHHTT-SEEEEEHHHHHHHHTT-HHHHHHHHHTT-TTTEEEEEEE-SSSPPPP---TTEEEEEEE-S-SSTTSPP---HHHHHHHHHHHHHTT--EE--SSPP-GGGHHHHHHHHHHHHS-S---HHHHHHHHHHHHBSS-HHHHHHHHHHHHHHHSSSHHHHHHHHHHSS-----TTS-TTHHHHHHHHH-HHHHHHHHHHHHHHHHHHHHHTTPPBPTT-HHHHHHHHHHHHHHHHHHHHHHHHHHHHHHHHHHHHS-GGGGGGHHHHHHHHHHHHHHHHHHHHHHHHHS-HHHHHHHHHHHHHHHHHHHHHHHHHHHHHH-HHHHHTSSPPPPPHHHH----

Mean predicted aligned error: 5.71 Å

Sequence (401 aa):
MLKRILKRVIDRYMLPYGQNWFHIGMDEISRWCKTDLQKHSPRELLELYLVEIGRYLLDNGMEKVIVWHDMADSLTGFDESFELVLERSGLAGKVVIQWWNYTMPVFPVKAVRGAEGWVAPSTGWLPGMFYQDNVDNIENMINEGVEHSFRGAVAYALYSPSFRRNTACLAEKSWNTRKRDIADFDRQYAGWIVANEAERWAKGMGAMRKLFEYSSTFVLLLEIGVFSGNSDSYRPYPARIIRSVLATDGTHKAFRVTRTLARNALLAFERGSPAAGKEYELEVIRFECRRVIGLIDALLGLVDAVRAYERIARGPAAGRSGLGAIGERLERDLEALDVLLAEMQTVLPAYMVYVGWREYGFLREAIRAQAEQLGHLAGDRAVLSGEVSLPPSVVCKAHCL